Protein AF-A0A3N9P5P4-F1 (afdb_monomer_lite)

pLDDT: mean 78.64, std 13.71, range [34.69, 98.56]

Secondary structure (DSSP, 8-state):
-HHHHHHHHHHHHHHHHHHTT-HHHHHHHHHHT-HHHHHHHHHHHHHHHHHHHHH---TTSHHHHT-HHHHHHHHHHHH-SS-S--HHHHHHHHTHHHHHHHHHHHHHHHHHHHHHHSSTTTHHHHHHHHHHHT-HHHHHHHHHT----HHHHHHHHHHHHHHTTTGGGGS-HHHHHHHHHHHHHHHTT---HHHHHHHHHHHHHHHHT--TT----S----TTT--PPPHHHH--PPEEEE-----SHHHHHHHHHTGGGSPPEEHHHHHHH-SEEEEE--TTSSHHHHHHHHHHHHHHHHHH-THHHHTT-S--S-S-EEEEEEHHHHHHHHHT-S-----HHHHHHHHHHHHHTSTTTGGGHHHHHHHHTSSS-EEEEEE-GGGS-HHHHHHHHHHHHHHHHHSTTSEEEEEE-GGGTTT-S---TT-EEEEEPPPPHHHHHHHHHHHHHHHHHTTSS-HHHHHHHHHHHHHHHHHTT-HHHHTSHHHHHHHHHHHHHHSS--SSHHHHHHHHHHHHHHHHTTSS-SS--HHHHHT-TT--HHHHHHHHHHHHHHHHHT-S-SSSPPPEEHHHHHHHHGGGGTT-HHHHHHHHHHHHHS--SSEEEETTEEE-SSHHHHHHHHHHHHTTSTT--

Structure (mmCIF, N/CA/C/O backbone):
data_AF-A0A3N9P5P4-F1
#
_entry.id   AF-A0A3N9P5P4-F1
#
loop_
_atom_site.group_PDB
_atom_site.id
_atom_site.type_symbol
_atom_site.label_atom_id
_atom_site.label_alt_id
_atom_site.label_comp_id
_atom_site.label_asym_id
_atom_site.label_entity_id
_atom_site.label_seq_id
_atom_site.pdbx_PDB_ins_code
_atom_site.Cartn_x
_atom_site.Cartn_y
_atom_site.Cartn_z
_atom_site.occupancy
_atom_site.B_iso_or_equiv
_atom_site.auth_seq_id
_atom_site.auth_comp_id
_atom_site.auth_asym_id
_atom_site.auth_atom_id
_atom_site.pdbx_PDB_model_num
ATOM 1 N N . MET A 1 1 ? 3.979 8.738 52.808 1.00 57.06 1 MET A N 1
ATOM 2 C CA . MET A 1 1 ? 3.879 7.487 52.024 1.00 57.06 1 MET A CA 1
ATOM 3 C C . MET A 1 1 ? 2.426 7.058 51.857 1.00 57.06 1 MET A C 1
ATOM 5 O O . MET A 1 1 ? 1.955 7.127 50.736 1.00 57.06 1 MET A O 1
ATOM 9 N N . PHE A 1 2 ? 1.687 6.754 52.933 1.00 61.31 2 PHE A N 1
ATOM 10 C CA . PHE A 1 2 ? 0.257 6.398 52.865 1.00 61.31 2 PHE A CA 1
ATOM 11 C C . PHE A 1 2 ? -0.609 7.408 52.080 1.00 61.31 2 PHE A C 1
ATOM 13 O O . PHE A 1 2 ? -1.398 7.012 51.234 1.00 61.31 2 PHE A O 1
ATOM 20 N N . GLU A 1 3 ? -0.392 8.718 52.269 1.00 65.38 3 GLU A N 1
ATOM 21 C CA . GLU A 1 3 ? -1.079 9.760 51.480 1.00 65.38 3 GLU A CA 1
ATOM 22 C C . GLU A 1 3 ? -0.739 9.732 49.980 1.00 65.38 3 GLU A C 1
ATOM 24 O O . GLU A 1 3 ? -1.601 9.993 49.150 1.00 65.38 3 GLU A O 1
ATOM 29 N N . ILE A 1 4 ? 0.515 9.424 49.632 1.00 63.75 4 ILE A N 1
ATOM 30 C CA . ILE A 1 4 ? 0.990 9.395 48.239 1.00 63.75 4 ILE A CA 1
ATOM 31 C C . ILE A 1 4 ? 0.418 8.163 47.534 1.00 63.75 4 ILE A C 1
ATOM 33 O O . ILE A 1 4 ? -0.097 8.277 46.428 1.00 63.75 4 ILE A O 1
ATOM 37 N N . ILE A 1 5 ? 0.434 7.010 48.213 1.00 64.69 5 ILE A N 1
ATOM 38 C CA . ILE A 1 5 ? -0.183 5.770 47.730 1.00 64.69 5 ILE A CA 1
ATOM 39 C C . ILE A 1 5 ? -1.679 5.996 47.510 1.00 64.69 5 ILE A C 1
ATOM 41 O O . ILE A 1 5 ? -2.188 5.696 46.438 1.00 64.69 5 ILE A O 1
ATOM 45 N N . PHE A 1 6 ? -2.379 6.589 48.479 1.00 69.25 6 PHE A N 1
ATOM 46 C CA . PHE A 1 6 ? -3.810 6.851 48.361 1.00 69.25 6 PHE A CA 1
ATOM 47 C C . PHE A 1 6 ? -4.152 7.760 47.167 1.00 69.25 6 PHE A C 1
ATOM 49 O O . PHE A 1 6 ? -5.018 7.411 46.366 1.00 69.25 6 PHE A O 1
ATOM 56 N N . SER A 1 7 ? -3.455 8.892 47.015 1.00 68.62 7 SER A N 1
ATOM 57 C CA . SER A 1 7 ? -3.697 9.838 45.913 1.00 68.62 7 SER A CA 1
ATOM 58 C C . SER A 1 7 ? -3.407 9.213 44.539 1.00 68.62 7 SER A C 1
ATOM 60 O O . SER A 1 7 ? -4.228 9.316 43.622 1.00 68.62 7 SER A O 1
ATOM 62 N N . ALA A 1 8 ? -2.297 8.477 44.415 1.00 66.12 8 ALA A N 1
ATOM 63 C CA . ALA A 1 8 ? -1.919 7.798 43.177 1.00 66.12 8 ALA A CA 1
ATOM 64 C C . ALA A 1 8 ? -2.889 6.663 42.806 1.00 66.12 8 ALA A C 1
ATOM 66 O O . ALA A 1 8 ? -3.249 6.507 41.639 1.00 66.12 8 ALA A O 1
ATOM 67 N N . VAL A 1 9 ? -3.361 5.892 43.791 1.00 69.06 9 VAL A N 1
ATOM 68 C CA . VAL A 1 9 ? -4.319 4.793 43.586 1.00 69.06 9 VAL A CA 1
ATOM 69 C C . VAL A 1 9 ? -5.671 5.330 43.136 1.00 69.06 9 VAL A C 1
ATOM 71 O O . VAL A 1 9 ? -6.223 4.837 42.156 1.00 69.06 9 VAL A O 1
ATOM 74 N N . VAL A 1 10 ? -6.182 6.377 43.788 1.00 72.44 10 VAL A N 1
ATOM 75 C CA . VAL A 1 10 ? -7.433 7.039 43.388 1.00 72.44 10 VAL A CA 1
ATOM 76 C C . VAL A 1 10 ? -7.336 7.569 41.958 1.00 72.44 10 VAL A C 1
ATOM 78 O O . VAL A 1 10 ? -8.218 7.304 41.142 1.00 72.44 10 VAL A O 1
ATOM 81 N N . SER A 1 11 ? -6.256 8.286 41.640 1.00 70.56 11 SER A N 1
ATOM 82 C CA . SER A 1 11 ? -6.038 8.864 40.310 1.00 70.56 11 SER A CA 1
ATOM 83 C C . SER A 1 11 ? -5.928 7.782 39.234 1.00 70.56 11 SER A C 1
ATOM 85 O O . SER A 1 11 ? -6.539 7.900 38.169 1.00 70.56 11 SER A O 1
ATOM 87 N N . SER A 1 12 ? -5.234 6.686 39.544 1.00 68.81 12 SER A N 1
ATOM 88 C CA . SER A 1 12 ? -5.106 5.529 38.659 1.00 68.81 12 SER A CA 1
ATOM 89 C C . SER A 1 12 ? -6.452 4.837 38.438 1.00 68.81 12 SER A C 1
ATOM 91 O O . SER A 1 12 ? -6.829 4.631 37.293 1.00 68.81 12 SER A O 1
ATOM 93 N N . ILE A 1 13 ? -7.234 4.558 39.485 1.00 70.38 13 ILE A N 1
ATOM 94 C CA . ILE A 1 13 ? -8.564 3.928 39.366 1.00 70.38 13 ILE A CA 1
ATOM 95 C C . ILE A 1 13 ? -9.531 4.805 38.566 1.00 70.38 13 ILE A C 1
ATOM 97 O O . ILE A 1 13 ? -10.236 4.306 37.693 1.00 70.38 13 ILE A O 1
ATOM 101 N N . ILE A 1 14 ? -9.550 6.117 38.813 1.00 72.19 14 ILE A N 1
ATOM 102 C CA . ILE A 1 14 ? -10.370 7.058 38.037 1.00 72.19 14 ILE A CA 1
ATOM 103 C C . ILE A 1 14 ? -9.962 7.026 36.560 1.00 72.19 14 ILE A C 1
ATOM 105 O O . ILE A 1 14 ? -10.829 6.930 35.692 1.00 72.19 14 ILE A O 1
ATOM 109 N N . SER A 1 15 ? -8.657 7.068 36.275 1.00 68.12 15 SER A N 1
ATOM 110 C CA . SER A 1 15 ? -8.122 6.964 34.914 1.00 68.12 15 SER A CA 1
ATOM 111 C C . SER A 1 15 ? -8.521 5.642 34.251 1.00 68.12 15 SER A C 1
ATOM 113 O O . SER A 1 15 ? -8.998 5.647 33.120 1.00 68.12 15 SER A O 1
ATOM 115 N N . LEU A 1 16 ? -8.429 4.524 34.974 1.00 65.88 16 LEU A N 1
ATOM 116 C CA . LEU A 1 16 ? -8.822 3.194 34.503 1.00 65.88 16 LEU A CA 1
ATOM 117 C C . LEU A 1 16 ? -10.313 3.114 34.166 1.00 65.88 16 LEU A C 1
ATOM 119 O O . LEU A 1 16 ? -10.672 2.639 33.092 1.00 65.88 16 LEU A O 1
ATOM 123 N N . LEU A 1 17 ? -11.187 3.624 35.037 1.00 68.31 17 LEU A N 1
ATOM 124 C CA . LEU A 1 17 ? -12.631 3.620 34.792 1.00 68.31 17 LEU A CA 1
ATOM 125 C C . LEU A 1 17 ? -13.013 4.515 33.600 1.00 68.31 17 LEU A C 1
ATOM 127 O O . LEU A 1 17 ? -13.913 4.172 32.836 1.00 68.31 17 LEU A O 1
ATOM 131 N N . ILE A 1 18 ? -12.312 5.633 33.396 1.00 68.81 18 ILE A N 1
ATOM 132 C CA . ILE A 1 18 ? -12.497 6.491 32.214 1.00 68.81 18 ILE A CA 1
ATOM 133 C C . ILE A 1 18 ? -12.014 5.787 30.950 1.00 68.81 18 ILE A C 1
ATOM 135 O O . ILE A 1 18 ? -12.732 5.773 29.954 1.00 68.81 18 ILE A O 1
ATOM 139 N N . LYS A 1 19 ? -10.838 5.151 30.999 1.00 61.12 19 LYS A N 1
ATOM 140 C CA . LYS A 1 19 ? -10.302 4.344 29.895 1.00 61.12 19 LYS A CA 1
ATOM 141 C C . LYS A 1 19 ? -11.213 3.171 29.535 1.00 61.12 19 LYS A C 1
ATOM 143 O O . LYS A 1 19 ? -11.298 2.812 28.368 1.00 61.12 19 LYS A O 1
ATOM 148 N N . ALA A 1 20 ? -11.948 2.636 30.508 1.00 58.81 20 ALA A N 1
ATOM 149 C CA . ALA A 1 20 ? -12.980 1.623 30.303 1.00 58.81 20 ALA A CA 1
ATOM 150 C C . ALA A 1 20 ? -14.311 2.178 29.739 1.00 58.81 20 ALA A C 1
ATOM 152 O O . ALA A 1 20 ? -15.282 1.431 29.644 1.00 58.81 20 ALA A O 1
ATOM 153 N N . GLY A 1 21 ? -14.382 3.465 29.373 1.00 59.00 21 GLY A N 1
ATOM 154 C CA . GLY A 1 21 ? -15.560 4.085 28.754 1.00 59.00 21 GLY A CA 1
ATOM 155 C C . GLY A 1 21 ? -16.637 4.555 29.737 1.00 59.00 21 GLY A C 1
ATOM 156 O O . GLY A 1 21 ? -17.752 4.857 29.324 1.00 59.00 21 GLY A O 1
ATOM 157 N N . LEU A 1 22 ? -16.340 4.638 31.039 1.00 65.38 22 LEU A N 1
ATOM 158 C CA . LEU A 1 22 ? -17.311 5.028 32.076 1.00 65.38 22 LEU A CA 1
ATOM 159 C C . LEU A 1 22 ? -17.231 6.518 32.441 1.00 65.38 22 LEU A C 1
ATOM 161 O O . LEU A 1 22 ? -17.563 6.898 33.566 1.00 65.38 22 LEU A O 1
ATOM 165 N N . GLU A 1 23 ? -16.789 7.374 31.519 1.00 70.62 23 GLU A N 1
ATOM 166 C CA . GLU A 1 23 ? -16.508 8.788 31.794 1.00 70.62 23 GLU A CA 1
ATOM 167 C C . GLU A 1 23 ? -17.703 9.522 32.426 1.00 70.62 23 GLU A C 1
ATOM 169 O O . GLU A 1 23 ? -17.552 10.155 33.474 1.00 70.62 23 GLU A O 1
ATOM 174 N N . ASP A 1 24 ? -18.912 9.338 31.894 1.00 67.06 24 ASP A N 1
ATOM 175 C CA . ASP A 1 24 ? -20.129 9.969 32.423 1.00 67.06 24 ASP A CA 1
ATOM 176 C C . ASP A 1 24 ? -20.476 9.522 33.851 1.00 67.06 24 ASP A C 1
ATOM 178 O O . ASP A 1 24 ? -20.979 10.309 34.658 1.00 67.06 24 ASP A O 1
ATOM 182 N N . LYS A 1 25 ? -20.155 8.270 34.200 1.00 66.88 25 LYS A N 1
ATOM 183 C CA . LYS A 1 25 ? -20.408 7.696 35.532 1.00 66.88 25 LYS A CA 1
ATOM 184 C C . LYS A 1 25 ? -19.311 8.073 36.541 1.00 66.88 25 LYS A C 1
ATOM 186 O O . LYS A 1 25 ? -19.578 8.133 37.742 1.00 66.88 25 LYS A O 1
ATOM 191 N N . VAL A 1 26 ? -18.095 8.367 36.068 1.00 69.75 26 VAL A N 1
ATOM 192 C CA . VAL A 1 26 ? -16.912 8.707 36.886 1.00 69.75 26 VAL A CA 1
ATOM 193 C C . VAL A 1 26 ? -16.732 10.219 37.057 1.00 69.75 26 VAL A C 1
ATOM 195 O O . VAL A 1 26 ? -16.153 10.664 38.048 1.00 69.75 26 VAL A O 1
ATOM 198 N N . ASN A 1 27 ? -17.265 11.044 36.157 1.00 71.19 27 ASN A N 1
ATOM 199 C CA . ASN A 1 27 ? -17.201 12.506 36.251 1.00 71.19 27 ASN A CA 1
ATOM 200 C C . ASN A 1 27 ? -17.709 13.083 37.593 1.00 71.19 27 ASN A C 1
ATOM 202 O O . ASN A 1 27 ? -17.078 14.006 38.120 1.00 71.19 27 ASN A O 1
ATOM 206 N N . PRO A 1 28 ? -18.771 12.541 38.222 1.00 70.56 28 PRO A N 1
ATOM 207 C CA . PRO A 1 28 ? -19.148 12.919 39.584 1.00 70.56 28 PRO A CA 1
ATOM 208 C C . PRO A 1 28 ? -18.095 12.541 40.640 1.00 70.56 28 PRO A C 1
ATOM 210 O O . PRO A 1 28 ? -17.850 13.322 41.556 1.00 70.56 28 PRO A O 1
ATOM 213 N N . LEU A 1 29 ? -17.427 11.388 40.499 1.00 70.75 29 LEU A N 1
ATOM 214 C CA . LEU A 1 29 ? -16.345 10.958 41.398 1.00 70.75 29 LEU A CA 1
ATOM 215 C C . LEU A 1 29 ? -15.105 11.848 41.263 1.00 70.75 29 LEU A C 1
ATOM 217 O O . LEU A 1 29 ? -14.520 12.224 42.273 1.00 70.75 29 LEU A O 1
ATOM 221 N N . LYS A 1 30 ? -14.741 12.264 40.043 1.00 71.19 30 LYS A N 1
ATOM 222 C CA . LYS A 1 30 ? -13.640 13.216 39.802 1.00 71.19 30 LYS A CA 1
ATOM 223 C C . LYS A 1 30 ? -13.789 14.503 40.619 1.00 71.19 30 LYS A C 1
ATOM 225 O O . LYS A 1 30 ? -12.806 14.995 41.164 1.00 71.19 30 LYS A O 1
ATOM 230 N N . LYS A 1 31 ? -15.014 15.033 40.728 1.00 71.00 31 LYS A N 1
ATOM 231 C CA . LYS A 1 31 ? -15.293 16.239 41.527 1.00 71.00 31 LYS A CA 1
ATOM 232 C C . LYS A 1 31 ? -15.076 15.999 43.022 1.00 71.00 31 LYS A C 1
ATOM 234 O O . LYS A 1 31 ? -14.509 16.859 43.685 1.00 71.00 31 LYS A O 1
ATOM 239 N N . LEU A 1 32 ? -15.473 14.827 43.520 1.00 71.44 32 LEU A N 1
ATOM 240 C CA . LEU A 1 32 ? -15.312 14.423 44.924 1.00 71.44 32 LEU A CA 1
ATOM 241 C C . LEU A 1 32 ? -13.867 14.062 45.289 1.00 71.44 32 LEU A C 1
ATOM 243 O O . LEU A 1 32 ? -13.497 14.115 46.461 1.00 71.44 32 LEU A O 1
ATOM 247 N N . PHE A 1 33 ? -13.039 13.718 44.299 1.00 70.75 33 PHE A N 1
ATOM 248 C CA . PHE A 1 33 ? -11.613 13.433 44.456 1.00 70.75 33 PHE A CA 1
ATOM 249 C C . PHE A 1 33 ? -10.701 14.610 44.088 1.00 70.75 33 PHE A C 1
ATOM 251 O O . PHE A 1 33 ? -9.508 14.416 43.871 1.00 70.75 33 PHE A O 1
ATOM 258 N N . SER A 1 34 ? -11.215 15.846 44.092 1.00 70.69 34 SER A N 1
ATOM 259 C CA . SER A 1 34 ? -10.397 17.027 43.801 1.00 70.69 34 SER A CA 1
ATOM 260 C C . SER A 1 34 ? -9.177 17.139 44.740 1.00 70.69 34 SER A C 1
ATOM 262 O O . SER A 1 34 ? -9.276 16.752 45.920 1.00 70.69 34 SER A O 1
ATOM 264 N N . PRO A 1 35 ? -8.050 17.716 44.270 1.00 66.56 35 PRO A N 1
ATOM 265 C CA . PRO A 1 35 ? -6.875 17.978 45.109 1.00 66.56 35 PRO A CA 1
ATOM 266 C C . PRO A 1 35 ? -7.209 18.853 46.326 1.00 66.56 35 PRO A C 1
ATOM 268 O O . PRO A 1 35 ? -6.750 18.604 47.440 1.00 66.56 35 PRO A O 1
ATOM 271 N N . SER A 1 36 ? -8.116 19.824 46.152 1.00 67.88 36 SER A N 1
ATOM 272 C CA . SER A 1 36 ? -8.547 20.749 47.210 1.00 67.88 36 SER A CA 1
ATOM 273 C C . SER A 1 36 ? -9.204 20.066 48.417 1.00 67.88 36 SER A C 1
ATOM 275 O O . SER A 1 36 ? -9.146 20.598 49.524 1.00 67.88 36 SER A O 1
ATOM 277 N N . GLN A 1 37 ? -9.796 18.883 48.230 1.00 73.56 37 GLN A N 1
ATOM 278 C CA . GLN A 1 37 ? -10.478 18.118 49.279 1.00 73.56 37 GLN A CA 1
ATOM 279 C C . GLN A 1 37 ? -9.658 16.912 49.785 1.00 73.56 37 GLN A C 1
ATOM 281 O O . GLN A 1 37 ? -10.060 16.251 50.746 1.00 73.56 37 GLN A O 1
ATOM 286 N N . GLU A 1 38 ? -8.479 16.632 49.211 1.00 74.31 38 GLU A N 1
ATOM 287 C CA . GLU A 1 38 ? -7.659 15.455 49.554 1.00 74.31 38 GLU A CA 1
ATOM 288 C C . GLU A 1 38 ? -7.265 15.429 51.034 1.00 74.31 38 GLU A C 1
ATOM 290 O O . GLU A 1 38 ? -7.453 14.427 51.728 1.00 74.31 38 GLU A O 1
ATOM 295 N N . LYS A 1 39 ? -6.797 16.567 51.554 1.00 75.50 39 LYS A N 1
ATOM 296 C CA . LYS A 1 39 ? -6.377 16.695 52.955 1.00 75.50 39 LYS A CA 1
ATOM 297 C C . LYS A 1 39 ? -7.527 16.438 53.936 1.00 75.50 39 LYS A C 1
ATOM 299 O O . LYS A 1 39 ? -7.302 15.918 55.029 1.00 75.50 39 LYS A O 1
ATOM 304 N N . GLN A 1 40 ? -8.754 16.795 53.556 1.00 81.19 40 GLN A N 1
ATOM 305 C CA . GLN A 1 40 ? -9.952 16.546 54.357 1.00 81.19 40 GLN A CA 1
ATOM 306 C C . GLN A 1 40 ? -10.328 15.059 54.339 1.00 81.19 40 GLN A C 1
ATOM 308 O O . GLN A 1 40 ? -10.501 14.476 55.414 1.00 81.19 40 GLN A O 1
ATOM 313 N N . ARG A 1 41 ? -10.351 14.427 53.155 1.00 84.75 41 ARG A N 1
ATOM 314 C CA . ARG A 1 41 ? -10.615 12.984 52.989 1.00 84.75 41 ARG A CA 1
ATOM 315 C C . ARG A 1 41 ? -9.630 12.126 53.777 1.00 84.75 41 ARG A C 1
ATOM 317 O O . ARG A 1 41 ? -10.049 11.207 54.478 1.00 84.75 41 ARG A O 1
ATOM 324 N N . MET A 1 42 ? -8.340 12.459 53.731 1.00 78.25 42 MET A N 1
ATOM 325 C CA . MET A 1 42 ? -7.308 11.720 54.467 1.00 78.25 42 MET A CA 1
ATOM 326 C C . MET A 1 42 ? -7.470 11.836 55.979 1.00 78.25 42 MET A C 1
ATOM 328 O O . MET A 1 42 ? -7.395 10.831 56.686 1.00 78.25 42 MET A O 1
ATOM 332 N N . LYS A 1 43 ? -7.764 13.037 56.489 1.00 82.75 43 LYS A N 1
ATOM 333 C CA . LYS A 1 43 ? -8.052 13.222 57.917 1.00 82.75 43 LYS A CA 1
ATOM 334 C C . LYS A 1 43 ? -9.297 12.461 58.359 1.00 82.75 43 LYS A C 1
ATOM 336 O O . LYS A 1 43 ? -9.349 12.007 59.497 1.00 82.75 43 LYS A O 1
ATOM 341 N N . ALA A 1 44 ? -10.325 12.380 57.519 1.00 85.19 44 ALA A N 1
ATOM 342 C CA . ALA A 1 44 ? -11.514 11.581 57.803 1.00 85.19 44 ALA A CA 1
ATOM 343 C C . ALA A 1 44 ? -11.187 10.077 57.827 1.00 85.19 44 ALA A C 1
ATOM 345 O O . ALA A 1 44 ? -11.523 9.399 58.794 1.00 85.19 44 ALA A O 1
ATOM 346 N N . LEU A 1 45 ? -10.419 9.590 56.846 1.00 84.25 45 LEU A N 1
ATOM 347 C CA . LEU A 1 45 ? -9.983 8.193 56.768 1.00 84.25 45 LEU A CA 1
ATOM 348 C C . LEU A 1 45 ? -9.143 7.775 57.983 1.00 84.25 45 LEU A C 1
ATOM 350 O O . LEU A 1 45 ? -9.409 6.744 58.593 1.00 84.25 45 LEU A O 1
ATOM 354 N N . GLN A 1 46 ? -8.168 8.596 58.380 1.00 84.19 46 GLN A N 1
ATOM 355 C CA . GLN A 1 46 ? -7.344 8.344 59.568 1.00 84.19 46 GLN A CA 1
ATOM 356 C C . GLN A 1 46 ? -8.166 8.366 60.861 1.00 84.19 46 GLN A C 1
ATOM 358 O O . GLN A 1 46 ? -7.938 7.544 61.745 1.00 84.19 46 GLN A O 1
ATOM 363 N N . ARG A 1 47 ? -9.144 9.276 60.972 1.00 86.00 47 ARG A N 1
ATOM 364 C CA . ARG A 1 47 ? -10.065 9.313 62.119 1.00 86.00 47 ARG A CA 1
ATOM 365 C C . ARG A 1 47 ? -10.924 8.055 62.187 1.00 86.00 47 ARG A C 1
ATOM 367 O O . ARG A 1 47 ? -11.050 7.492 63.269 1.00 86.00 47 ARG A O 1
ATOM 374 N N . ALA A 1 48 ? -11.471 7.599 61.061 1.00 86.38 48 ALA A N 1
ATOM 375 C CA . ALA A 1 48 ? -12.216 6.344 60.995 1.00 86.38 48 ALA A CA 1
ATOM 376 C C . ALA A 1 48 ? -11.327 5.146 61.365 1.00 86.38 48 ALA A C 1
ATOM 378 O O . ALA A 1 48 ? -11.750 4.303 62.150 1.00 86.38 48 ALA A O 1
ATOM 379 N N . PHE A 1 49 ? -10.075 5.127 60.893 1.00 86.69 49 PHE A N 1
ATOM 380 C CA . PHE A 1 49 ? -9.079 4.112 61.252 1.00 86.69 49 PHE A CA 1
ATOM 381 C C . PHE A 1 49 ? -8.784 4.060 62.740 1.00 86.69 49 PHE A C 1
ATOM 383 O O . PHE A 1 49 ? -8.818 2.984 63.337 1.00 86.69 49 PHE A O 1
ATOM 390 N N . GLN A 1 50 ? -8.559 5.216 63.358 1.00 86.00 50 GLN A N 1
ATOM 391 C CA . GLN A 1 50 ? -8.308 5.278 64.788 1.00 86.00 50 GLN A CA 1
ATOM 392 C C . GLN A 1 50 ? -9.541 4.856 65.597 1.00 86.00 50 GLN A C 1
ATOM 394 O O . GLN A 1 50 ? -9.413 4.019 66.482 1.00 86.00 50 GLN A O 1
ATOM 399 N N . LYS A 1 51 ? -10.740 5.341 65.244 1.00 87.44 51 LYS A N 1
ATOM 400 C CA . LYS A 1 51 ? -11.992 4.925 65.898 1.00 87.44 51 LYS A CA 1
ATOM 401 C C . LYS A 1 51 ? -12.220 3.419 65.795 1.00 87.44 51 LYS A C 1
ATOM 403 O O . LYS A 1 51 ? -12.538 2.778 66.791 1.00 87.44 51 LYS A O 1
ATOM 408 N N . ALA A 1 52 ? -12.020 2.851 64.606 1.00 87.56 52 ALA A N 1
ATOM 409 C CA . ALA A 1 52 ? -12.161 1.419 64.404 1.00 87.56 52 ALA A CA 1
ATOM 410 C C . ALA A 1 52 ? -11.137 0.635 65.225 1.00 87.56 52 ALA A C 1
ATOM 412 O O . ALA A 1 52 ? -11.487 -0.389 65.794 1.00 87.56 52 ALA A O 1
ATOM 413 N N . LYS A 1 53 ? -9.896 1.120 65.332 1.00 85.31 53 LYS A N 1
ATOM 414 C CA . LYS A 1 53 ? -8.860 0.519 66.179 1.00 85.31 53 LYS A CA 1
ATOM 415 C C . LYS A 1 53 ? -9.215 0.585 67.668 1.00 85.31 53 LYS A C 1
ATOM 417 O O . LYS A 1 53 ? -9.004 -0.402 68.363 1.00 85.31 53 LYS A O 1
ATOM 422 N N . ASP A 1 54 ? -9.771 1.700 68.136 1.00 85.06 54 ASP A N 1
ATOM 423 C CA . ASP A 1 54 ? -10.176 1.884 69.535 1.00 85.06 54 ASP A CA 1
ATOM 424 C C . ASP A 1 54 ? -11.381 0.997 69.902 1.00 85.06 54 ASP A C 1
ATOM 426 O O . ASP A 1 54 ? -11.459 0.464 71.006 1.00 85.06 54 ASP A O 1
ATOM 430 N N . GLU A 1 55 ? -12.314 0.799 68.969 1.00 86.62 55 GLU A N 1
ATOM 431 C CA . GLU A 1 55 ? -13.480 -0.076 69.143 1.00 86.62 55 GLU A CA 1
ATOM 432 C C . GLU A 1 55 ? -13.112 -1.566 69.002 1.00 86.62 55 GLU A C 1
ATOM 434 O O . GLU A 1 55 ? -13.688 -2.445 69.653 1.00 86.62 55 GLU A O 1
ATOM 439 N N . PHE A 1 56 ? -12.105 -1.878 68.187 1.00 84.75 56 PHE A N 1
ATOM 440 C CA . PHE A 1 56 ? -11.728 -3.240 67.838 1.00 84.75 56 PHE A CA 1
ATOM 441 C C . PHE A 1 56 ? -10.772 -3.880 68.856 1.00 84.75 56 PHE A C 1
ATOM 443 O O . PHE A 1 56 ? -9.558 -3.697 68.825 1.00 84.75 56 PHE A O 1
ATOM 450 N N . HIS A 1 57 ? -11.327 -4.713 69.736 1.00 74.06 57 HIS A N 1
ATOM 451 C CA . HIS A 1 57 ? -10.571 -5.401 70.785 1.00 74.06 57 HIS A CA 1
ATOM 452 C C . HIS A 1 57 ? -10.139 -6.810 70.343 1.00 74.06 57 HIS A C 1
ATOM 454 O O . HIS A 1 57 ? -10.831 -7.797 70.603 1.00 74.06 57 HIS A O 1
ATOM 460 N N . ASP A 1 58 ? -8.982 -6.906 69.681 1.00 77.62 58 ASP A N 1
ATOM 461 C CA . ASP A 1 58 ? -8.292 -8.173 69.396 1.00 77.62 58 ASP A CA 1
ATOM 462 C C . ASP A 1 58 ? -6.778 -8.031 69.670 1.00 77.62 58 ASP A C 1
ATOM 464 O O . ASP A 1 58 ? -6.064 -7.398 68.883 1.00 77.62 58 ASP A O 1
ATOM 468 N N . PRO A 1 59 ? -6.254 -8.612 70.769 1.00 68.12 59 PRO A N 1
ATOM 469 C CA . PRO A 1 59 ? -4.847 -8.471 71.146 1.00 68.12 59 PRO A CA 1
ATOM 470 C C . PRO A 1 59 ? -3.875 -9.099 70.133 1.00 68.12 59 PRO A C 1
ATOM 472 O O . PRO A 1 59 ? -2.701 -8.735 70.119 1.00 68.12 59 PRO A O 1
ATOM 475 N N . GLY A 1 60 ? -4.342 -9.999 69.257 1.00 75.06 60 GLY A N 1
ATOM 476 C CA . GLY A 1 60 ? -3.523 -10.603 68.204 1.00 75.06 60 GLY A CA 1
ATOM 477 C C . GLY A 1 60 ? -3.324 -9.714 66.971 1.00 75.06 60 GLY A C 1
ATOM 478 O O . GLY A 1 60 ? -2.444 -9.994 66.165 1.00 75.06 60 GLY A O 1
ATOM 479 N N . MET A 1 61 ? -4.112 -8.645 66.816 1.00 79.25 61 MET A N 1
ATOM 480 C CA . MET A 1 61 ? -4.122 -7.801 65.611 1.00 79.25 61 MET A CA 1
ATOM 481 C C . MET A 1 61 ? -3.225 -6.565 65.705 1.00 79.25 61 MET A C 1
ATOM 483 O O . MET A 1 61 ? -2.993 -5.912 64.691 1.00 79.25 61 MET A O 1
ATOM 487 N N . GLY A 1 62 ? -2.684 -6.246 66.886 1.00 79.12 62 GLY A N 1
ATOM 488 C CA . GLY A 1 62 ? -1.939 -5.003 67.117 1.00 79.12 62 GLY A CA 1
ATOM 489 C C . GLY A 1 62 ? -0.784 -4.779 66.135 1.00 79.12 62 GLY A C 1
ATOM 490 O O . GLY A 1 62 ? -0.686 -3.710 65.546 1.00 79.12 62 GLY A O 1
ATOM 491 N N . ALA A 1 63 ? 0.038 -5.804 65.887 1.00 77.88 63 ALA A N 1
ATOM 492 C CA . ALA A 1 63 ? 1.152 -5.710 64.938 1.00 77.88 63 ALA A CA 1
ATOM 493 C C . ALA A 1 63 ? 0.695 -5.609 63.469 1.00 77.88 63 ALA A C 1
ATOM 495 O O . ALA A 1 63 ? 1.383 -4.997 62.657 1.00 77.88 63 ALA A O 1
ATOM 496 N N . LEU A 1 64 ? -0.462 -6.188 63.123 1.00 80.44 64 LEU A N 1
ATOM 497 C CA . LEU A 1 64 ? -1.018 -6.128 61.769 1.00 80.44 64 LEU A CA 1
ATOM 498 C C . LEU A 1 64 ? -1.635 -4.756 61.474 1.00 80.44 64 LEU A C 1
ATOM 500 O O . LEU A 1 64 ? -1.458 -4.237 60.380 1.00 80.44 64 LEU A O 1
ATOM 504 N N . LEU A 1 65 ? -2.314 -4.144 62.448 1.00 81.69 65 LEU A N 1
ATOM 505 C CA . LEU A 1 65 ? -2.917 -2.814 62.294 1.00 81.69 65 LEU A CA 1
ATOM 506 C C . LEU A 1 65 ? -1.869 -1.706 62.074 1.00 81.69 65 LEU A C 1
ATOM 508 O O . LEU A 1 65 ? -2.175 -0.691 61.452 1.00 81.69 65 LEU A O 1
ATOM 512 N N . GLU A 1 66 ? -0.638 -1.919 62.546 1.00 79.62 66 GLU A N 1
ATOM 513 C CA . GLU A 1 66 ? 0.513 -1.032 62.317 1.00 79.62 66 GLU A CA 1
ATOM 514 C C . GLU A 1 66 ? 1.292 -1.359 61.026 1.00 79.62 66 GLU A C 1
ATOM 516 O O . GLU A 1 66 ? 2.219 -0.636 60.662 1.00 79.62 66 GLU A O 1
ATOM 521 N N . ASN A 1 67 ? 0.950 -2.444 60.319 1.00 78.94 67 ASN A N 1
ATOM 522 C CA . ASN A 1 67 ? 1.678 -2.891 59.132 1.00 78.94 67 ASN A CA 1
ATOM 523 C C . ASN A 1 67 ? 1.299 -2.045 57.891 1.00 78.94 67 ASN A C 1
ATOM 525 O O . ASN A 1 67 ? 0.116 -1.983 57.543 1.00 78.94 67 ASN A O 1
ATOM 529 N N . PRO A 1 68 ? 2.269 -1.460 57.160 1.00 74.06 68 PRO A N 1
ATOM 530 C CA . PRO A 1 68 ? 2.013 -0.735 55.912 1.00 74.06 68 PRO A CA 1
ATOM 531 C C . PRO A 1 68 ? 1.225 -1.535 54.862 1.00 74.06 68 PRO A C 1
ATOM 533 O O . PRO A 1 68 ? 0.277 -1.009 54.284 1.00 74.06 68 PRO A O 1
ATOM 536 N N . SER A 1 69 ? 1.523 -2.825 54.682 1.00 72.62 69 SER A N 1
ATOM 537 C CA . SER A 1 69 ? 0.811 -3.698 53.734 1.00 72.62 69 SER A CA 1
ATOM 538 C C . SER A 1 69 ? -0.649 -3.937 54.136 1.00 72.62 69 SER A C 1
ATOM 540 O O . SER A 1 69 ? -1.512 -4.168 53.290 1.00 72.62 69 SER A O 1
ATOM 542 N N . PHE A 1 70 ? -0.969 -3.835 55.430 1.00 79.25 70 PHE A N 1
ATOM 543 C CA . PHE A 1 70 ? -2.355 -3.872 55.897 1.00 79.25 70 PHE A CA 1
ATOM 544 C C . PHE A 1 70 ? -3.097 -2.573 55.599 1.00 79.25 70 PHE A C 1
ATOM 546 O O . PHE A 1 70 ? -4.259 -2.594 55.195 1.00 79.25 70 PHE A O 1
ATOM 553 N N . GLN A 1 71 ? -2.419 -1.440 55.738 1.00 76.19 71 GLN A N 1
ATOM 554 C CA . GLN A 1 71 ? -2.976 -0.149 55.358 1.00 76.19 71 GLN A CA 1
ATOM 555 C C . GLN A 1 71 ? -3.233 -0.078 53.837 1.00 76.19 71 GLN A C 1
ATOM 557 O O . GLN A 1 71 ? -4.279 0.422 53.419 1.00 76.19 71 GLN A O 1
ATOM 562 N N . GLU A 1 72 ? -2.348 -0.653 53.016 1.00 73.50 72 GLU A N 1
ATOM 563 C CA . GLU A 1 72 ? -2.552 -0.843 51.569 1.00 73.50 72 GLU A CA 1
ATOM 564 C C . GLU A 1 72 ? -3.799 -1.685 51.273 1.00 73.50 72 GLU A C 1
ATOM 566 O O . GLU A 1 72 ? -4.653 -1.284 50.481 1.00 73.50 72 GLU A O 1
ATOM 571 N N . PHE A 1 73 ? -3.949 -2.815 51.964 1.00 76.12 73 PHE A N 1
ATOM 572 C CA . PHE A 1 73 ? -5.117 -3.683 51.833 1.00 76.12 73 PHE A CA 1
ATOM 573 C C . PHE A 1 73 ? -6.436 -2.971 52.190 1.00 76.12 73 PHE A C 1
ATOM 575 O O . PHE A 1 73 ? -7.461 -3.186 51.539 1.00 76.12 73 PHE A O 1
ATOM 582 N N . VAL A 1 74 ? -6.420 -2.081 53.186 1.00 78.06 74 VAL A N 1
ATOM 583 C CA . VAL A 1 74 ? -7.596 -1.283 53.571 1.00 78.06 74 VAL A CA 1
ATOM 584 C C . VAL A 1 74 ? -7.985 -0.303 52.461 1.00 78.06 74 VAL A C 1
ATOM 586 O O . VAL A 1 74 ? -9.166 -0.215 52.129 1.00 78.06 74 VAL A O 1
ATOM 589 N N . ILE A 1 75 ? -7.017 0.388 51.845 1.00 75.06 75 ILE A N 1
ATOM 590 C CA . ILE A 1 75 ? -7.278 1.247 50.675 1.00 75.06 75 ILE A CA 1
ATOM 591 C C . ILE A 1 75 ? -7.855 0.412 49.529 1.00 75.06 75 ILE A C 1
ATOM 593 O O . ILE A 1 75 ? -8.822 0.838 48.892 1.00 75.06 75 ILE A O 1
ATOM 597 N N . ALA A 1 76 ? -7.306 -0.784 49.307 1.00 71.50 76 ALA A N 1
ATOM 598 C CA . ALA A 1 76 ? -7.765 -1.672 48.253 1.00 71.50 76 ALA A CA 1
ATOM 599 C C . ALA A 1 76 ? -9.247 -2.020 48.393 1.00 71.50 76 ALA A C 1
ATOM 601 O O . ALA A 1 76 ? -10.014 -1.818 47.458 1.00 71.50 76 ALA A O 1
ATOM 602 N N . CYS A 1 77 ? -9.667 -2.448 49.585 1.00 74.25 77 CYS A N 1
ATOM 603 C CA . CYS A 1 77 ? -11.053 -2.838 49.856 1.00 74.25 77 CYS A CA 1
ATOM 604 C C . CYS A 1 77 ? -12.055 -1.683 49.689 1.00 74.25 77 CYS A C 1
ATOM 606 O O . CYS A 1 77 ? -13.221 -1.905 49.354 1.00 74.25 77 CYS A O 1
ATOM 608 N N . LEU A 1 78 ? -11.622 -0.446 49.953 1.00 72.38 78 LEU A N 1
ATOM 609 C CA . LEU A 1 78 ? -12.483 0.733 49.854 1.00 72.38 78 LEU A CA 1
ATOM 610 C C . LEU A 1 78 ? -12.725 1.162 48.403 1.00 72.38 78 LEU A C 1
ATOM 612 O O . LEU A 1 78 ? -13.813 1.647 48.095 1.00 72.38 78 LEU A O 1
ATOM 616 N N . LEU A 1 79 ? -11.724 0.990 47.536 1.00 70.75 79 LEU A N 1
ATOM 617 C CA . LEU A 1 79 ? -11.722 1.506 46.163 1.00 70.75 79 LEU A CA 1
ATOM 618 C C . LEU A 1 79 ? -11.863 0.412 45.093 1.00 70.75 79 LEU A C 1
ATOM 620 O O . LEU A 1 79 ? -11.768 0.708 43.905 1.00 70.75 79 LEU A O 1
ATOM 624 N N . ASP A 1 80 ? -12.076 -0.842 45.489 1.00 70.75 80 ASP A N 1
ATOM 625 C CA . ASP A 1 80 ? -12.315 -1.956 44.571 1.00 70.75 80 ASP A CA 1
ATOM 626 C C . ASP A 1 80 ? -13.676 -1.804 43.850 1.00 70.75 80 ASP A C 1
ATOM 628 O O . ASP A 1 80 ? -14.729 -1.782 44.508 1.00 70.75 80 ASP A O 1
ATOM 632 N N . PRO A 1 81 ? -13.680 -1.664 42.507 1.00 62.06 81 PRO A N 1
ATOM 633 C CA . PRO A 1 81 ? -14.897 -1.497 41.722 1.00 62.06 81 PRO A CA 1
ATOM 634 C C . PRO A 1 81 ? -15.643 -2.815 41.461 1.00 62.06 81 PRO A C 1
ATOM 636 O O . PRO A 1 81 ? -16.775 -2.764 40.980 1.00 62.06 81 PRO A O 1
ATOM 639 N N . GLU A 1 82 ? -15.052 -3.972 41.772 1.00 59.59 82 GLU A N 1
ATOM 640 C CA . GLU A 1 82 ? -15.622 -5.296 41.523 1.00 59.59 82 GLU A CA 1
ATOM 641 C C . GLU A 1 82 ? -16.202 -5.909 42.804 1.00 59.59 82 GLU A C 1
ATOM 643 O O . GLU A 1 82 ? -17.376 -6.290 42.842 1.00 59.59 82 GLU A O 1
ATOM 648 N N . GLN A 1 83 ? -15.415 -5.985 43.882 1.00 63.88 83 GLN A N 1
ATOM 649 C CA . GLN A 1 83 ? -15.847 -6.599 45.140 1.00 63.88 83 GLN A CA 1
ATOM 650 C C . GLN A 1 83 ? -15.300 -5.866 46.364 1.00 63.88 83 GLN A C 1
ATOM 652 O O . GLN A 1 83 ? -14.134 -5.529 46.458 1.00 63.88 83 GLN A O 1
ATOM 657 N N . ARG A 1 84 ? -16.142 -5.692 47.390 1.00 62.16 84 ARG A N 1
ATOM 658 C CA . ARG A 1 84 ? -15.767 -5.038 48.662 1.00 62.16 84 ARG A CA 1
ATOM 659 C C . ARG A 1 84 ? -14.623 -5.738 49.415 1.00 62.16 84 ARG A C 1
ATOM 661 O O . ARG A 1 84 ? -13.931 -5.107 50.203 1.00 62.16 84 ARG A O 1
ATOM 668 N N . LEU A 1 85 ? -14.505 -7.053 49.252 1.00 65.19 85 LEU A N 1
ATOM 669 C CA . LEU A 1 85 ? -13.563 -7.915 49.961 1.00 65.19 85 LEU A CA 1
ATOM 670 C C . LEU A 1 85 ? -13.063 -8.978 48.983 1.00 65.19 85 LEU A C 1
ATOM 672 O O . LEU A 1 85 ? -13.630 -10.072 48.933 1.00 65.19 85 LEU A O 1
ATOM 676 N N . ASN A 1 86 ? -12.016 -8.668 48.222 1.00 64.69 86 ASN A N 1
ATOM 677 C CA . ASN A 1 86 ? -11.305 -9.695 47.474 1.00 64.69 86 ASN A CA 1
ATOM 678 C C . ASN A 1 86 ? -10.319 -10.415 48.410 1.00 64.69 86 ASN A C 1
ATOM 680 O O . ASN A 1 86 ? -9.269 -9.889 48.781 1.00 64.69 86 ASN A O 1
ATOM 684 N N . PHE A 1 87 ? -10.702 -11.610 48.861 1.00 66.19 87 PHE A N 1
ATOM 685 C CA . PHE A 1 87 ? -9.900 -12.388 49.807 1.00 66.19 87 PHE A CA 1
ATOM 686 C C . PHE A 1 87 ? -8.699 -13.082 49.161 1.00 66.19 87 PHE A C 1
ATOM 688 O O . PHE A 1 87 ? -7.747 -13.386 49.879 1.00 66.19 87 PHE A O 1
ATOM 695 N N . ASP A 1 88 ? -8.718 -13.291 47.847 1.00 63.56 88 ASP A N 1
ATOM 696 C CA . ASP A 1 88 ? -7.577 -13.857 47.127 1.00 63.56 88 ASP A CA 1
ATOM 697 C C . ASP A 1 88 ? -6.449 -12.817 47.043 1.00 63.56 88 ASP A C 1
ATOM 699 O O . ASP A 1 88 ? -5.292 -13.107 47.359 1.00 63.56 88 ASP A O 1
ATOM 703 N N . ASP A 1 89 ? -6.806 -11.556 46.787 1.00 64.19 89 ASP A N 1
ATOM 704 C CA . ASP A 1 89 ? -5.867 -10.433 46.837 1.00 64.19 89 ASP A CA 1
ATOM 705 C C . ASP A 1 89 ? -5.364 -10.151 48.264 1.00 64.19 89 ASP A C 1
ATOM 707 O O . ASP A 1 89 ? -4.195 -9.819 48.472 1.00 64.19 89 ASP A O 1
ATOM 711 N N . ALA A 1 90 ? -6.221 -10.330 49.275 1.00 66.06 90 ALA A N 1
ATOM 712 C CA . ALA A 1 90 ? -5.837 -10.210 50.683 1.00 66.06 90 ALA A CA 1
ATOM 713 C C . ALA A 1 90 ? -4.754 -11.229 51.078 1.00 66.06 90 ALA A C 1
ATOM 715 O O . ALA A 1 90 ? -3.805 -10.884 51.788 1.00 66.06 90 ALA A O 1
ATOM 716 N N . ALA A 1 91 ? -4.882 -12.472 50.602 1.00 68.69 91 ALA A N 1
ATOM 717 C CA . ALA A 1 91 ? -3.892 -13.522 50.816 1.00 68.69 91 ALA A CA 1
ATOM 718 C C . ALA A 1 91 ? -2.561 -13.183 50.130 1.00 68.69 91 ALA A C 1
ATOM 720 O O . ALA A 1 91 ? -1.494 -13.419 50.700 1.00 68.69 91 ALA A O 1
ATOM 721 N N . HIS A 1 92 ? -2.619 -12.568 48.946 1.00 68.56 92 HIS A N 1
ATOM 722 C CA . HIS A 1 92 ? -1.435 -12.125 48.222 1.00 68.56 92 HIS A CA 1
ATOM 723 C C . HIS A 1 92 ? -0.730 -10.933 48.909 1.00 68.56 92 HIS A C 1
ATOM 725 O O . HIS A 1 92 ? 0.498 -10.925 49.000 1.00 68.56 92 HIS A O 1
ATOM 731 N N . LEU A 1 93 ? -1.467 -9.925 49.393 1.00 66.12 93 LEU A N 1
ATOM 732 C CA . LEU A 1 93 ? -0.894 -8.714 50.010 1.00 66.12 93 LEU A CA 1
ATOM 733 C C . LEU A 1 93 ? -0.384 -8.941 51.441 1.00 66.12 93 LEU A C 1
ATOM 735 O O . LEU A 1 93 ? 0.654 -8.406 51.824 1.00 66.12 93 LEU A O 1
ATOM 739 N N . LEU A 1 94 ? -1.106 -9.726 52.245 1.00 70.88 94 LEU A N 1
ATOM 740 C CA . LEU A 1 94 ? -0.812 -9.909 53.674 1.00 70.88 94 LEU A CA 1
ATOM 741 C C . LEU A 1 94 ? -0.089 -11.234 53.975 1.00 70.88 94 LEU A C 1
ATOM 743 O O . LEU A 1 94 ? 0.378 -11.457 55.097 1.00 70.88 94 LEU A O 1
ATOM 747 N N . GLY A 1 95 ? 0.011 -12.133 52.991 1.00 74.50 95 GLY A N 1
ATOM 748 C CA . GLY A 1 95 ? 0.716 -13.407 53.104 1.00 74.50 95 GLY A CA 1
ATOM 749 C C . GLY A 1 95 ? 0.230 -14.256 54.283 1.00 74.50 95 GLY A C 1
ATOM 750 O O . GLY A 1 95 ? -0.964 -14.368 54.558 1.00 74.50 95 GLY A O 1
ATOM 751 N N . LYS A 1 96 ? 1.170 -14.840 55.039 1.00 71.06 96 LYS A N 1
ATOM 752 C CA . LYS A 1 96 ? 0.861 -15.722 56.184 1.00 71.06 96 LYS A CA 1
ATOM 753 C C . LYS A 1 96 ? 0.042 -15.042 57.297 1.00 71.06 96 LYS A C 1
ATOM 755 O O . LYS A 1 96 ? -0.605 -15.747 58.066 1.00 71.06 96 LYS A O 1
ATOM 760 N N . GLN A 1 97 ? 0.048 -13.706 57.383 1.00 70.75 97 GLN A N 1
ATOM 761 C CA . GLN A 1 97 ? -0.723 -12.955 58.386 1.00 70.75 97 GLN A CA 1
ATOM 762 C C . GLN A 1 97 ? -2.229 -12.950 58.073 1.00 70.75 97 GLN A C 1
ATOM 764 O O . GLN A 1 97 ? -3.045 -12.862 58.991 1.00 70.75 97 GLN A O 1
ATOM 769 N N . PHE A 1 98 ? -2.609 -13.097 56.799 1.00 74.00 98 PHE A N 1
ATOM 770 C CA . PHE A 1 98 ? -4.008 -13.165 56.383 1.00 74.00 98 PHE A CA 1
ATOM 771 C C . PHE A 1 98 ? -4.725 -14.373 56.989 1.00 74.00 98 PHE A C 1
ATOM 773 O O . PHE A 1 98 ? -5.756 -14.221 57.645 1.00 74.00 98 PHE A O 1
ATOM 780 N N . GLU A 1 99 ? -4.159 -15.569 56.814 1.00 74.44 99 GLU A N 1
ATOM 781 C CA . GLU A 1 99 ? -4.825 -16.825 57.174 1.00 74.44 99 GLU A CA 1
ATOM 782 C C . GLU A 1 99 ? -5.049 -16.943 58.687 1.00 74.44 99 GLU A C 1
ATOM 784 O O . GLU A 1 99 ? -6.085 -17.430 59.143 1.00 74.44 99 GLU A O 1
ATOM 789 N N . GLN A 1 100 ? -4.114 -16.402 59.472 1.00 80.06 100 GLN A N 1
ATOM 790 C CA . GLN A 1 100 ? -4.194 -16.352 60.930 1.00 80.06 100 GLN A CA 1
ATOM 791 C C . GLN A 1 100 ? -5.292 -15.398 61.432 1.00 80.06 100 GLN A C 1
ATOM 793 O O . GLN A 1 100 ? -5.924 -15.672 62.454 1.00 80.06 100 GLN A O 1
ATOM 798 N N . HIS A 1 101 ? -5.548 -14.297 60.718 1.00 81.56 101 HIS A N 1
ATOM 799 C CA . HIS A 1 101 ? -6.392 -13.198 61.198 1.00 81.56 101 HIS A CA 1
ATOM 800 C C . HIS A 1 101 ? -7.629 -12.909 60.336 1.00 81.56 101 HIS A C 1
ATOM 802 O O . HIS A 1 101 ? -8.352 -11.947 60.592 1.00 81.56 101 HIS A O 1
ATOM 808 N N . ARG A 1 102 ? -7.948 -13.751 59.348 1.00 80.81 102 ARG A N 1
ATOM 809 C CA . ARG A 1 102 ? -9.009 -13.532 58.346 1.00 80.81 102 ARG A CA 1
ATOM 810 C C . ARG A 1 102 ? -10.353 -13.067 58.919 1.00 80.81 102 ARG A C 1
ATOM 812 O O . ARG A 1 102 ? -10.980 -12.147 58.391 1.00 80.81 102 ARG A O 1
ATOM 819 N N . ARG A 1 103 ? -10.817 -13.692 60.009 1.00 80.19 103 ARG A N 1
ATOM 820 C CA . ARG A 1 103 ? -12.088 -13.324 60.670 1.00 80.19 103 ARG A CA 1
ATOM 821 C C . ARG A 1 103 ? -12.006 -11.959 61.357 1.00 80.19 103 ARG A C 1
ATOM 823 O O . ARG A 1 103 ? -12.959 -11.184 61.279 1.00 80.19 103 ARG A O 1
ATOM 830 N N . SER A 1 104 ? -10.876 -11.677 61.994 1.00 84.50 104 SER A N 1
ATOM 831 C CA . SER A 1 104 ? -10.581 -10.418 62.678 1.00 84.50 104 SER A CA 1
ATOM 832 C C . SER A 1 104 ? -10.459 -9.263 61.682 1.00 84.50 104 SER A C 1
ATOM 834 O O . SER A 1 104 ? -11.093 -8.230 61.873 1.00 84.50 104 SER A O 1
ATOM 836 N N . ILE A 1 105 ? -9.783 -9.481 60.551 1.00 84.19 105 ILE A N 1
ATOM 837 C CA . ILE A 1 105 ? -9.669 -8.525 59.439 1.00 84.19 105 ILE A CA 1
ATOM 838 C C . ILE A 1 105 ? -11.050 -8.140 58.893 1.00 84.19 105 ILE A C 1
ATOM 840 O O . ILE A 1 105 ? -11.369 -6.957 58.785 1.00 84.19 105 ILE A O 1
ATOM 844 N N . LYS A 1 106 ? -11.909 -9.129 58.601 1.00 82.56 106 LYS A N 1
ATOM 845 C CA . LYS A 1 106 ? -13.272 -8.868 58.106 1.00 82.56 106 LYS A CA 1
ATOM 846 C C . LYS A 1 106 ? -14.088 -8.028 59.092 1.00 82.56 106 LYS A C 1
ATOM 848 O O . LYS A 1 106 ? -14.831 -7.140 58.683 1.00 82.56 106 LYS A O 1
ATOM 853 N N . ARG A 1 107 ? -13.967 -8.312 60.392 1.00 84.31 107 ARG A N 1
ATOM 854 C CA . ARG A 1 107 ? -14.672 -7.566 61.441 1.00 84.31 107 ARG A CA 1
ATOM 855 C C . ARG A 1 107 ? -14.145 -6.131 61.552 1.00 84.31 107 ARG A C 1
ATOM 857 O O . ARG A 1 107 ? -14.960 -5.218 61.606 1.00 84.31 107 ARG A O 1
ATOM 864 N N . PHE A 1 108 ? -12.829 -5.933 61.501 1.00 87.25 108 PHE A N 1
ATOM 865 C CA . PHE A 1 108 ? -12.213 -4.604 61.496 1.00 87.25 108 PHE A CA 1
ATOM 866 C C . PHE A 1 108 ? -12.675 -3.756 60.300 1.00 87.25 108 PHE A C 1
ATOM 868 O O . PHE A 1 108 ? -13.113 -2.624 60.482 1.00 87.25 108 PHE A O 1
ATOM 875 N N . LEU A 1 109 ? -12.674 -4.319 59.086 1.00 84.12 109 LEU A N 1
ATOM 876 C CA . LEU A 1 109 ? -13.127 -3.612 57.879 1.00 84.12 109 LEU A CA 1
ATOM 877 C C . LEU A 1 109 ? -14.611 -3.218 57.927 1.00 84.12 109 LEU A C 1
ATOM 879 O O . LEU A 1 109 ? -14.992 -2.168 57.412 1.00 84.12 109 LEU A O 1
ATOM 883 N N . ASN A 1 110 ? -15.457 -4.022 58.574 1.00 84.19 110 ASN A N 1
ATOM 884 C CA . ASN A 1 110 ? -16.860 -3.660 58.771 1.00 84.19 110 ASN A CA 1
ATOM 885 C C . ASN A 1 110 ? -17.025 -2.457 59.713 1.00 84.19 110 ASN A C 1
ATOM 887 O O . ASN A 1 110 ? -17.849 -1.590 59.431 1.00 84.19 110 ASN A O 1
ATOM 891 N N . ILE A 1 111 ? -16.245 -2.399 60.797 1.00 86.25 111 ILE A N 1
ATOM 892 C CA . ILE A 1 111 ? -16.250 -1.272 61.746 1.00 86.25 111 ILE A CA 1
ATOM 893 C C . ILE A 1 111 ? -15.717 -0.011 61.058 1.00 86.25 111 ILE A C 1
ATOM 895 O O . ILE A 1 111 ? -16.320 1.054 61.147 1.00 86.25 111 ILE A O 1
ATOM 899 N N . MET A 1 112 ? -14.631 -0.142 60.295 1.00 86.19 112 MET A N 1
ATOM 900 C CA . MET A 1 112 ? -14.093 0.935 59.464 1.00 86.19 112 MET A CA 1
ATOM 901 C C . MET A 1 112 ? -15.141 1.551 58.544 1.00 86.19 112 MET A C 1
ATOM 903 O O . MET A 1 112 ? -15.287 2.769 58.486 1.00 86.19 112 MET A O 1
ATOM 907 N N . GLU A 1 113 ? -15.877 0.712 57.820 1.00 82.69 113 GLU A N 1
ATOM 908 C CA . GLU A 1 113 ? -16.886 1.191 56.882 1.00 82.69 113 GLU A CA 1
ATOM 909 C C . GLU A 1 113 ? -18.066 1.858 57.574 1.00 82.69 113 GLU A C 1
ATOM 911 O O . GLU A 1 113 ? -18.599 2.826 57.042 1.00 82.69 113 GLU A O 1
ATOM 916 N N . TYR A 1 114 ? -18.453 1.371 58.753 1.00 85.81 114 TYR A N 1
ATOM 917 C CA . TYR A 1 114 ? -19.464 2.033 59.567 1.00 85.81 114 TYR A CA 1
ATOM 918 C C . TYR A 1 114 ? -19.055 3.486 59.858 1.00 85.81 114 TYR A C 1
ATOM 920 O O . TYR A 1 114 ? -19.787 4.410 59.511 1.00 85.81 114 TYR A O 1
ATOM 928 N N . HIS A 1 115 ? -17.837 3.697 60.369 1.00 88.38 115 HIS A N 1
ATOM 929 C CA . HIS A 1 115 ? -17.327 5.041 60.673 1.00 88.38 115 HIS A CA 1
ATOM 930 C C . HIS A 1 115 ? -17.124 5.914 59.429 1.00 88.38 115 HIS A C 1
ATOM 932 O O . HIS A 1 115 ? -17.300 7.126 59.504 1.00 88.38 115 HIS A O 1
ATOM 938 N N . LEU A 1 116 ? -16.758 5.326 58.286 1.00 85.38 116 LEU A N 1
ATOM 939 C CA . LEU A 1 116 ? -16.629 6.064 57.023 1.00 85.38 116 LEU A CA 1
ATOM 940 C C . LEU A 1 116 ? -17.985 6.454 56.423 1.00 85.38 116 LEU A C 1
ATOM 942 O O . LEU A 1 116 ? -18.077 7.493 55.776 1.00 85.38 116 LEU A O 1
ATOM 946 N N . MET A 1 117 ? -19.029 5.652 56.642 1.00 83.19 117 MET A N 1
ATOM 947 C CA . MET A 1 117 ? -20.388 5.972 56.200 1.00 83.19 117 MET A CA 1
ATOM 948 C C . MET A 1 117 ? -21.071 7.044 57.049 1.00 83.19 117 MET A C 1
ATOM 950 O O . MET A 1 117 ? -21.984 7.701 56.561 1.00 83.19 117 MET A O 1
ATOM 954 N N . GLU A 1 118 ? -20.624 7.256 58.285 1.00 84.56 118 GLU A N 1
ATOM 955 C CA . GLU A 1 118 ? -21.064 8.387 59.111 1.00 84.56 118 GLU A CA 1
ATOM 956 C C . GLU A 1 118 ? -20.338 9.702 58.773 1.00 84.56 118 GLU A C 1
ATOM 958 O O . GLU A 1 118 ? -20.765 10.770 59.210 1.00 84.56 118 GLU A O 1
ATOM 963 N N . ASP A 1 119 ? -19.239 9.657 58.012 1.00 88.88 119 ASP A N 1
ATOM 964 C CA . ASP A 1 119 ? -18.486 10.853 57.633 1.00 88.88 119 ASP A CA 1
ATOM 965 C C . ASP A 1 119 ? -19.081 11.509 56.376 1.00 88.88 119 ASP A C 1
ATOM 967 O O . ASP A 1 119 ? -19.255 10.878 55.329 1.00 88.88 119 ASP A O 1
ATOM 971 N N . GLU A 1 120 ? -19.343 12.815 56.455 1.00 81.06 120 GLU A N 1
ATOM 972 C CA . GLU A 1 120 ? -19.906 13.610 55.351 1.00 81.06 120 GLU A CA 1
ATOM 973 C C . GLU A 1 120 ? -19.018 13.614 54.093 1.00 81.06 120 GLU A C 1
ATOM 975 O O . GLU A 1 120 ? -19.510 13.821 52.989 1.00 81.06 120 GLU A O 1
ATOM 980 N N . THR A 1 121 ? -17.712 13.358 54.231 1.00 82.31 121 THR A N 1
ATOM 981 C CA . THR A 1 121 ? -16.767 13.338 53.104 1.00 82.31 121 THR A CA 1
ATOM 982 C C . THR A 1 121 ? -16.745 11.985 52.387 1.00 82.31 121 THR A C 1
ATOM 984 O O . THR A 1 121 ? -16.493 11.930 51.184 1.00 82.31 121 THR A O 1
ATOM 987 N N . TRP A 1 122 ? -16.946 10.884 53.118 1.00 83.00 122 TRP A N 1
ATOM 988 C CA . TRP A 1 122 ? -16.757 9.518 52.608 1.00 83.00 122 TRP A CA 1
ATOM 989 C C . TRP A 1 122 ? -18.056 8.782 52.289 1.00 83.00 122 TRP A C 1
ATOM 991 O O . TRP A 1 122 ? -18.045 7.921 51.407 1.00 83.00 122 TRP A O 1
ATOM 1001 N N . SER A 1 123 ? -19.161 9.143 52.939 1.00 83.06 123 SER A N 1
ATOM 1002 C CA . SER A 1 123 ? -20.491 8.576 52.688 1.00 83.06 123 SER A CA 1
ATOM 1003 C C . SER A 1 123 ? -20.878 8.625 51.205 1.00 83.06 123 SER A C 1
ATOM 1005 O O . SER A 1 123 ? -21.117 7.580 50.596 1.00 83.06 123 SER A O 1
ATOM 1007 N N . GLU A 1 124 ? -20.822 9.806 50.579 1.00 81.62 124 GLU A N 1
ATOM 1008 C CA . GLU A 1 124 ? -21.169 9.976 49.160 1.00 81.62 124 GLU A CA 1
ATOM 1009 C C . GLU A 1 124 ? -20.239 9.173 48.228 1.00 81.62 124 GLU A C 1
ATOM 1011 O O . GLU A 1 124 ? -20.681 8.563 47.249 1.00 81.62 124 GLU A O 1
ATOM 1016 N N . ILE A 1 125 ? -18.941 9.128 48.538 1.00 78.94 125 ILE A N 1
ATOM 1017 C CA . ILE A 1 125 ? -17.949 8.382 47.752 1.00 78.94 125 ILE A CA 1
ATOM 1018 C C . ILE A 1 125 ? -18.271 6.884 47.793 1.00 78.94 125 ILE A C 1
ATOM 1020 O O . ILE A 1 125 ? -18.351 6.227 46.750 1.00 78.94 125 ILE A O 1
ATOM 1024 N N . LEU A 1 126 ? -18.495 6.341 48.990 1.00 77.69 126 LEU A N 1
ATOM 1025 C CA . LEU A 1 126 ? -18.764 4.921 49.185 1.00 77.69 126 LEU A CA 1
ATOM 1026 C C . LEU A 1 126 ? -20.100 4.495 48.568 1.00 77.69 126 LEU A C 1
ATOM 1028 O O . LEU A 1 126 ? -20.173 3.406 47.992 1.00 77.69 126 LEU A O 1
ATOM 1032 N N . GLU A 1 127 ? -21.135 5.334 48.623 1.00 77.56 127 GLU A N 1
ATOM 1033 C CA . GLU A 1 127 ? -22.414 5.079 47.946 1.00 77.56 127 GLU A CA 1
ATOM 1034 C C . GLU A 1 127 ? -22.269 5.020 46.422 1.00 77.56 127 GLU A C 1
ATOM 1036 O O . GLU A 1 127 ? -22.824 4.125 45.772 1.00 77.56 127 GLU A O 1
ATOM 1041 N N . ARG A 1 128 ? -21.462 5.905 45.833 1.00 74.88 128 ARG A N 1
ATOM 1042 C CA . ARG A 1 128 ? -21.192 5.890 44.389 1.00 74.88 128 ARG A CA 1
ATOM 1043 C C . ARG A 1 128 ? -20.396 4.656 43.970 1.00 74.88 128 ARG A C 1
ATOM 1045 O O . ARG A 1 128 ? -20.783 3.998 43.006 1.00 74.88 128 ARG A O 1
ATOM 1052 N N . PHE A 1 129 ? -19.369 4.262 44.725 1.00 71.88 129 PHE A N 1
ATOM 1053 C CA . PHE A 1 129 ? -18.662 2.996 44.480 1.00 71.88 129 PHE A CA 1
ATOM 1054 C C . PHE A 1 129 ? -19.556 1.768 44.703 1.00 71.88 129 PHE A C 1
ATOM 1056 O O . PHE A 1 129 ? -19.424 0.774 43.992 1.00 71.88 129 PHE A O 1
ATOM 1063 N N . ARG A 1 130 ? -20.489 1.793 45.667 1.00 72.44 130 ARG A N 1
ATOM 1064 C CA . ARG A 1 130 ? -21.514 0.736 45.810 1.00 72.44 130 ARG A CA 1
ATOM 1065 C C . ARG A 1 130 ? -22.416 0.663 44.578 1.00 72.44 130 ARG A C 1
ATOM 1067 O O . ARG A 1 130 ? -22.687 -0.432 44.097 1.00 72.44 130 ARG A O 1
ATOM 1074 N N . THR A 1 131 ? -22.825 1.812 44.049 1.00 71.81 131 THR A N 1
ATOM 1075 C CA . THR A 1 131 ? -23.650 1.888 42.839 1.00 71.81 131 THR A CA 1
ATOM 1076 C C . THR A 1 131 ? -22.900 1.331 41.630 1.00 71.81 131 THR A C 1
ATOM 1078 O O . THR A 1 131 ? -23.443 0.477 40.933 1.00 71.81 131 THR A O 1
ATOM 1081 N N . LEU A 1 132 ? -21.637 1.723 41.427 1.00 67.69 132 LEU A N 1
ATOM 1082 C CA . LEU A 1 132 ? -20.787 1.190 40.354 1.00 67.69 132 LEU A CA 1
ATOM 1083 C C . LEU A 1 132 ? -20.615 -0.336 40.462 1.00 67.69 132 LEU A C 1
ATOM 1085 O O . LEU A 1 132 ? -20.849 -1.041 39.486 1.00 67.69 132 LEU A O 1
ATOM 1089 N N . ARG A 1 133 ? -20.334 -0.860 41.664 1.00 67.62 133 ARG A N 1
ATOM 1090 C CA . ARG A 1 133 ? -20.211 -2.310 41.926 1.00 67.62 133 ARG A CA 1
ATOM 1091 C C . ARG A 1 133 ? -21.461 -3.118 41.574 1.00 67.62 133 ARG A C 1
ATOM 1093 O O . ARG A 1 133 ? -21.368 -4.296 41.249 1.00 67.62 133 ARG A O 1
ATOM 1100 N N . SER A 1 134 ? -22.640 -2.508 41.666 1.00 64.38 134 SER A N 1
ATOM 1101 C CA . SER A 1 134 ? -23.911 -3.189 41.393 1.00 64.38 134 SER A CA 1
ATOM 1102 C C . SER A 1 134 ? -24.267 -3.289 39.902 1.00 64.38 134 SER A C 1
ATOM 1104 O O . SER A 1 134 ? -25.231 -3.969 39.552 1.00 64.38 134 SER A O 1
ATOM 1106 N N . GLN A 1 135 ? -23.510 -2.636 39.011 1.00 67.62 135 GLN A N 1
ATOM 1107 C CA . GLN A 1 135 ? -23.811 -2.607 37.579 1.00 67.62 135 GLN A CA 1
ATOM 1108 C C . GLN A 1 135 ? -23.124 -3.755 36.829 1.00 67.62 135 GLN A C 1
ATOM 1110 O O . GLN A 1 135 ? -21.903 -3.806 36.702 1.00 67.62 135 GLN A O 1
ATOM 1115 N N . GLN A 1 136 ? -23.931 -4.649 36.256 1.00 58.56 136 GLN A N 1
ATOM 1116 C CA . GLN A 1 136 ? -23.465 -5.831 35.519 1.00 58.56 136 GLN A CA 1
ATOM 1117 C C . GLN A 1 136 ? -22.625 -5.477 34.272 1.00 58.56 136 GLN A C 1
ATOM 1119 O O . GLN A 1 136 ? -21.689 -6.191 33.922 1.00 58.56 136 GLN A O 1
ATOM 1124 N N . GLU A 1 137 ? -22.917 -4.332 33.652 1.00 57.19 137 GLU A N 1
ATOM 1125 C CA . GLU A 1 137 ? -22.176 -3.756 32.523 1.00 57.19 137 GLU A CA 1
ATOM 1126 C C . GLU A 1 137 ? -20.710 -3.451 32.883 1.00 57.19 137 GLU A C 1
ATOM 1128 O O . GLU A 1 137 ? -19.803 -3.779 32.122 1.00 57.19 137 GLU A O 1
ATOM 1133 N N . ILE A 1 138 ? -20.461 -2.919 34.086 1.00 58.81 138 ILE A N 1
ATOM 1134 C CA . ILE A 1 138 ? -19.113 -2.567 34.562 1.00 58.81 138 ILE A CA 1
ATOM 1135 C C . ILE A 1 138 ? -18.269 -3.824 34.759 1.00 58.81 138 ILE A C 1
ATOM 1137 O O . ILE A 1 138 ? -17.117 -3.865 34.333 1.00 58.81 138 ILE A O 1
ATOM 1141 N N . LYS A 1 139 ? -18.867 -4.875 35.326 1.00 59.50 139 LYS A N 1
ATOM 1142 C CA . LYS A 1 139 ? -18.198 -6.165 35.495 1.00 59.50 139 LYS A CA 1
ATOM 1143 C C . LYS A 1 139 ? -17.756 -6.752 34.148 1.00 59.50 139 LYS A C 1
ATOM 1145 O O . LYS A 1 139 ? -16.604 -7.138 33.999 1.00 59.50 139 LYS A O 1
ATOM 1150 N N . SER A 1 140 ? -18.631 -6.709 33.141 1.00 57.84 140 SER A N 1
ATOM 1151 C CA . SER A 1 140 ? -18.317 -7.214 31.797 1.00 57.84 140 SER A CA 1
ATOM 1152 C C . SER A 1 140 ? -17.247 -6.400 31.050 1.00 57.84 140 SER A C 1
ATOM 1154 O O . SER A 1 140 ? -16.506 -6.952 30.239 1.00 57.84 140 SER A O 1
ATOM 1156 N N . LEU A 1 141 ? -17.150 -5.091 31.314 1.00 57.06 141 LEU A N 1
ATOM 1157 C CA . LEU A 1 141 ? -16.144 -4.210 30.709 1.00 57.06 141 LEU A CA 1
ATOM 1158 C C . LEU A 1 141 ? -14.762 -4.400 31.347 1.00 57.06 141 LEU A C 1
ATOM 1160 O O . LEU A 1 141 ? -13.760 -4.432 30.635 1.00 57.06 141 LEU A O 1
ATOM 1164 N N . LEU A 1 142 ? -14.708 -4.580 32.669 1.00 58.62 142 LEU A N 1
ATOM 1165 C CA . LEU A 1 142 ? -13.470 -4.894 33.389 1.00 58.62 142 LEU A CA 1
ATOM 1166 C C . LEU A 1 142 ? -12.946 -6.302 33.051 1.00 58.62 142 LEU A C 1
ATOM 1168 O O . LEU A 1 142 ? -11.739 -6.494 32.958 1.00 58.62 142 LEU A O 1
ATOM 1172 N N . GLU A 1 143 ? -13.836 -7.266 32.795 1.00 58.44 143 GLU A N 1
ATOM 1173 C CA . GLU A 1 143 ? -13.469 -8.603 32.302 1.00 58.44 143 GLU A CA 1
ATOM 1174 C C . GLU A 1 143 ? -12.870 -8.568 30.880 1.00 58.44 143 GLU A C 1
ATOM 1176 O O . GLU A 1 143 ? -11.984 -9.363 30.571 1.00 58.44 143 GLU A O 1
ATOM 1181 N N . LYS A 1 144 ? -13.314 -7.640 30.017 1.00 53.69 144 LYS A N 1
ATOM 1182 C CA . LYS A 1 144 ? -12.830 -7.507 28.629 1.00 53.69 144 LYS A CA 1
ATOM 1183 C C . LYS A 1 144 ? -11.484 -6.794 28.489 1.00 53.69 144 LYS A C 1
ATOM 1185 O O . LYS A 1 144 ? -10.729 -7.149 27.594 1.00 53.69 144 LYS A O 1
ATOM 1190 N N . ASN A 1 145 ? -11.184 -5.818 29.345 1.00 55.03 145 ASN A N 1
ATOM 1191 C CA . ASN A 1 145 ? -9.991 -4.962 29.225 1.00 55.03 145 ASN A CA 1
ATOM 1192 C C . ASN A 1 145 ? -8.766 -5.485 30.004 1.00 55.03 145 ASN A C 1
ATOM 1194 O O . ASN A 1 145 ? -7.846 -4.723 30.295 1.00 55.03 145 ASN A O 1
ATOM 1198 N N . GLY A 1 146 ? -8.767 -6.772 30.368 1.00 55.25 146 GLY A N 1
ATOM 1199 C CA . GLY A 1 146 ? -7.811 -7.350 31.308 1.00 55.25 146 GLY A CA 1
ATOM 1200 C C . GLY A 1 146 ? -8.170 -6.962 32.742 1.00 55.25 146 GLY A C 1
ATOM 1201 O O . GLY A 1 146 ? -8.238 -5.785 33.088 1.00 55.25 146 GLY A O 1
ATOM 1202 N N . GLN A 1 147 ? -8.420 -7.961 33.590 1.00 55.84 147 GLN A N 1
ATOM 1203 C CA . GLN A 1 147 ? -8.768 -7.760 34.997 1.00 55.84 147 GLN A CA 1
ATOM 1204 C C . GLN A 1 147 ? -7.609 -7.096 35.753 1.00 55.84 147 GLN A C 1
ATOM 1206 O O . GLN A 1 147 ? -6.764 -7.769 36.341 1.00 55.84 147 GLN A O 1
ATOM 1211 N N . VAL A 1 148 ? -7.560 -5.767 35.771 1.00 58.44 148 VAL A N 1
ATOM 1212 C CA . VAL A 1 148 ? -6.680 -5.049 36.689 1.00 58.44 148 VAL A CA 1
ATOM 1213 C C . VAL A 1 148 ? -7.456 -4.792 37.972 1.00 58.44 148 VAL A C 1
ATOM 1215 O O . VAL A 1 148 ? -8.212 -3.827 38.082 1.00 58.44 148 VAL A O 1
ATOM 1218 N N . SER A 1 149 ? -7.267 -5.675 38.953 1.00 60.25 149 SER A N 1
ATOM 1219 C CA . SER A 1 149 ? -7.826 -5.486 40.291 1.00 60.25 149 SER A CA 1
ATOM 1220 C C . SER A 1 149 ? -7.190 -4.270 40.978 1.00 60.25 149 SER A C 1
ATOM 1222 O O . SER A 1 149 ? -6.018 -3.950 40.754 1.00 60.25 149 SER A O 1
ATOM 1224 N N . THR A 1 150 ? -7.931 -3.587 41.854 1.00 61.91 150 THR A N 1
ATOM 1225 C CA . THR A 1 150 ? -7.397 -2.468 42.653 1.00 61.91 150 THR A CA 1
ATOM 1226 C C . THR A 1 150 ? -6.109 -2.839 43.418 1.00 61.91 150 THR A C 1
ATOM 1228 O O . THR A 1 150 ? -5.177 -2.032 43.439 1.00 61.91 150 THR A O 1
ATOM 1231 N N . PRO A 1 151 ? -5.969 -4.055 43.980 1.00 59.41 151 PRO A N 1
ATOM 1232 C CA . PRO A 1 151 ? -4.706 -4.571 44.519 1.00 59.41 151 PRO A CA 1
ATOM 1233 C C . PRO A 1 151 ? -3.539 -4.594 43.527 1.00 59.41 151 PRO A C 1
ATOM 1235 O O . PRO A 1 151 ? -2.417 -4.245 43.896 1.00 59.41 151 PRO A O 1
ATOM 1238 N N . THR A 1 152 ? -3.795 -4.936 42.264 1.00 62.69 152 THR A N 1
ATOM 1239 C CA . THR A 1 152 ? -2.787 -4.901 41.193 1.00 62.69 152 THR A CA 1
ATOM 1240 C C . THR A 1 152 ? -2.323 -3.469 40.922 1.00 62.69 152 THR A C 1
ATOM 1242 O O . THR A 1 152 ? -1.121 -3.219 40.816 1.00 62.69 152 THR A O 1
ATOM 1245 N N . VAL A 1 153 ? -3.255 -2.508 40.908 1.00 62.84 153 VAL A N 1
ATOM 1246 C CA . VAL A 1 153 ? -2.943 -1.071 40.796 1.00 62.84 153 VAL A CA 1
ATOM 1247 C C . VAL A 1 153 ? -2.102 -0.598 41.981 1.00 62.84 153 VAL A C 1
ATOM 1249 O O . VAL A 1 153 ? -1.073 0.042 41.784 1.00 62.84 153 VAL A O 1
ATOM 1252 N N . ILE A 1 154 ? -2.502 -0.937 43.210 1.00 61.94 154 ILE A N 1
ATOM 1253 C CA . ILE A 1 154 ? -1.786 -0.555 44.438 1.00 61.94 154 ILE A CA 1
ATOM 1254 C C . ILE A 1 154 ? -0.367 -1.115 44.431 1.00 61.94 154 ILE A C 1
ATOM 1256 O O . ILE A 1 154 ? 0.582 -0.382 44.699 1.00 61.94 154 ILE A O 1
ATOM 1260 N N . ARG A 1 155 ? -0.196 -2.385 44.059 1.00 62.19 155 ARG A N 1
ATOM 1261 C CA . ARG A 1 155 ? 1.123 -3.007 43.955 1.00 62.19 155 ARG A CA 1
ATOM 1262 C C . ARG A 1 155 ? 1.984 -2.337 42.887 1.00 62.19 155 ARG A C 1
ATOM 1264 O O . ARG A 1 155 ? 3.145 -2.042 43.154 1.00 62.19 155 ARG A O 1
ATOM 1271 N N . ALA A 1 156 ? 1.423 -2.050 41.714 1.00 63.00 156 ALA A N 1
ATOM 1272 C CA . ALA A 1 156 ? 2.134 -1.337 40.659 1.00 63.00 156 ALA A CA 1
ATOM 1273 C C . ALA A 1 156 ? 2.579 0.062 41.124 1.00 63.00 156 ALA A C 1
ATOM 1275 O O . ALA A 1 156 ? 3.724 0.436 40.880 1.00 63.00 156 ALA A O 1
ATOM 1276 N N . VAL A 1 157 ? 1.721 0.789 41.853 1.00 62.75 157 VAL A N 1
ATOM 1277 C CA . VAL A 1 157 ? 2.037 2.086 42.483 1.00 62.75 157 VAL A CA 1
ATOM 1278 C C . VAL A 1 157 ? 3.173 1.948 43.502 1.00 62.75 157 VAL A C 1
ATOM 1280 O O . VAL A 1 157 ? 4.107 2.746 43.479 1.00 62.75 157 VAL A O 1
ATOM 1283 N N . VAL A 1 158 ? 3.121 0.949 44.387 1.00 62.41 158 VAL A N 1
ATOM 1284 C CA . VAL A 1 158 ? 4.138 0.720 45.431 1.00 62.41 158 VAL A CA 1
ATOM 1285 C C . VAL A 1 158 ? 5.484 0.319 44.825 1.00 62.41 158 VAL A C 1
ATOM 1287 O O . VAL A 1 158 ? 6.516 0.865 45.210 1.00 62.41 158 VAL A O 1
ATOM 1290 N N . GLU A 1 159 ? 5.487 -0.577 43.839 1.00 64.25 159 GLU A N 1
ATOM 1291 C CA . GLU A 1 159 ? 6.691 -0.939 43.087 1.00 64.25 159 GLU A CA 1
ATOM 1292 C C . GLU A 1 159 ? 7.270 0.278 42.356 1.00 64.25 159 GLU A C 1
ATOM 1294 O O . GLU A 1 159 ? 8.479 0.499 42.399 1.00 64.25 159 GLU A O 1
ATOM 1299 N N . GLN A 1 160 ? 6.418 1.113 41.750 1.00 65.56 160 GLN A N 1
ATOM 1300 C CA . GLN A 1 160 ? 6.862 2.332 41.077 1.00 65.56 160 GLN A CA 1
ATOM 1301 C C . GLN A 1 160 ? 7.473 3.330 42.072 1.00 65.56 160 GLN A C 1
ATOM 1303 O O . GLN A 1 160 ? 8.558 3.861 41.835 1.00 65.56 160 GLN A O 1
ATOM 1308 N N . LEU A 1 161 ? 6.841 3.527 43.231 1.00 63.75 161 LEU A N 1
ATOM 1309 C CA . LEU A 1 161 ? 7.381 4.343 44.322 1.00 63.75 161 LEU A CA 1
ATOM 1310 C C . LEU A 1 161 ? 8.731 3.820 44.831 1.00 63.75 161 LEU A C 1
ATOM 1312 O O . LEU A 1 161 ? 9.603 4.624 45.156 1.00 63.75 161 LEU A O 1
ATOM 1316 N N . ALA A 1 162 ? 8.922 2.498 44.872 1.00 62.44 162 ALA A N 1
ATOM 1317 C CA . ALA A 1 162 ? 10.188 1.882 45.262 1.00 62.44 162 ALA A CA 1
ATOM 1318 C C . ALA A 1 162 ? 11.300 2.110 44.221 1.00 62.44 162 ALA A C 1
ATOM 1320 O O . ALA A 1 162 ? 12.454 2.300 44.598 1.00 62.44 162 ALA A O 1
ATOM 1321 N N . THR A 1 163 ? 10.964 2.142 42.926 1.00 62.91 163 THR A N 1
ATOM 1322 C CA . THR A 1 163 ? 11.932 2.428 41.847 1.00 62.91 163 THR A CA 1
ATOM 1323 C C . THR A 1 163 ? 12.331 3.902 41.743 1.00 62.91 163 THR A C 1
ATOM 1325 O O . THR A 1 163 ? 13.397 4.220 41.225 1.00 62.91 163 THR A O 1
ATOM 1328 N N . LEU A 1 164 ? 11.508 4.816 42.259 1.00 62.38 164 LEU A N 1
ATOM 1329 C CA . LEU A 1 164 ? 11.658 6.264 42.090 1.00 62.38 164 LEU A CA 1
ATOM 1330 C C . LEU A 1 164 ? 12.586 6.942 43.130 1.00 62.38 164 LEU A C 1
ATOM 1332 O O . LEU A 1 164 ? 12.472 8.144 43.378 1.00 62.38 164 LEU A O 1
ATOM 1336 N N . SER A 1 165 ? 13.515 6.213 43.760 1.00 53.44 165 SER A N 1
ATOM 1337 C CA . SER A 1 165 ? 14.093 6.630 45.051 1.00 53.44 165 SER A CA 1
ATOM 1338 C C . SER A 1 165 ? 15.073 7.818 45.071 1.00 53.44 165 SER A C 1
ATOM 1340 O O . SER A 1 165 ? 15.494 8.182 46.165 1.00 53.44 165 SER A O 1
ATOM 1342 N N . ASP A 1 166 ? 15.386 8.491 43.957 1.00 50.22 166 ASP A N 1
ATOM 1343 C CA . ASP A 1 166 ? 16.259 9.688 43.976 1.00 50.22 166 ASP A CA 1
ATOM 1344 C C . ASP A 1 166 ? 15.727 10.913 43.207 1.00 50.22 166 ASP A C 1
ATOM 1346 O O . ASP A 1 166 ? 15.974 12.042 43.631 1.00 50.22 166 ASP A O 1
ATOM 1350 N N . ALA A 1 167 ? 14.930 10.736 42.148 1.00 47.06 167 ALA A N 1
ATOM 1351 C CA . ALA A 1 167 ? 14.406 11.846 41.334 1.00 47.06 167 ALA A CA 1
ATOM 1352 C C . ALA A 1 167 ? 13.232 12.607 41.990 1.00 47.06 167 ALA A C 1
ATOM 1354 O O . ALA A 1 167 ? 12.935 13.745 41.640 1.00 47.06 167 ALA A O 1
ATOM 1355 N N . VAL A 1 168 ? 12.568 11.990 42.971 1.00 51.47 168 VAL A N 1
ATOM 1356 C CA . VAL A 1 168 ? 11.281 12.455 43.515 1.00 51.47 168 VAL A CA 1
ATOM 1357 C C . VAL A 1 168 ? 11.408 13.481 44.644 1.00 51.47 168 VAL A C 1
ATOM 1359 O O . VAL A 1 168 ? 10.442 14.166 44.971 1.00 51.47 168 VAL A O 1
ATOM 1362 N N . LYS A 1 169 ? 12.597 13.668 45.230 1.00 50.72 169 LYS A N 1
ATOM 1363 C CA . LYS A 1 169 ? 12.779 14.629 46.337 1.00 50.72 169 LYS A CA 1
ATOM 1364 C C . LYS A 1 169 ? 12.582 16.099 45.924 1.00 50.72 169 LYS A C 1
ATOM 1366 O O . LYS A 1 169 ? 12.515 16.945 46.812 1.00 50.72 169 LYS A O 1
ATOM 1371 N N . SER A 1 170 ? 12.491 16.402 44.625 1.00 52.75 170 SER A N 1
ATOM 1372 C CA . SER A 1 170 ? 12.347 17.762 44.084 1.00 52.75 170 SER A CA 1
ATOM 1373 C C . SER A 1 170 ? 10.980 18.089 43.470 1.00 52.75 170 SER A C 1
ATOM 1375 O O . SER A 1 170 ? 10.787 19.233 43.071 1.00 52.75 170 SER A O 1
ATOM 1377 N N . LEU A 1 171 ? 10.056 17.128 43.362 1.00 56.41 171 LEU A N 1
ATOM 1378 C CA . LEU A 1 171 ? 8.732 17.352 42.764 1.00 56.41 171 LEU A CA 1
ATOM 1379 C C . LEU A 1 171 ? 7.695 17.739 43.825 1.00 56.41 171 LEU A C 1
ATOM 1381 O O . LEU A 1 171 ? 7.710 17.222 44.946 1.00 56.41 171 LEU A O 1
ATOM 1385 N N . GLU A 1 172 ? 6.772 18.634 43.465 1.00 60.44 172 GLU A N 1
ATOM 1386 C CA . GLU A 1 172 ? 5.593 18.903 44.287 1.00 60.44 172 GLU A CA 1
ATOM 1387 C C . GLU A 1 172 ? 4.675 17.667 44.328 1.00 60.44 172 GLU A C 1
ATOM 1389 O O . GLU A 1 172 ? 4.662 16.826 43.426 1.00 60.44 172 GLU A O 1
ATOM 1394 N N . LYS A 1 173 ? 3.908 17.525 45.418 1.00 56.41 173 LYS A N 1
ATOM 1395 C CA . LYS A 1 173 ? 3.112 16.318 45.713 1.00 56.41 173 LYS A CA 1
ATOM 1396 C C . LYS A 1 173 ? 2.092 15.982 44.607 1.00 56.41 173 LYS A C 1
ATOM 1398 O O . LYS A 1 173 ? 1.821 14.803 44.381 1.00 56.41 173 LYS A O 1
ATOM 1403 N N . ASP A 1 174 ? 1.561 16.999 43.930 1.00 54.72 174 ASP A N 1
ATOM 1404 C CA . ASP A 1 174 ? 0.548 16.849 42.880 1.00 54.72 174 ASP A CA 1
ATOM 1405 C C . ASP A 1 174 ? 1.155 16.353 41.553 1.00 54.72 174 ASP A C 1
ATOM 1407 O O . ASP A 1 174 ? 0.594 15.451 40.926 1.00 54.72 174 ASP A O 1
ATOM 1411 N N . ASP A 1 175 ? 2.340 16.849 41.179 1.00 57.62 175 ASP A N 1
ATOM 1412 C CA . ASP A 1 175 ? 3.074 16.408 39.981 1.00 57.62 175 ASP A CA 1
ATOM 1413 C C . ASP A 1 175 ? 3.521 14.949 40.112 1.00 57.62 175 ASP A C 1
ATOM 1415 O O . ASP A 1 175 ? 3.364 14.139 39.195 1.00 57.62 175 ASP A O 1
ATOM 1419 N N . LEU A 1 176 ? 3.976 14.577 41.311 1.00 60.66 176 LEU A N 1
ATOM 1420 C CA . LEU A 1 176 ? 4.363 13.209 41.630 1.00 60.66 176 LEU A CA 1
ATOM 1421 C C . LEU A 1 176 ? 3.194 12.220 41.469 1.00 60.66 176 LEU A C 1
ATOM 1423 O O . LEU A 1 176 ? 3.376 11.113 40.964 1.00 60.66 176 LEU A O 1
ATOM 1427 N N . SER A 1 177 ? 1.985 12.607 41.886 1.00 56.56 177 SER A N 1
ATOM 1428 C CA . SER A 1 177 ? 0.788 11.760 41.781 1.00 56.56 177 SER A CA 1
ATOM 1429 C C . SER A 1 177 ? 0.391 11.507 40.321 1.00 56.56 177 SER A C 1
ATOM 1431 O O . SER A 1 177 ? 0.057 10.375 39.948 1.00 56.56 177 SER A O 1
ATOM 1433 N N . GLN A 1 178 ? 0.483 12.533 39.467 1.00 61.34 178 GLN A N 1
ATOM 1434 C CA . GLN A 1 178 ? 0.203 12.405 38.033 1.00 61.34 178 GLN A CA 1
ATOM 1435 C C . GLN A 1 178 ? 1.229 11.522 37.319 1.00 61.34 178 GLN A C 1
ATOM 1437 O O . GLN A 1 178 ? 0.851 10.662 36.518 1.00 61.34 178 GLN A O 1
ATOM 1442 N N . GLU A 1 179 ? 2.512 11.690 37.631 1.00 61.06 179 GLU A N 1
ATOM 1443 C CA . GLU A 1 179 ? 3.592 10.927 37.008 1.00 61.06 179 GLU A CA 1
ATOM 1444 C C . GLU A 1 179 ? 3.553 9.443 37.406 1.00 61.06 179 GLU A C 1
ATOM 1446 O O . GLU A 1 179 ? 3.648 8.567 36.542 1.00 61.06 179 GLU A O 1
ATOM 1451 N N . ILE A 1 180 ? 3.277 9.146 38.682 1.00 61.00 180 ILE A N 1
ATOM 1452 C CA . ILE A 1 180 ? 3.037 7.772 39.152 1.00 61.00 180 ILE A CA 1
ATOM 1453 C C . ILE A 1 180 ? 1.819 7.170 38.448 1.00 61.00 180 ILE A C 1
ATOM 1455 O O . ILE A 1 180 ? 1.888 6.036 37.980 1.00 61.00 180 ILE A O 1
ATOM 1459 N N . SER A 1 181 ? 0.719 7.919 38.331 1.00 60.62 181 SER A N 1
ATOM 1460 C CA . SER A 1 181 ? -0.495 7.432 37.662 1.00 60.62 181 SER A CA 1
ATOM 1461 C C . SER A 1 181 ? -0.230 7.084 36.196 1.00 60.62 181 SER A C 1
ATOM 1463 O O . SER A 1 181 ? -0.662 6.035 35.721 1.00 60.62 181 SER A O 1
ATOM 1465 N N . ARG A 1 182 ? 0.521 7.926 35.475 1.00 63.06 182 ARG A N 1
ATOM 1466 C CA . ARG A 1 182 ? 0.909 7.669 34.082 1.00 63.06 182 ARG A CA 1
ATOM 1467 C C . ARG A 1 182 ? 1.756 6.400 33.960 1.00 63.06 182 ARG A C 1
ATOM 1469 O O . ARG A 1 182 ? 1.409 5.528 33.167 1.00 63.06 182 ARG A O 1
ATOM 1476 N N . ALA A 1 183 ? 2.809 6.281 34.768 1.00 60.75 183 ALA A N 1
ATOM 1477 C CA . ALA A 1 183 ? 3.718 5.135 34.744 1.00 60.75 183 ALA A CA 1
ATOM 1478 C C . ALA A 1 183 ? 3.016 3.818 35.119 1.00 60.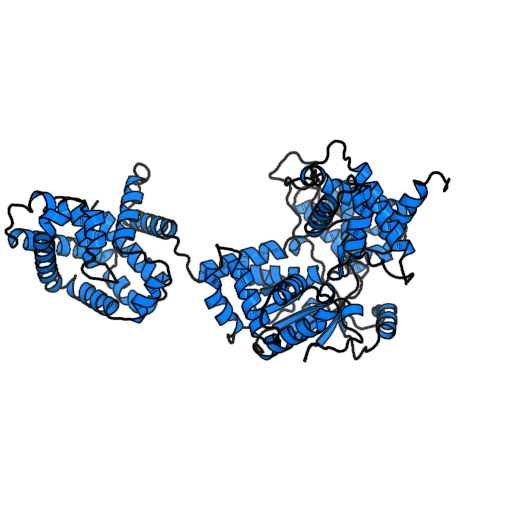75 183 ALA A C 1
ATOM 1480 O O . ALA A 1 183 ? 3.283 2.773 34.531 1.00 60.75 183 ALA A O 1
ATOM 1481 N N . VAL A 1 184 ? 2.076 3.864 36.066 1.00 61.88 184 VAL A N 1
ATOM 1482 C CA . VAL A 1 184 ? 1.283 2.698 36.480 1.00 61.88 184 VAL A CA 1
ATOM 1483 C C . VAL A 1 184 ? 0.346 2.249 35.366 1.00 61.88 184 VAL A C 1
ATOM 1485 O O . VAL A 1 184 ? 0.276 1.060 35.077 1.00 61.88 184 VAL A O 1
ATOM 1488 N N . VAL A 1 185 ? -0.333 3.178 34.694 1.00 61.00 185 VAL A N 1
ATOM 1489 C CA . VAL A 1 185 ? -1.234 2.836 33.585 1.00 61.00 185 VAL A CA 1
ATOM 1490 C C . VAL A 1 185 ? -0.473 2.277 32.377 1.00 61.00 185 VAL A C 1
ATOM 1492 O O . VAL A 1 185 ? -0.967 1.366 31.716 1.00 61.00 185 VAL A O 1
ATOM 1495 N N . GLU A 1 186 ? 0.733 2.778 32.115 1.00 61.69 186 GLU A N 1
ATOM 1496 C CA . GLU A 1 186 ? 1.637 2.241 31.092 1.00 61.69 186 GLU A CA 1
ATOM 1497 C C . GLU A 1 186 ? 2.119 0.826 31.449 1.00 61.69 186 GLU A C 1
ATOM 1499 O O . GLU A 1 186 ? 2.021 -0.086 30.629 1.00 61.69 186 GLU A O 1
ATOM 1504 N N . LYS A 1 187 ? 2.531 0.607 32.705 1.00 60.84 187 LYS A N 1
ATOM 1505 C CA . LYS A 1 187 ? 2.949 -0.706 33.223 1.00 60.84 187 LYS A CA 1
ATOM 1506 C C . LYS A 1 187 ? 1.825 -1.751 33.196 1.00 60.84 187 LYS A C 1
ATOM 1508 O O . LYS A 1 187 ? 2.105 -2.942 33.098 1.00 60.84 187 LYS A O 1
ATOM 1513 N N . LEU A 1 188 ? 0.569 -1.314 33.277 1.00 56.84 188 LEU A N 1
ATOM 1514 C CA . LEU A 1 188 ? -0.619 -2.171 33.231 1.00 56.84 188 LEU A CA 1
ATOM 1515 C C . LEU A 1 188 ? -1.136 -2.443 31.805 1.00 56.84 188 LEU A C 1
ATOM 1517 O O . LEU A 1 188 ? -2.088 -3.200 31.656 1.00 56.84 188 LEU A O 1
ATOM 1521 N N . GLY A 1 189 ? -0.532 -1.856 30.763 1.00 53.28 189 GLY A N 1
ATOM 1522 C CA . GLY A 1 189 ? -0.820 -2.191 29.360 1.00 53.28 189 GLY A CA 1
ATOM 1523 C C . GLY A 1 189 ? -2.138 -1.654 28.785 1.00 53.28 189 GLY A C 1
ATOM 1524 O O . GLY A 1 189 ? -2.487 -1.996 27.661 1.00 53.28 189 GLY A O 1
ATOM 1525 N N . ILE A 1 190 ? -2.865 -0.790 29.502 1.00 54.69 190 ILE A N 1
ATOM 1526 C CA . ILE A 1 190 ? -4.211 -0.342 29.098 1.00 54.69 190 ILE A CA 1
ATOM 1527 C C . ILE A 1 190 ? -4.127 0.835 28.112 1.00 54.69 190 ILE A C 1
ATOM 1529 O O . ILE A 1 190 ? -3.891 1.994 28.498 1.00 54.69 190 ILE A O 1
ATOM 1533 N N . ARG A 1 191 ? -4.353 0.539 26.826 1.00 51.66 191 ARG A N 1
ATOM 1534 C CA . ARG A 1 191 ? -4.361 1.501 25.709 1.00 51.66 191 ARG A CA 1
ATOM 1535 C C . ARG A 1 191 ? -5.765 2.079 25.521 1.00 51.66 191 ARG A C 1
ATOM 1537 O O . ARG A 1 191 ? -6.746 1.350 25.567 1.00 51.66 191 ARG A O 1
ATOM 1544 N N . ASP A 1 192 ? -5.884 3.398 25.352 1.00 54.94 192 ASP A N 1
ATOM 1545 C CA . ASP A 1 192 ? -7.194 4.013 25.098 1.00 54.94 192 ASP A CA 1
ATOM 1546 C C . ASP A 1 192 ? -7.609 3.903 23.617 1.00 54.94 192 ASP A C 1
ATOM 1548 O O . ASP A 1 192 ? -6.795 3.648 22.726 1.00 54.94 192 ASP A O 1
ATOM 1552 N N . GLN A 1 193 ? -8.904 4.100 23.354 1.00 56.62 193 GLN A N 1
ATOM 1553 C CA . GLN A 1 193 ? -9.495 4.004 22.015 1.00 56.62 193 GLN A CA 1
ATOM 1554 C C . GLN A 1 193 ? -8.847 4.963 21.003 1.00 56.62 193 GLN A C 1
ATOM 1556 O O . GLN A 1 193 ? -8.584 4.605 19.854 1.00 56.62 193 GLN A O 1
ATOM 1561 N N . LYS A 1 194 ? -8.531 6.184 21.448 1.00 59.84 194 LYS A N 1
ATOM 1562 C CA . LYS A 1 194 ? -7.874 7.199 20.620 1.00 59.84 194 LYS A CA 1
ATOM 1563 C C . LYS A 1 194 ? -6.457 6.758 20.232 1.00 59.84 194 LYS A C 1
ATOM 1565 O O . LYS A 1 194 ? -6.069 6.906 19.078 1.00 59.84 194 LYS A O 1
ATOM 1570 N N . THR A 1 195 ? -5.738 6.137 21.160 1.00 72.69 195 THR A N 1
ATOM 1571 C CA . THR A 1 195 ? -4.383 5.609 20.990 1.00 72.69 195 THR A CA 1
ATOM 1572 C C . THR A 1 195 ? -4.366 4.459 19.990 1.00 72.69 195 THR A C 1
ATOM 1574 O O . THR A 1 195 ? -3.490 4.431 19.133 1.00 72.69 195 THR A O 1
ATOM 1577 N N . LEU A 1 196 ? -5.342 3.544 20.029 1.00 78.69 196 LEU A N 1
ATOM 1578 C CA . LEU A 1 196 ? -5.432 2.437 19.064 1.00 78.69 196 LEU A CA 1
ATOM 1579 C C . LEU A 1 1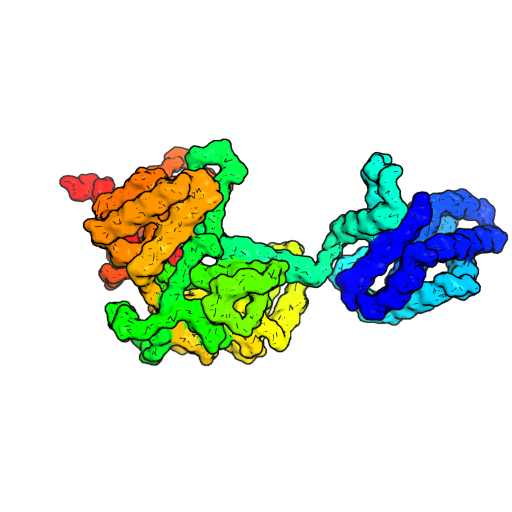96 ? -5.669 2.938 17.634 1.00 78.69 196 LEU A C 1
ATOM 1581 O O . LEU A 1 196 ? -4.974 2.517 16.708 1.00 78.69 196 LEU A O 1
ATOM 1585 N N . ARG A 1 197 ? -6.583 3.902 17.457 1.00 86.94 197 ARG A N 1
ATOM 1586 C CA . ARG A 1 197 ? -6.793 4.550 16.156 1.00 86.94 197 ARG A CA 1
ATOM 1587 C C . ARG A 1 197 ? -5.537 5.279 15.681 1.00 86.94 197 ARG A C 1
ATOM 1589 O O . ARG A 1 197 ? -5.176 5.169 14.516 1.00 86.94 197 ARG A O 1
ATOM 1596 N N . GLU A 1 198 ? -4.864 6.023 16.556 1.00 88.44 198 GLU A N 1
ATOM 1597 C CA . GLU A 1 198 ? -3.616 6.712 16.210 1.00 88.44 198 GLU A CA 1
ATOM 1598 C C . GLU A 1 198 ? -2.496 5.734 15.829 1.00 88.44 198 GLU A C 1
ATOM 1600 O O . GLU A 1 198 ? -1.747 6.013 14.897 1.00 88.44 198 GLU A O 1
ATOM 1605 N N . LEU A 1 199 ? -2.379 4.588 16.507 1.00 83.62 199 LEU A N 1
ATOM 1606 C CA . LEU A 1 199 ? -1.419 3.538 16.157 1.00 83.62 199 LEU A CA 1
ATOM 1607 C C . LEU A 1 199 ? -1.720 2.949 14.776 1.00 83.62 199 LEU A C 1
ATOM 1609 O O . LEU A 1 199 ? -0.821 2.904 13.937 1.00 83.62 199 LEU A O 1
ATOM 1613 N N . TYR A 1 200 ? -2.986 2.617 14.505 1.00 90.94 200 TYR A N 1
ATOM 1614 C CA . TYR A 1 200 ? -3.425 2.172 13.182 1.00 90.94 200 TYR A CA 1
ATOM 1615 C C . TYR A 1 200 ? -3.075 3.196 12.091 1.00 90.94 200 TYR A C 1
ATOM 1617 O O . TYR A 1 200 ? -2.457 2.862 11.083 1.00 90.94 200 TYR A O 1
ATOM 1625 N N . LEU A 1 201 ? -3.408 4.474 12.305 1.00 93.19 201 LEU A N 1
ATOM 1626 C CA . LEU A 1 201 ? -3.113 5.532 11.338 1.00 93.19 201 LEU A CA 1
ATOM 1627 C C . LEU A 1 201 ? -1.605 5.749 11.152 1.00 93.19 201 LEU A C 1
ATOM 1629 O O . LEU A 1 201 ? -1.168 6.004 10.032 1.00 93.19 201 LEU A O 1
ATOM 1633 N N . LYS A 1 202 ? -0.793 5.629 12.210 1.00 88.69 202 LYS A N 1
ATOM 1634 C CA . LYS A 1 202 ? 0.675 5.698 12.105 1.00 88.69 202 LYS A CA 1
ATOM 1635 C C . LYS A 1 202 ? 1.222 4.561 11.251 1.00 88.69 202 LYS A C 1
ATOM 1637 O O . LYS A 1 202 ? 2.086 4.819 10.415 1.00 88.69 202 LYS A O 1
ATOM 1642 N N . GLN A 1 203 ? 0.705 3.347 11.426 1.00 85.31 203 GLN A N 1
ATOM 1643 C CA . GLN A 1 203 ? 1.093 2.202 10.611 1.00 85.31 203 GLN A CA 1
ATOM 1644 C C . GLN A 1 203 ? 0.715 2.415 9.143 1.00 85.31 203 GLN A C 1
ATOM 1646 O O . GLN A 1 203 ? 1.590 2.336 8.284 1.00 85.31 203 GLN A O 1
ATOM 1651 N N . VAL A 1 204 ? -0.537 2.788 8.852 1.00 90.81 204 VAL A N 1
ATOM 1652 C CA . VAL A 1 204 ? -0.976 3.056 7.471 1.00 90.81 204 VAL A CA 1
ATOM 1653 C C . VAL A 1 204 ? -0.156 4.180 6.838 1.00 90.81 204 VAL A C 1
ATOM 1655 O O . VAL A 1 204 ? 0.316 4.034 5.712 1.00 90.81 204 VAL A O 1
ATOM 1658 N N . ALA A 1 205 ? 0.061 5.287 7.557 1.00 90.00 205 ALA A N 1
ATOM 1659 C CA . ALA A 1 205 ? 0.884 6.390 7.075 1.00 90.00 205 ALA A CA 1
ATOM 1660 C C . ALA A 1 205 ? 2.312 5.926 6.767 1.00 90.00 205 ALA A C 1
ATOM 1662 O O . ALA A 1 205 ? 2.858 6.289 5.732 1.00 90.00 205 ALA A O 1
ATOM 1663 N N . TRP A 1 206 ? 2.918 5.109 7.627 1.00 83.81 206 TRP A N 1
ATOM 1664 C CA . TRP A 1 206 ? 4.271 4.611 7.409 1.00 83.81 206 TRP A CA 1
ATOM 1665 C C . TRP A 1 206 ? 4.353 3.633 6.231 1.00 83.81 206 TRP A C 1
ATOM 1667 O O . TRP A 1 206 ? 5.181 3.827 5.342 1.00 83.81 206 TRP A O 1
ATOM 1677 N N . GLU A 1 207 ? 3.485 2.622 6.179 1.00 81.12 207 GLU A N 1
ATOM 1678 C CA . GLU A 1 207 ? 3.484 1.601 5.124 1.00 81.12 207 GLU A CA 1
ATOM 1679 C C . GLU A 1 207 ? 3.185 2.195 3.745 1.00 81.12 207 GLU A C 1
ATOM 1681 O O . GLU A 1 207 ? 3.858 1.870 2.762 1.00 81.12 207 GLU A O 1
ATOM 1686 N N . ALA A 1 208 ? 2.209 3.101 3.671 1.00 87.62 208 ALA A N 1
ATOM 1687 C CA . ALA A 1 208 ? 1.799 3.721 2.421 1.00 87.62 208 ALA A CA 1
ATOM 1688 C C . ALA A 1 208 ? 2.799 4.783 1.930 1.00 87.62 208 ALA A C 1
ATOM 1690 O O . ALA A 1 208 ? 2.879 5.033 0.728 1.00 87.62 208 ALA A O 1
ATOM 1691 N N . ASN A 1 209 ? 3.604 5.377 2.819 1.00 85.88 209 ASN A N 1
ATOM 1692 C CA . ASN A 1 209 ? 4.605 6.373 2.428 1.00 85.88 209 ASN A CA 1
ATOM 1693 C C . ASN A 1 209 ? 5.934 5.771 1.945 1.00 85.88 209 ASN A C 1
ATOM 1695 O O . ASN A 1 209 ? 6.829 6.498 1.500 1.00 85.88 209 ASN A O 1
ATOM 1699 N N . LYS A 1 210 ? 6.085 4.443 2.017 1.00 74.06 210 LYS A N 1
ATOM 1700 C CA . LYS A 1 210 ? 7.260 3.756 1.481 1.00 74.06 210 LYS A CA 1
ATOM 1701 C C . LYS A 1 210 ? 7.277 3.846 -0.038 1.00 74.06 210 LYS A C 1
ATOM 1703 O O . LYS A 1 210 ? 6.366 3.384 -0.725 1.00 74.06 210 LYS A O 1
ATOM 1708 N N . LEU A 1 211 ? 8.377 4.363 -0.567 1.00 69.62 211 LEU A N 1
ATOM 1709 C CA . LEU A 1 211 ? 8.725 4.216 -1.968 1.00 69.62 211 LEU A CA 1
ATOM 1710 C C . LEU A 1 211 ? 9.645 2.992 -2.116 1.00 69.62 211 LEU A C 1
ATOM 1712 O O . LEU A 1 211 ? 10.796 3.052 -1.684 1.00 69.62 211 LEU A O 1
ATOM 1716 N N . PRO A 1 212 ? 9.188 1.902 -2.762 1.00 53.19 212 PRO A N 1
ATOM 1717 C CA . PRO A 1 212 ? 9.932 0.640 -2.830 1.00 53.19 212 PRO A CA 1
ATOM 1718 C C . PRO A 1 212 ? 11.296 0.748 -3.525 1.00 53.19 212 PRO A C 1
ATOM 1720 O O . PRO A 1 212 ? 12.096 -0.179 -3.489 1.00 53.19 212 PRO A O 1
ATOM 1723 N N . TRP A 1 213 ? 11.554 1.870 -4.202 1.00 56.50 213 TRP A N 1
ATOM 1724 C CA . TRP A 1 213 ? 12.677 2.013 -5.108 1.00 56.50 213 TRP A CA 1
ATOM 1725 C C . TRP A 1 213 ? 13.682 3.081 -4.698 1.00 56.50 213 TRP A C 1
ATOM 1727 O O . TRP A 1 213 ? 14.648 3.245 -5.426 1.00 56.50 213 TRP A O 1
ATOM 1737 N N . THR A 1 214 ? 13.474 3.856 -3.636 1.00 51.75 214 THR A N 1
ATOM 1738 C CA . THR A 1 214 ? 14.178 5.138 -3.448 1.00 51.75 214 THR A CA 1
ATOM 1739 C C . THR A 1 214 ? 15.105 5.131 -2.240 1.00 51.75 214 THR A C 1
ATOM 1741 O O . THR A 1 214 ? 14.888 5.850 -1.266 1.00 51.75 214 THR A O 1
ATOM 1744 N N . ILE A 1 215 ? 16.174 4.343 -2.323 1.00 48.97 215 ILE A N 1
ATOM 1745 C CA . ILE A 1 215 ? 17.298 4.460 -1.393 1.00 48.97 215 ILE A CA 1
ATOM 1746 C C . ILE A 1 215 ? 18.387 5.274 -2.098 1.00 48.97 215 ILE A C 1
ATOM 1748 O O . ILE A 1 215 ? 18.892 4.884 -3.152 1.00 48.97 215 ILE A O 1
ATOM 1752 N N . ILE A 1 216 ? 18.682 6.459 -1.560 1.00 45.38 216 ILE A N 1
ATOM 1753 C CA . ILE A 1 216 ? 19.791 7.299 -2.020 1.00 45.38 216 ILE A CA 1
ATOM 1754 C C . ILE A 1 216 ? 21.066 6.724 -1.392 1.00 45.38 216 ILE A C 1
ATOM 1756 O O . ILE A 1 216 ? 21.233 6.836 -0.187 1.00 45.38 216 ILE A O 1
ATOM 1760 N N . SER A 1 217 ? 21.899 6.093 -2.226 1.00 39.75 217 SER A N 1
ATOM 1761 C CA . SER A 1 217 ? 23.300 5.656 -2.039 1.00 39.75 217 SER A CA 1
ATOM 1762 C C . SER A 1 217 ? 23.871 5.483 -0.616 1.00 39.75 217 SER A C 1
ATOM 1764 O O . SER A 1 217 ? 23.926 6.420 0.179 1.00 39.75 217 SER A O 1
ATOM 1766 N N . SER A 1 218 ? 24.531 4.346 -0.410 1.00 37.78 218 SER A N 1
ATOM 1767 C CA . SER A 1 218 ? 25.386 3.987 0.731 1.00 37.78 218 SER A CA 1
ATOM 1768 C C . SER A 1 218 ? 26.744 4.707 0.813 1.00 37.78 218 SER A C 1
ATOM 1770 O O . SER A 1 218 ? 27.515 4.444 1.732 1.00 37.78 218 SER A O 1
ATOM 1772 N N . ASP A 1 219 ? 27.052 5.640 -0.095 1.00 39.38 219 ASP A N 1
ATOM 1773 C CA . ASP A 1 219 ? 28.336 6.371 -0.134 1.00 39.38 219 ASP A CA 1
ATOM 1774 C C . ASP A 1 219 ? 28.522 7.392 1.009 1.00 39.38 219 ASP A C 1
ATOM 1776 O O . ASP A 1 219 ? 29.501 8.143 1.042 1.00 39.38 219 ASP A O 1
ATOM 1780 N N . TYR A 1 220 ? 27.603 7.438 1.973 1.00 43.38 220 TYR A N 1
ATOM 1781 C CA . TYR A 1 220 ? 27.646 8.377 3.084 1.00 43.38 220 TYR A CA 1
ATOM 1782 C C . TYR A 1 220 ? 27.720 7.607 4.401 1.00 43.38 220 TYR A C 1
ATOM 1784 O O . TYR A 1 220 ? 26.731 7.069 4.883 1.00 43.38 220 TYR A O 1
ATOM 1792 N N . SER A 1 221 ? 28.919 7.583 4.984 1.00 34.69 221 SER A N 1
ATOM 1793 C CA . SER A 1 221 ? 29.309 6.914 6.235 1.00 34.69 221 SER A CA 1
ATOM 1794 C C . SER A 1 221 ? 28.643 7.470 7.508 1.00 34.69 221 SER A C 1
ATOM 1796 O O . SER A 1 221 ? 29.237 7.429 8.582 1.00 34.69 221 SER A O 1
ATOM 1798 N N . ASP A 1 222 ? 27.470 8.083 7.388 1.00 36.59 222 ASP A N 1
ATOM 1799 C CA . ASP A 1 222 ? 26.819 8.858 8.438 1.00 36.59 222 ASP A CA 1
ATOM 1800 C C . ASP A 1 222 ? 25.356 8.395 8.528 1.00 36.59 222 ASP A C 1
ATOM 1802 O O . ASP A 1 222 ? 24.490 8.854 7.778 1.00 36.59 222 ASP A O 1
ATOM 1806 N N . GLU A 1 223 ? 25.086 7.442 9.426 1.00 36.19 223 GLU A N 1
ATOM 1807 C CA . GLU A 1 223 ? 23.775 6.791 9.622 1.00 36.19 223 GLU A CA 1
ATOM 1808 C C . GLU A 1 223 ? 22.643 7.791 9.922 1.00 36.19 223 GLU A C 1
ATOM 1810 O O . GLU A 1 223 ? 21.476 7.520 9.652 1.00 36.19 223 GLU A O 1
ATOM 1815 N N . GLN A 1 224 ? 22.968 8.998 10.395 1.00 36.97 224 GLN A N 1
ATOM 1816 C CA . GLN A 1 224 ? 21.991 10.070 10.622 1.00 36.97 224 GLN A CA 1
ATOM 1817 C C . GLN A 1 224 ? 21.585 10.835 9.343 1.00 36.97 224 GLN A C 1
ATOM 1819 O O . GLN A 1 224 ? 20.631 11.621 9.376 1.00 36.97 224 GLN A O 1
ATOM 1824 N N . LYS A 1 225 ? 22.282 10.633 8.212 1.00 38.38 225 LYS A N 1
ATOM 1825 C CA . LYS A 1 225 ? 22.074 11.368 6.946 1.00 38.38 225 LYS A CA 1
ATOM 1826 C C . LYS A 1 225 ? 21.500 10.537 5.798 1.00 38.38 225 LYS A C 1
ATOM 1828 O O . LYS A 1 225 ? 21.142 11.130 4.781 1.00 38.38 225 LYS A O 1
ATOM 1833 N N . ALA A 1 226 ? 21.338 9.221 5.925 1.00 43.22 226 ALA A N 1
ATOM 1834 C CA . ALA A 1 226 ? 20.627 8.406 4.934 1.00 43.22 226 ALA A CA 1
ATOM 1835 C C . ALA A 1 226 ? 19.101 8.602 5.068 1.00 43.22 226 ALA A C 1
ATOM 1837 O O . ALA A 1 226 ? 18.371 7.745 5.558 1.00 43.22 226 ALA A O 1
ATOM 1838 N N . ARG A 1 227 ? 18.589 9.779 4.689 1.00 55.16 227 ARG A N 1
ATOM 1839 C CA . ARG A 1 227 ? 17.147 10.054 4.717 1.00 55.16 227 ARG A CA 1
ATOM 1840 C C . ARG A 1 227 ? 16.497 9.450 3.474 1.00 55.16 227 ARG A C 1
ATOM 1842 O O . ARG A 1 227 ? 16.564 10.044 2.399 1.00 55.16 227 ARG A O 1
ATOM 1849 N N . ILE A 1 228 ? 15.844 8.300 3.645 1.00 64.81 228 ILE A N 1
ATOM 1850 C CA . ILE A 1 228 ? 14.978 7.664 2.638 1.00 64.81 228 ILE A CA 1
ATOM 1851 C C . ILE A 1 228 ? 14.026 8.727 2.056 1.00 64.81 228 ILE A C 1
ATOM 1853 O O . ILE A 1 228 ? 13.441 9.520 2.803 1.00 64.81 228 ILE A O 1
ATOM 1857 N N . ILE A 1 229 ? 13.918 8.794 0.724 1.00 75.25 229 ILE A N 1
ATOM 1858 C CA . ILE A 1 229 ? 12.894 9.619 0.066 1.00 75.25 229 ILE A CA 1
ATOM 1859 C C . ILE A 1 229 ? 11.545 8.948 0.303 1.00 75.25 229 ILE A C 1
ATOM 1861 O O . ILE A 1 229 ? 11.381 7.767 -0.003 1.00 75.25 229 ILE A O 1
ATOM 1865 N N . GLN A 1 230 ? 10.590 9.705 0.827 1.00 83.69 230 GLN A N 1
ATOM 1866 C CA . GLN A 1 230 ? 9.231 9.240 1.063 1.00 83.69 230 GLN A CA 1
ATOM 1867 C C . GLN A 1 230 ? 8.306 9.590 -0.105 1.00 83.69 230 GLN A C 1
ATOM 1869 O O . GLN A 1 230 ? 8.566 10.522 -0.872 1.00 83.69 230 GLN A O 1
ATOM 1874 N N . LEU A 1 231 ? 7.234 8.810 -0.267 1.00 86.19 231 LEU A N 1
ATOM 1875 C CA . LEU A 1 231 ? 6.299 8.952 -1.381 1.00 86.19 231 LEU A CA 1
ATOM 1876 C C . LEU A 1 231 ? 5.693 10.352 -1.448 1.00 86.19 231 LEU A C 1
ATOM 1878 O O . LEU A 1 231 ? 5.671 10.964 -2.516 1.00 86.19 231 LEU A O 1
ATOM 1882 N N . ASP A 1 232 ? 5.244 10.877 -0.316 1.00 88.62 232 ASP A N 1
ATOM 1883 C CA . ASP A 1 232 ? 4.575 12.170 -0.242 1.00 88.62 232 ASP A CA 1
ATOM 1884 C C . ASP A 1 232 ? 5.493 13.371 -0.532 1.00 88.62 232 ASP A C 1
ATOM 1886 O O . ASP A 1 232 ? 4.992 14.466 -0.803 1.00 88.62 232 ASP A O 1
ATOM 1890 N N . GLU A 1 233 ? 6.816 13.175 -0.507 1.00 87.62 233 GLU A N 1
ATOM 1891 C CA . GLU A 1 233 ? 7.815 14.207 -0.808 1.00 87.62 233 GLU A CA 1
ATOM 1892 C C . GLU A 1 233 ? 8.058 14.375 -2.320 1.00 87.62 233 GLU A C 1
ATOM 1894 O O . GLU A 1 233 ? 8.444 15.457 -2.765 1.00 87.62 233 GLU A O 1
ATOM 1899 N N . VAL A 1 234 ? 7.854 13.319 -3.118 1.00 88.38 234 VAL A N 1
ATOM 1900 C CA . VAL A 1 234 ? 8.167 13.304 -4.566 1.00 88.38 234 VAL A CA 1
ATOM 1901 C C . VAL A 1 234 ? 6.990 12.924 -5.456 1.00 88.38 234 VAL A C 1
ATOM 1903 O O . VAL A 1 234 ? 7.161 12.789 -6.668 1.00 88.38 234 VAL A O 1
ATOM 1906 N N . TYR A 1 235 ? 5.799 12.740 -4.887 1.00 91.31 235 TYR A N 1
ATOM 1907 C CA . TYR A 1 235 ? 4.610 12.437 -5.669 1.00 91.31 235 TYR A CA 1
ATOM 1908 C C . TYR A 1 235 ? 4.316 13.552 -6.691 1.00 91.31 235 TYR A C 1
ATOM 1910 O O . TYR A 1 235 ? 4.359 14.754 -6.394 1.00 91.31 235 TYR A O 1
ATOM 1918 N N . THR A 1 236 ? 4.015 13.129 -7.915 1.00 93.25 236 THR A N 1
ATOM 1919 C CA . THR A 1 236 ? 3.527 13.972 -9.007 1.00 93.25 236 THR A CA 1
ATOM 1920 C C . THR A 1 236 ? 2.179 13.419 -9.426 1.00 93.25 236 THR A C 1
ATOM 1922 O O . THR A 1 236 ? 2.054 12.210 -9.637 1.00 93.25 236 THR A O 1
ATOM 1925 N N . ASP A 1 237 ? 1.190 14.302 -9.539 1.00 92.38 237 ASP A N 1
ATOM 1926 C CA . ASP A 1 237 ? -0.191 13.916 -9.802 1.00 92.38 237 ASP A CA 1
ATOM 1927 C C . ASP A 1 237 ? -0.303 13.097 -11.083 1.00 92.38 237 ASP A C 1
ATOM 1929 O O . ASP A 1 237 ? 0.313 13.411 -12.104 1.00 92.38 237 ASP A O 1
ATOM 1933 N N . LEU A 1 238 ? -1.121 12.049 -11.055 1.00 94.81 238 LEU A N 1
ATOM 1934 C CA . LEU A 1 238 ? -1.432 11.268 -12.248 1.00 94.81 238 LEU A CA 1
ATOM 1935 C C . LEU A 1 238 ? -2.657 11.853 -12.952 1.00 94.81 238 LEU A C 1
ATOM 1937 O O . LEU A 1 238 ? -3.556 12.374 -12.295 1.00 94.81 238 LEU A O 1
ATOM 1941 N N . ASP A 1 239 ? -2.701 11.748 -14.278 1.00 96.00 239 ASP A N 1
ATOM 1942 C CA . ASP A 1 239 ? -3.925 12.026 -15.033 1.00 96.00 239 ASP A CA 1
ATOM 1943 C C . ASP A 1 239 ? -4.654 10.732 -15.354 1.00 96.00 239 ASP A C 1
ATOM 1945 O O . ASP A 1 239 ? -4.057 9.661 -15.483 1.00 96.00 239 ASP A O 1
ATOM 1949 N N . THR A 1 240 ? -5.960 10.857 -15.507 1.00 95.81 240 THR A N 1
ATOM 1950 C CA . THR A 1 240 ? -6.870 9.792 -15.890 1.00 95.81 240 THR A CA 1
ATOM 1951 C C . THR A 1 240 ? -7.687 10.205 -17.102 1.00 95.81 240 THR A C 1
ATOM 1953 O O . THR A 1 240 ? -7.866 11.388 -17.378 1.00 95.81 240 THR A O 1
ATOM 1956 N N . CYS A 1 241 ? -8.202 9.217 -17.817 1.00 94.75 241 CYS A N 1
ATOM 1957 C CA . CYS A 1 241 ? -9.228 9.387 -18.830 1.00 94.75 241 CYS A CA 1
ATOM 1958 C C . CYS A 1 241 ? -10.398 8.463 -18.482 1.00 94.75 241 CYS A C 1
ATOM 1960 O O . CYS A 1 241 ? -10.178 7.301 -18.122 1.00 94.75 241 CYS A O 1
ATOM 1962 N N . GLU A 1 242 ? -11.628 8.964 -18.570 1.00 92.06 242 GLU A N 1
ATOM 1963 C CA . GLU A 1 242 ? -12.819 8.142 -18.351 1.00 92.06 242 GLU A CA 1
ATOM 1964 C C . GLU A 1 242 ? -12.925 7.047 -19.419 1.00 92.06 242 GLU A C 1
ATOM 1966 O O . GLU A 1 242 ? -12.706 7.280 -20.616 1.00 92.06 242 GLU A O 1
ATOM 1971 N N . VAL A 1 243 ? -13.275 5.838 -18.984 1.00 87.50 243 VAL A N 1
ATOM 1972 C CA . VAL A 1 243 ? -13.452 4.682 -19.863 1.00 87.50 243 VAL A CA 1
ATOM 1973 C C . VAL A 1 243 ? -14.942 4.388 -19.972 1.00 87.50 243 VAL A C 1
ATOM 1975 O O . VAL A 1 243 ? -15.561 3.887 -19.038 1.00 87.50 243 VAL A O 1
ATOM 1978 N N . GLN A 1 244 ? -15.520 4.691 -21.132 1.00 80.12 244 GLN A N 1
ATOM 1979 C CA . GLN A 1 244 ? -16.920 4.391 -21.427 1.00 80.12 244 GLN A CA 1
ATOM 1980 C C . GLN A 1 244 ? -17.022 3.087 -22.221 1.00 80.12 244 GLN A C 1
ATOM 1982 O O . GLN A 1 244 ? -16.458 3.005 -23.310 1.00 80.12 244 GLN A O 1
ATOM 1987 N N . GLN A 1 245 ? -17.750 2.103 -21.675 1.00 67.56 245 GLN A N 1
ATOM 1988 C CA . GLN A 1 245 ? -18.220 0.883 -22.360 1.00 67.56 245 GLN A CA 1
ATOM 1989 C C . GLN A 1 245 ? -17.178 0.238 -23.291 1.00 67.56 245 GLN A C 1
ATOM 1991 O O . GLN A 1 245 ? -17.361 0.157 -24.507 1.00 67.56 245 GLN A O 1
ATOM 1996 N N . ILE A 1 246 ? -16.053 -0.192 -22.713 1.00 79.19 246 ILE A N 1
ATOM 1997 C CA . ILE A 1 246 ? -15.054 -0.983 -23.432 1.00 79.19 246 ILE A CA 1
ATOM 1998 C C . ILE A 1 246 ? -15.186 -2.441 -23.015 1.00 79.19 246 ILE A C 1
ATOM 2000 O O . ILE A 1 246 ? -14.740 -2.830 -21.939 1.00 79.19 246 ILE A O 1
ATOM 2004 N N . ASP A 1 247 ? -15.749 -3.243 -23.914 1.00 81.12 247 ASP A N 1
ATOM 2005 C CA . ASP A 1 247 ? -16.032 -4.661 -23.660 1.00 81.12 247 ASP A CA 1
ATOM 2006 C C . ASP A 1 247 ? -14.933 -5.584 -24.215 1.00 81.12 247 ASP A C 1
ATOM 2008 O O . ASP A 1 247 ? -14.975 -6.802 -24.042 1.00 81.12 247 ASP A O 1
ATOM 2012 N N . ARG A 1 248 ? -13.955 -5.016 -24.937 1.00 85.00 248 ARG A N 1
ATOM 2013 C CA . ARG A 1 248 ? -12.857 -5.747 -25.583 1.00 85.00 248 ARG A CA 1
ATOM 2014 C C . ARG A 1 248 ? -11.529 -5.029 -25.421 1.00 85.00 248 ARG A C 1
ATOM 2016 O O . ARG A 1 248 ? -11.445 -3.811 -25.570 1.00 85.00 248 ARG A O 1
ATOM 2023 N N . GLU A 1 249 ? -10.481 -5.812 -25.218 1.00 80.12 249 GLU A N 1
ATOM 2024 C CA . GLU A 1 249 ? -9.121 -5.316 -25.015 1.00 80.12 249 GLU A CA 1
ATOM 2025 C C . GLU A 1 249 ? -8.572 -4.552 -26.232 1.00 80.12 249 GLU A C 1
ATOM 2027 O O . GLU A 1 249 ? -7.983 -3.488 -26.069 1.00 80.12 249 GLU A O 1
ATOM 2032 N N . ASP A 1 250 ? -8.867 -4.987 -27.462 1.00 83.56 250 ASP A N 1
ATOM 2033 C CA . ASP A 1 250 ? -8.435 -4.278 -28.680 1.00 83.56 250 ASP A CA 1
ATOM 2034 C C . ASP A 1 250 ? -8.945 -2.828 -28.739 1.00 83.56 250 ASP A C 1
ATOM 2036 O O . ASP A 1 250 ? -8.234 -1.910 -29.161 1.00 83.56 250 ASP A O 1
ATOM 2040 N N . ALA A 1 251 ? -10.184 -2.606 -28.289 1.00 86.75 251 ALA A N 1
ATOM 2041 C CA . ALA A 1 251 ? -10.782 -1.278 -28.234 1.00 86.75 251 ALA A CA 1
ATOM 2042 C C . ALA A 1 251 ? -10.130 -0.416 -27.142 1.00 86.75 251 ALA A C 1
ATOM 2044 O O . ALA A 1 251 ? -9.910 0.779 -27.359 1.00 86.75 251 ALA A O 1
ATOM 2045 N N . TYR A 1 252 ? -9.751 -1.022 -26.011 1.00 88.75 252 TYR A N 1
ATOM 2046 C CA . TYR A 1 252 ? -8.952 -0.358 -24.980 1.00 88.75 252 TYR A CA 1
ATOM 2047 C C . TYR A 1 252 ? -7.583 0.062 -25.527 1.00 88.75 252 TYR A C 1
ATOM 2049 O O . TYR A 1 252 ? -7.190 1.221 -25.394 1.00 88.75 252 TYR A O 1
ATOM 2057 N N . THR A 1 253 ? -6.883 -0.838 -26.217 1.00 86.31 253 THR A N 1
ATOM 2058 C CA . THR A 1 253 ? -5.571 -0.561 -26.816 1.00 86.31 253 THR A CA 1
ATOM 2059 C C . THR A 1 253 ? -5.641 0.577 -27.833 1.00 86.31 253 THR A C 1
ATOM 2061 O O . THR A 1 253 ? -4.790 1.471 -27.826 1.00 86.31 253 THR A O 1
ATOM 2064 N N . LEU A 1 254 ? -6.677 0.606 -28.678 1.00 87.12 254 LEU A N 1
ATOM 2065 C CA . LEU A 1 254 ? -6.891 1.705 -29.620 1.00 87.12 254 LEU A CA 1
ATOM 2066 C C . LEU A 1 254 ? -7.190 3.032 -28.905 1.00 87.12 254 LEU A C 1
ATOM 2068 O O . LEU A 1 254 ? -6.647 4.069 -29.288 1.00 87.12 254 LEU A O 1
ATOM 2072 N N . MET A 1 255 ? -8.003 3.009 -27.844 1.00 89.75 255 MET A N 1
ATOM 2073 C CA . MET A 1 255 ? -8.243 4.188 -27.006 1.00 89.75 255 MET A CA 1
ATOM 2074 C C . MET A 1 255 ? -6.938 4.710 -26.397 1.00 89.75 255 MET A C 1
ATOM 2076 O O . MET A 1 255 ? -6.688 5.913 -26.449 1.00 89.75 255 MET A O 1
ATOM 2080 N N . MET A 1 256 ? -6.099 3.825 -25.857 1.00 89.69 256 MET A N 1
ATOM 2081 C CA . MET A 1 256 ? -4.827 4.205 -25.242 1.00 89.69 256 MET A CA 1
ATOM 2082 C C . MET A 1 256 ? -3.858 4.835 -26.247 1.00 89.69 256 MET A C 1
ATOM 2084 O O . MET A 1 256 ? -3.153 5.779 -25.892 1.00 89.69 256 MET A O 1
ATOM 2088 N N . LYS A 1 257 ? -3.856 4.384 -27.509 1.00 87.00 257 LYS A N 1
ATOM 2089 C CA . LYS A 1 257 ? -3.055 5.003 -28.583 1.00 87.00 257 LYS A CA 1
ATOM 2090 C C . LYS A 1 257 ? -3.450 6.463 -28.837 1.00 87.00 257 LYS A C 1
ATOM 2092 O O . LYS A 1 257 ? -2.574 7.289 -29.079 1.00 87.00 257 LYS A O 1
ATOM 2097 N N . ASN A 1 258 ? -4.733 6.792 -28.684 1.00 89.00 258 ASN A N 1
ATOM 2098 C CA . ASN A 1 258 ? -5.275 8.137 -28.907 1.00 89.00 258 ASN A CA 1
ATOM 2099 C C . ASN A 1 258 ? -5.576 8.893 -27.598 1.00 89.00 258 ASN A C 1
ATOM 2101 O O . ASN A 1 258 ? -6.289 9.894 -27.611 1.00 89.00 258 ASN A O 1
ATOM 2105 N N . ILE A 1 259 ? -5.043 8.449 -26.450 1.00 88.75 259 ILE A N 1
ATOM 2106 C CA . ILE A 1 259 ? -5.382 9.026 -25.135 1.00 88.75 259 ILE A CA 1
ATOM 2107 C C . ILE A 1 259 ? -5.046 10.519 -25.027 1.00 88.75 259 ILE A C 1
ATOM 2109 O O . ILE A 1 259 ? -5.711 11.251 -24.306 1.00 88.75 259 ILE A O 1
ATOM 2113 N N . ARG A 1 260 ? -4.046 10.987 -25.784 1.00 83.75 260 ARG A N 1
ATOM 2114 C CA . ARG A 1 260 ? -3.621 12.397 -25.815 1.00 83.75 260 ARG A CA 1
ATOM 2115 C C . ARG A 1 260 ? -4.620 13.328 -26.500 1.00 83.75 260 ARG A C 1
ATOM 2117 O O . ARG A 1 260 ? -4.536 14.535 -26.314 1.00 83.75 260 ARG A O 1
ATOM 2124 N N . GLU A 1 261 ? -5.522 12.781 -27.308 1.00 88.31 261 GLU A N 1
ATOM 2125 C CA . GLU A 1 261 ? -6.587 13.536 -27.980 1.00 88.31 261 GLU A CA 1
ATOM 2126 C C . GLU A 1 261 ? -7.852 13.624 -27.116 1.00 88.31 261 GLU A C 1
ATOM 2128 O O . GLU A 1 261 ? -8.817 14.289 -27.490 1.00 88.31 261 GLU A O 1
ATOM 2133 N N . ARG A 1 262 ? -7.864 12.939 -25.967 1.00 89.69 262 ARG A N 1
ATOM 2134 C CA . ARG A 1 262 ? -8.992 12.909 -25.041 1.00 89.69 262 ARG A CA 1
ATOM 2135 C C . ARG A 1 262 ? -8.821 13.917 -23.917 1.00 89.69 262 ARG A C 1
ATOM 2137 O O . ARG A 1 262 ? -7.720 14.363 -23.606 1.00 89.69 262 ARG A O 1
ATOM 2144 N N . GLU A 1 263 ? -9.942 14.238 -23.283 1.00 91.75 263 GLU A N 1
ATOM 2145 C CA . GLU A 1 263 ? -9.942 15.011 -22.050 1.00 91.75 263 GLU A CA 1
ATOM 2146 C C . GLU A 1 263 ? -9.296 14.193 -20.926 1.00 91.75 263 GLU A C 1
ATOM 2148 O O . GLU A 1 263 ? -9.686 13.053 -20.652 1.00 91.75 263 GLU A O 1
ATOM 2153 N N . LEU A 1 264 ? -8.276 14.787 -20.309 1.00 94.56 264 LEU A N 1
ATOM 2154 C CA . LEU A 1 264 ? -7.568 14.228 -19.170 1.00 94.56 264 LEU A CA 1
ATOM 2155 C C . LEU A 1 264 ? -8.034 14.925 -17.893 1.00 94.56 264 LEU A C 1
ATOM 2157 O O . LEU A 1 264 ? -8.077 16.152 -17.822 1.00 94.56 264 LEU A O 1
ATOM 2161 N N . VAL A 1 265 ? -8.348 14.126 -16.879 1.00 94.81 265 VAL A N 1
ATOM 2162 C CA . VAL A 1 265 ? -8.808 14.573 -15.563 1.00 94.81 265 VAL A CA 1
ATOM 2163 C C . VAL A 1 265 ? -7.797 14.108 -14.514 1.00 94.81 265 VAL A C 1
ATOM 2165 O O . VAL A 1 265 ? -7.450 12.923 -14.511 1.00 94.81 265 VAL A O 1
ATOM 2168 N N . PRO A 1 266 ? -7.326 14.969 -13.597 1.00 95.75 266 PRO A N 1
ATOM 2169 C CA . PRO A 1 266 ? -6.440 14.545 -12.516 1.00 95.75 266 PRO A CA 1
ATOM 2170 C C . PRO A 1 266 ? -7.033 13.389 -11.697 1.00 95.75 266 PRO A C 1
ATOM 2172 O O . PRO A 1 266 ? -8.207 13.412 -11.325 1.00 95.75 266 PRO A O 1
ATOM 2175 N N . ALA A 1 267 ? -6.217 12.390 -11.359 1.00 96.00 267 ALA A N 1
ATOM 2176 C CA . ALA A 1 267 ? -6.655 11.210 -10.611 1.00 96.00 267 ALA A CA 1
ATOM 2177 C C . ALA A 1 267 ? -7.249 11.576 -9.236 1.00 96.00 267 ALA A C 1
ATOM 2179 O O . ALA A 1 267 ? -8.249 10.992 -8.819 1.00 96.00 267 ALA A O 1
ATOM 2180 N N . LEU A 1 268 ? -6.679 12.590 -8.568 1.00 95.69 268 LEU A N 1
ATOM 2181 C CA . LEU A 1 268 ? -7.195 13.139 -7.306 1.00 95.69 268 LEU A CA 1
ATOM 2182 C C . LEU A 1 268 ? -8.603 13.735 -7.457 1.00 95.69 268 LEU A C 1
ATOM 2184 O O . LEU A 1 268 ? -9.443 13.587 -6.575 1.00 95.69 268 LEU A O 1
ATOM 2188 N N . GLN A 1 269 ? -8.902 14.342 -8.605 1.00 95.94 269 GLN A N 1
ATOM 2189 C CA . GLN A 1 269 ? -10.242 14.842 -8.888 1.00 95.94 269 GLN A CA 1
ATOM 2190 C C . GLN A 1 269 ? -11.229 13.699 -9.163 1.00 95.94 269 GLN A C 1
ATOM 2192 O O . GLN A 1 269 ? -12.392 13.780 -8.772 1.00 95.94 269 GLN A O 1
ATOM 2197 N N . MET A 1 270 ? -10.777 12.620 -9.806 1.00 95.62 270 MET A N 1
ATOM 2198 C CA . MET A 1 270 ? -11.616 11.453 -10.083 1.00 95.62 270 MET A CA 1
ATOM 2199 C C . MET A 1 270 ? -12.053 10.744 -8.791 1.00 95.62 270 MET A C 1
ATOM 2201 O O . MET A 1 270 ? -13.227 10.406 -8.628 1.00 95.62 270 MET A O 1
ATOM 2205 N N . ILE A 1 271 ? -11.130 10.567 -7.839 1.00 95.44 271 ILE A N 1
ATOM 2206 C CA . ILE A 1 271 ? -11.444 9.947 -6.542 1.00 95.44 271 ILE A CA 1
ATOM 2207 C C . ILE A 1 271 ? -12.332 10.839 -5.663 1.00 95.44 271 ILE A C 1
ATOM 2209 O O . ILE A 1 271 ? -13.178 10.315 -4.942 1.00 95.44 271 ILE A O 1
ATOM 2213 N N . ASP A 1 272 ? -12.215 12.167 -5.756 1.00 95.25 272 ASP A N 1
ATOM 2214 C CA . ASP A 1 272 ? -13.115 13.099 -5.065 1.00 95.25 272 ASP A CA 1
ATOM 2215 C C . ASP A 1 272 ? -14.555 13.030 -5.608 1.00 95.25 272 ASP A C 1
ATOM 2217 O O . ASP A 1 272 ? -15.502 12.946 -4.821 1.00 95.25 272 ASP A O 1
ATOM 2221 N N . ARG A 1 273 ? -14.731 12.964 -6.937 1.00 95.12 273 ARG A N 1
ATOM 2222 C CA . ARG A 1 273 ? -16.054 12.964 -7.594 1.00 95.12 273 ARG A CA 1
ATOM 2223 C C . ARG A 1 273 ? -16.864 11.683 -7.394 1.00 95.12 273 ARG A C 1
ATOM 2225 O O . ARG A 1 273 ? -18.084 11.758 -7.266 1.00 95.12 273 ARG A O 1
ATOM 2232 N N . HIS A 1 274 ? -16.221 10.515 -7.398 1.00 95.75 274 HIS A N 1
ATOM 2233 C CA . HIS A 1 274 ? -16.930 9.229 -7.466 1.00 95.75 274 HIS A CA 1
ATOM 2234 C C . HIS A 1 274 ? -16.777 8.420 -6.185 1.00 95.75 274 HIS A C 1
ATOM 2236 O O . HIS A 1 274 ? -15.652 8.102 -5.799 1.00 95.75 274 HIS A O 1
ATOM 2242 N N . SER A 1 275 ? -17.895 8.071 -5.534 1.00 95.12 275 SER A N 1
ATOM 2243 C CA . SER A 1 275 ? -17.921 7.245 -4.313 1.00 95.12 275 SER A CA 1
ATOM 2244 C C . SER A 1 275 ? -17.320 5.859 -4.533 1.00 95.12 275 SER A C 1
ATOM 2246 O O . SER A 1 275 ? -16.658 5.350 -3.636 1.00 95.12 275 SER A O 1
ATOM 2248 N N . ARG A 1 276 ? -17.488 5.286 -5.730 1.00 97.69 276 ARG A N 1
ATOM 2249 C CA . ARG A 1 276 ? -16.927 4.001 -6.163 1.00 97.69 276 ARG A CA 1
ATOM 2250 C C . ARG A 1 276 ? -16.148 4.189 -7.464 1.00 97.69 276 ARG A C 1
ATOM 2252 O O . ARG A 1 276 ? -16.730 4.572 -8.479 1.00 97.69 276 ARG A O 1
ATOM 2259 N N . LEU A 1 277 ? -14.839 3.944 -7.433 1.00 98.06 277 LEU A N 1
ATOM 2260 C CA . LEU A 1 277 ? -13.933 4.189 -8.558 1.00 98.06 277 LEU A CA 1
ATOM 2261 C C . LEU A 1 277 ? -13.085 2.953 -8.883 1.00 98.06 277 LEU A C 1
ATOM 2263 O O . LEU A 1 277 ? -12.368 2.436 -8.034 1.00 98.06 277 LEU A O 1
ATOM 2267 N N . LEU A 1 278 ? -13.121 2.502 -10.131 1.00 97.88 278 LEU A N 1
ATOM 2268 C CA . LEU A 1 278 ? -12.175 1.548 -10.695 1.00 97.88 278 LEU A CA 1
ATOM 2269 C C . LEU A 1 278 ? -11.093 2.319 -11.459 1.00 97.88 278 LEU A C 1
ATOM 2271 O O . LEU A 1 278 ? -11.383 2.996 -12.446 1.00 97.88 278 LEU A O 1
ATOM 2275 N N . VAL A 1 279 ? -9.841 2.192 -11.021 1.00 97.69 279 VAL A N 1
ATOM 2276 C CA . VAL A 1 279 ? -8.672 2.787 -11.679 1.00 97.69 279 VAL A CA 1
ATOM 2277 C C . VAL A 1 279 ? -7.886 1.710 -12.416 1.00 97.69 279 VAL A C 1
ATOM 2279 O O . VAL A 1 279 ? -7.212 0.867 -11.819 1.00 97.69 279 VAL A O 1
ATOM 2282 N N . MET A 1 280 ? -7.939 1.775 -13.739 1.00 94.88 280 MET A N 1
ATOM 2283 C CA . MET A 1 280 ? -7.167 0.928 -14.636 1.00 94.88 280 MET A CA 1
ATOM 2284 C C . MET A 1 280 ? -5.843 1.579 -15.033 1.00 94.88 280 MET A C 1
ATOM 2286 O O . MET A 1 280 ? -5.643 2.789 -14.921 1.00 94.88 280 MET A O 1
ATOM 2290 N N . GLY A 1 281 ? -4.915 0.769 -15.527 1.00 89.06 281 GLY A N 1
ATOM 2291 C CA . GLY A 1 281 ? -3.679 1.271 -16.109 1.00 89.06 281 GLY A CA 1
ATOM 2292 C C . GLY A 1 281 ? -2.667 0.173 -16.383 1.00 89.06 281 GLY A C 1
ATOM 2293 O O . GLY A 1 281 ? -2.684 -0.888 -15.755 1.00 89.06 281 GLY A O 1
ATOM 2294 N N . ASN A 1 282 ? -1.750 0.464 -17.295 1.00 82.00 282 ASN A N 1
ATOM 2295 C CA . ASN A 1 282 ? -0.690 -0.446 -17.715 1.00 82.00 282 ASN A CA 1
ATOM 2296 C C . ASN A 1 282 ? 0.336 -0.733 -16.593 1.00 82.00 282 ASN A C 1
ATOM 2298 O O . ASN A 1 282 ? 0.366 -0.038 -15.566 1.00 82.00 282 ASN A O 1
ATOM 2302 N N . PRO A 1 283 ? 1.188 -1.764 -16.749 1.00 74.56 283 PRO A N 1
ATOM 2303 C CA . PRO A 1 283 ? 2.319 -1.994 -15.853 1.00 74.56 283 PRO A CA 1
ATOM 2304 C C . PRO A 1 283 ? 3.147 -0.714 -15.630 1.00 74.56 283 PRO A C 1
ATOM 2306 O O . PRO A 1 283 ? 3.457 0.013 -16.575 1.00 74.56 283 PRO A O 1
ATOM 2309 N N . GLY A 1 284 ? 3.491 -0.416 -14.373 1.00 74.19 284 GLY A N 1
ATOM 2310 C CA . GLY A 1 284 ? 4.327 0.742 -14.025 1.00 74.19 284 GLY A CA 1
ATOM 2311 C C . GLY A 1 284 ? 3.662 2.120 -14.173 1.00 74.19 284 GLY A C 1
ATOM 2312 O O . GLY A 1 284 ? 4.347 3.129 -14.012 1.00 74.19 284 GLY A O 1
ATOM 2313 N N . SER A 1 285 ? 2.350 2.188 -14.437 1.00 84.44 285 SER A N 1
ATOM 2314 C CA . SER A 1 285 ? 1.608 3.454 -14.579 1.00 84.44 285 SER A CA 1
ATOM 2315 C C . SER A 1 285 ? 1.386 4.215 -13.264 1.00 84.44 285 SER A C 1
ATOM 2317 O O . SER A 1 285 ? 0.944 5.356 -13.298 1.00 84.44 285 SER A O 1
ATOM 2319 N N . GLY A 1 286 ? 1.663 3.594 -12.110 1.00 86.81 286 GLY A N 1
ATOM 2320 C CA . GLY A 1 286 ? 1.548 4.234 -10.795 1.00 86.81 286 GLY A CA 1
ATOM 2321 C C . GLY A 1 286 ? 0.239 3.991 -10.033 1.00 86.81 286 GLY A C 1
ATOM 2322 O O . GLY A 1 286 ? -0.014 4.715 -9.080 1.00 86.81 286 GLY A O 1
ATOM 2323 N N . LYS A 1 287 ? -0.574 2.981 -10.389 1.00 92.00 287 LYS A N 1
ATOM 2324 C CA . LYS A 1 287 ? -1.836 2.633 -9.684 1.00 92.00 287 LYS A CA 1
ATOM 2325 C C . LYS A 1 287 ? -1.661 2.477 -8.167 1.00 92.00 287 LYS A C 1
ATOM 2327 O O . LYS A 1 287 ? -2.209 3.270 -7.409 1.00 92.00 287 LYS A O 1
ATOM 2332 N N . SER A 1 288 ? -0.837 1.516 -7.741 1.00 87.19 288 SER A N 1
ATOM 2333 C CA . SER A 1 288 ? -0.544 1.267 -6.323 1.00 87.19 288 SER A CA 1
ATOM 2334 C C . SER A 1 288 ? 0.076 2.489 -5.649 1.00 87.19 288 SER A C 1
ATOM 2336 O O . SER A 1 288 ? -0.243 2.812 -4.513 1.00 87.19 288 SER A O 1
ATOM 2338 N N . THR A 1 289 ? 0.936 3.219 -6.366 1.00 89.44 289 THR A N 1
ATOM 2339 C CA . THR A 1 289 ? 1.548 4.461 -5.879 1.00 89.44 289 THR A CA 1
ATOM 2340 C C . THR A 1 289 ? 0.503 5.545 -5.613 1.00 89.44 289 THR A C 1
ATOM 2342 O O . THR A 1 289 ? 0.567 6.202 -4.582 1.00 89.44 289 THR A O 1
ATOM 2345 N N . PHE A 1 290 ? -0.481 5.713 -6.496 1.00 95.06 290 PHE A N 1
ATOM 2346 C CA . PHE A 1 290 ? -1.573 6.668 -6.322 1.00 95.06 290 PHE A CA 1
ATOM 2347 C C . PHE A 1 290 ? -2.426 6.337 -5.097 1.00 95.06 290 PHE A C 1
ATOM 2349 O O . PHE A 1 290 ? -2.619 7.197 -4.241 1.00 95.06 290 PHE A O 1
ATOM 2356 N N . VAL A 1 291 ? -2.884 5.091 -4.963 1.00 96.12 291 VAL A N 1
ATOM 2357 C CA . VAL A 1 291 ? -3.744 4.724 -3.829 1.00 96.12 291 VAL A CA 1
ATOM 2358 C C . VAL A 1 291 ? -2.995 4.739 -2.494 1.00 96.12 291 VAL A C 1
ATOM 2360 O O . VAL A 1 291 ? -3.560 5.154 -1.484 1.00 96.12 291 VAL A O 1
ATOM 2363 N N . LYS A 1 292 ? -1.701 4.389 -2.488 1.00 93.69 292 LYS A N 1
ATOM 2364 C CA . LYS A 1 292 ? -0.829 4.536 -1.313 1.00 93.69 292 LYS A CA 1
ATOM 2365 C C . LYS A 1 292 ? -0.598 6.001 -0.950 1.00 93.69 292 LYS A C 1
ATOM 2367 O O . LYS A 1 292 ? -0.663 6.349 0.224 1.00 93.69 292 LYS A O 1
ATOM 2372 N N . TYR A 1 293 ? -0.400 6.880 -1.931 1.00 95.38 293 TYR A N 1
ATOM 2373 C CA . TYR A 1 293 ? -0.285 8.316 -1.678 1.00 95.38 293 TYR A CA 1
ATOM 2374 C C . TYR A 1 293 ? -1.547 8.874 -1.004 1.00 95.38 293 TYR A C 1
ATOM 2376 O O . TYR A 1 293 ? -1.446 9.549 0.022 1.00 95.38 293 TYR A O 1
ATOM 2384 N N . VAL A 1 294 ? -2.735 8.520 -1.509 1.00 96.31 294 VAL A N 1
ATOM 2385 C CA . VAL A 1 294 ? -4.009 8.932 -0.897 1.00 96.31 294 VAL A CA 1
ATOM 2386 C C . VAL A 1 294 ? -4.155 8.369 0.520 1.00 96.31 294 VAL A C 1
ATOM 2388 O O . VAL A 1 294 ? -4.471 9.121 1.442 1.00 96.31 294 VAL A O 1
ATOM 2391 N N . ALA A 1 295 ? -3.880 7.075 0.721 1.00 96.88 295 ALA A N 1
ATOM 2392 C CA . ALA A 1 295 ? -3.932 6.444 2.041 1.00 96.88 295 ALA A CA 1
ATOM 2393 C C . ALA A 1 295 ? -2.990 7.127 3.045 1.00 96.88 295 ALA A C 1
ATOM 2395 O O . ALA A 1 295 ? -3.394 7.416 4.171 1.00 96.88 295 ALA A O 1
ATOM 2396 N N . CYS A 1 296 ? -1.760 7.431 2.619 1.00 95.31 296 CYS A N 1
ATOM 2397 C CA . CYS A 1 296 ? -0.762 8.136 3.415 1.00 95.31 296 CYS A CA 1
ATOM 2398 C C . CYS A 1 296 ? -1.277 9.509 3.863 1.00 95.31 296 CYS A C 1
ATOM 2400 O O . CYS A 1 296 ? -1.278 9.805 5.059 1.00 95.31 296 CYS A O 1
ATOM 2402 N N . LEU A 1 297 ? -1.771 10.328 2.931 1.00 94.94 297 LEU A N 1
ATOM 2403 C CA . LEU A 1 297 ? -2.244 11.675 3.250 1.00 94.94 297 LEU A CA 1
ATOM 2404 C C . LEU A 1 297 ? -3.500 11.676 4.124 1.00 94.94 297 LEU A C 1
ATOM 2406 O O . LEU A 1 297 ? -3.584 12.490 5.042 1.00 94.94 297 LEU A O 1
ATOM 2410 N N . LEU A 1 298 ? -4.444 10.758 3.897 1.00 95.81 298 LEU A N 1
ATOM 2411 C CA . LEU A 1 298 ? -5.615 10.604 4.766 1.00 95.81 298 LEU A CA 1
ATOM 2412 C C . LEU A 1 298 ? -5.219 10.152 6.174 1.00 95.81 298 LEU A C 1
ATOM 2414 O O . LEU A 1 298 ? -5.735 10.684 7.159 1.00 95.81 298 LEU A O 1
ATOM 2418 N N . ALA A 1 299 ? -4.266 9.225 6.285 1.00 95.00 299 ALA A N 1
ATOM 2419 C CA . ALA A 1 299 ? -3.775 8.770 7.577 1.00 95.00 299 ALA A CA 1
ATOM 2420 C C . ALA A 1 299 ? -3.053 9.890 8.339 1.00 95.00 299 ALA A C 1
ATOM 2422 O O . ALA A 1 299 ? -3.339 10.131 9.513 1.00 95.00 299 ALA A O 1
ATOM 2423 N N . GLN A 1 300 ? -2.183 10.639 7.657 1.00 92.25 300 GLN A N 1
ATOM 2424 C CA . GLN A 1 300 ? -1.519 11.816 8.217 1.00 92.25 300 GLN A CA 1
ATOM 2425 C C . GLN A 1 300 ? -2.517 12.919 8.591 1.00 92.25 300 GLN A C 1
ATOM 2427 O O . GLN A 1 300 ? -2.358 13.547 9.636 1.00 92.25 300 GLN A O 1
ATOM 2432 N N . ALA A 1 301 ? -3.569 13.133 7.796 1.00 92.31 301 ALA A N 1
ATOM 2433 C CA . ALA A 1 301 ? -4.634 14.078 8.123 1.00 92.31 301 ALA A CA 1
ATOM 2434 C C . ALA A 1 301 ? -5.423 13.652 9.370 1.00 92.31 301 ALA A C 1
ATOM 2436 O O . ALA A 1 301 ? -5.752 14.487 10.211 1.00 92.31 301 ALA A O 1
ATOM 2437 N N . GLY A 1 302 ? -5.679 12.351 9.530 1.00 90.50 302 GLY A N 1
ATOM 2438 C CA . GLY A 1 302 ? -6.308 11.801 10.730 1.00 90.50 302 GLY A CA 1
ATOM 2439 C C . GLY A 1 302 ? -5.458 11.951 12.000 1.00 90.50 302 GLY A C 1
ATOM 2440 O O . GLY A 1 302 ? -6.024 12.013 13.090 1.00 90.50 302 GLY A O 1
ATOM 2441 N N . LEU A 1 303 ? -4.129 12.040 11.865 1.00 87.44 303 LEU A N 1
ATOM 2442 C CA . LEU A 1 303 ? -3.180 12.243 12.969 1.00 87.44 303 LEU A CA 1
ATOM 2443 C C . LEU A 1 303 ? -2.931 13.726 13.289 1.00 87.44 303 LEU A C 1
ATOM 2445 O O . LEU A 1 303 ? -2.937 14.119 14.453 1.00 87.44 303 LEU A O 1
ATOM 2449 N N . ASN A 1 304 ? -2.695 14.539 12.256 1.00 84.44 304 ASN A N 1
ATOM 2450 C CA . ASN A 1 304 ? -2.129 15.888 12.373 1.00 84.44 304 ASN A CA 1
ATOM 2451 C C . ASN A 1 304 ? -3.083 17.002 11.895 1.00 84.44 304 ASN A C 1
ATOM 2453 O O . ASN A 1 304 ? -2.731 18.180 11.964 1.00 84.44 304 ASN A O 1
ATOM 2457 N N . GLY A 1 305 ? -4.279 16.659 11.406 1.00 77.94 305 GLY A N 1
ATOM 2458 C CA . GLY A 1 305 ? -5.296 17.609 10.950 1.00 77.94 305 GLY A CA 1
ATOM 2459 C C . GLY A 1 305 ? -5.161 18.055 9.487 1.00 77.94 305 GLY A C 1
ATOM 2460 O O . GLY A 1 305 ? -4.537 17.401 8.652 1.00 77.94 305 GLY A O 1
ATOM 2461 N N . GLU A 1 306 ? -5.777 19.195 9.163 1.00 73.12 306 GLU A N 1
ATOM 2462 C CA . GLU A 1 306 ? -6.036 19.637 7.782 1.00 73.12 306 GLU A CA 1
ATOM 2463 C C . GLU A 1 306 ? -4.840 19.905 6.840 1.00 73.12 306 GLU A C 1
ATOM 2465 O O . GLU A 1 306 ? -5.057 19.796 5.631 1.00 73.12 306 GLU A O 1
ATOM 2470 N N . PRO A 1 307 ? -3.595 20.213 7.274 1.00 80.94 307 PRO A N 1
ATOM 2471 C CA . PRO A 1 307 ? -2.508 20.524 6.335 1.00 80.94 307 PRO A CA 1
ATOM 2472 C C . PRO A 1 307 ? -2.252 19.436 5.280 1.00 80.94 307 PRO A C 1
ATOM 2474 O O . PRO A 1 307 ? -1.896 19.742 4.144 1.00 80.94 307 PRO A O 1
ATOM 2477 N N . HIS A 1 308 ? -2.477 18.165 5.626 1.00 83.38 308 HIS A N 1
ATOM 2478 C CA . HIS A 1 308 ? -2.310 17.045 4.696 1.00 83.38 308 HIS A CA 1
ATOM 2479 C C . HIS A 1 308 ? -3.479 16.902 3.709 1.00 83.38 308 HIS A C 1
ATOM 2481 O O . HIS A 1 308 ? -3.268 16.439 2.591 1.00 83.38 308 HIS A O 1
ATOM 2487 N N . LEU A 1 309 ? -4.683 17.367 4.064 1.00 86.25 309 LEU A N 1
ATOM 2488 C CA . LEU A 1 309 ? -5.834 17.383 3.151 1.00 86.25 309 LEU A CA 1
ATOM 2489 C C . LEU A 1 309 ? -5.651 18.397 2.019 1.00 86.25 309 LEU A C 1
ATOM 2491 O O . LEU A 1 309 ? -6.138 18.174 0.917 1.00 86.25 309 LEU A O 1
ATOM 2495 N N . GLN A 1 310 ? -4.897 19.477 2.248 1.00 87.19 310 GLN A N 1
ATOM 2496 C CA . GLN A 1 310 ? -4.592 20.459 1.200 1.00 87.19 310 GLN A CA 1
ATOM 2497 C C . GLN A 1 310 ? -3.770 19.847 0.057 1.00 87.19 310 GLN A C 1
ATOM 2499 O O . GLN A 1 310 ? -3.948 20.234 -1.096 1.00 87.19 310 GLN A O 1
ATOM 2504 N N . LYS A 1 311 ? -2.918 18.855 0.356 1.00 87.19 311 LYS A N 1
ATOM 2505 C CA . LYS A 1 311 ? -2.176 18.090 -0.659 1.00 87.19 311 LYS A CA 1
ATOM 2506 C C . LYS A 1 311 ? -3.081 17.159 -1.486 1.00 87.19 311 LYS A C 1
ATOM 2508 O O . LYS A 1 311 ? -2.676 16.754 -2.565 1.00 87.19 311 LYS A O 1
ATOM 2513 N N . LEU A 1 312 ? -4.286 16.834 -1.005 1.00 88.50 312 LEU A N 1
ATOM 2514 C CA . LEU A 1 312 ? -5.279 16.028 -1.730 1.00 88.50 312 LEU A CA 1
ATOM 2515 C C . LEU A 1 312 ? -6.219 16.868 -2.607 1.00 88.50 312 LEU A C 1
ATOM 2517 O O . LEU A 1 312 ? -7.132 16.312 -3.209 1.00 88.50 312 LEU A O 1
ATOM 2521 N N . ALA A 1 313 ? -6.041 18.191 -2.679 1.00 87.19 313 ALA A N 1
ATOM 2522 C CA . ALA A 1 313 ? -6.951 19.057 -3.420 1.00 87.19 313 ALA A CA 1
ATOM 2523 C C . ALA A 1 313 ? -7.126 18.608 -4.894 1.00 87.19 313 ALA A C 1
ATOM 2525 O O . ALA A 1 313 ? -6.135 18.309 -5.559 1.00 87.19 313 ALA A O 1
ATOM 2526 N N . PRO A 1 314 ? -8.359 18.611 -5.442 1.00 89.06 314 PRO A N 1
ATOM 2527 C CA . PRO A 1 314 ? -9.616 19.002 -4.802 1.00 89.06 314 PRO A CA 1
ATOM 2528 C C . PRO A 1 314 ? -10.201 17.836 -3.988 1.00 89.06 314 PRO A C 1
ATOM 2530 O O . PRO A 1 314 ? -10.712 16.894 -4.572 1.00 89.06 314 PRO A O 1
ATOM 2533 N N . TRP A 1 315 ? -10.149 17.896 -2.655 1.00 91.88 315 TRP A N 1
ATOM 2534 C CA . TRP A 1 315 ? -10.700 16.860 -1.777 1.00 91.88 315 TRP A CA 1
ATOM 2535 C C . TRP A 1 315 ? -11.703 17.469 -0.810 1.00 91.88 315 TRP A C 1
ATOM 2537 O O . TRP A 1 315 ? -11.371 18.389 -0.061 1.00 91.88 315 TRP A O 1
ATOM 2547 N N . SER A 1 316 ? -12.930 16.957 -0.834 1.00 91.25 316 SER A N 1
ATOM 2548 C CA . SER A 1 316 ? -14.077 17.544 -0.129 1.00 91.25 316 SER A CA 1
ATOM 2549 C C . SER A 1 316 ? -14.619 16.684 1.020 1.00 91.25 316 SER A C 1
ATOM 2551 O O . SER A 1 316 ? -15.532 17.107 1.725 1.00 91.25 316 SER A O 1
ATOM 2553 N N . HIS A 1 317 ? -14.031 15.507 1.264 1.00 90.75 317 HIS A N 1
ATOM 2554 C CA . HIS A 1 317 ? -14.587 14.489 2.173 1.00 90.75 317 HIS A CA 1
ATOM 2555 C C . HIS A 1 317 ? -13.956 14.459 3.577 1.00 90.75 317 HIS A C 1
ATOM 2557 O O . HIS A 1 317 ? -14.297 13.609 4.393 1.00 90.75 317 HIS A O 1
ATOM 2563 N N . GLY A 1 318 ? -13.029 15.369 3.891 1.00 90.00 318 GLY A N 1
ATOM 2564 C CA . GLY A 1 318 ? -12.333 15.386 5.185 1.00 90.00 318 GLY A CA 1
ATOM 2565 C C . GLY A 1 318 ? -11.366 14.208 5.386 1.00 90.00 318 GLY A C 1
ATOM 2566 O O . GLY A 1 318 ? -10.979 13.526 4.438 1.00 90.00 318 GLY A O 1
ATOM 2567 N N . ALA A 1 319 ? -10.933 13.972 6.627 1.00 90.94 319 ALA A N 1
ATOM 2568 C CA . ALA A 1 319 ? -9.978 12.909 6.964 1.00 90.94 319 ALA A CA 1
ATOM 2569 C C . ALA A 1 319 ? -10.677 11.546 7.140 1.00 90.94 319 ALA A C 1
ATOM 2571 O O . ALA A 1 319 ? -10.863 11.073 8.266 1.00 90.94 319 ALA A O 1
ATOM 2572 N N . LEU A 1 320 ? -11.085 10.937 6.020 1.00 94.00 320 LEU A N 1
ATOM 2573 C CA . LEU A 1 320 ? -11.647 9.579 5.997 1.00 94.00 320 LEU A CA 1
ATOM 2574 C C . LEU A 1 320 ? -10.639 8.566 6.556 1.00 94.00 320 LEU A C 1
ATOM 2576 O O . LEU A 1 320 ? -9.436 8.720 6.355 1.00 94.00 320 LEU A O 1
ATOM 2580 N N . LEU A 1 321 ? -11.124 7.511 7.220 1.00 94.81 321 LEU A N 1
ATOM 2581 C CA . LEU A 1 321 ? -10.281 6.387 7.643 1.00 94.81 321 LEU A CA 1
ATOM 2582 C C . LEU A 1 321 ? -9.806 5.616 6.395 1.00 94.81 321 LEU A C 1
ATOM 2584 O O . LEU A 1 321 ? -10.653 5.047 5.706 1.00 94.81 321 LEU A O 1
ATOM 2588 N N . PRO A 1 322 ? -8.500 5.572 6.077 1.00 97.06 322 PRO A N 1
ATOM 2589 C CA . PRO A 1 322 ? -8.016 4.777 4.955 1.00 97.06 322 PRO A CA 1
ATOM 2590 C C . PRO A 1 322 ? -7.903 3.307 5.369 1.00 97.06 322 PRO A C 1
ATOM 2592 O O . PRO A 1 322 ? -7.207 2.994 6.331 1.00 97.06 322 PRO A O 1
ATOM 2595 N N . VAL A 1 323 ? -8.550 2.410 4.625 1.00 97.06 323 VAL A N 1
ATOM 2596 C CA . VAL A 1 323 ? -8.479 0.956 4.816 1.00 97.06 323 VAL A CA 1
ATOM 2597 C C . VAL A 1 323 ? -7.870 0.327 3.573 1.00 97.06 323 VAL A C 1
ATOM 2599 O O . VAL A 1 323 ? -8.498 0.292 2.519 1.00 97.06 323 VAL A O 1
ATOM 2602 N N . PHE A 1 324 ? -6.637 -0.163 3.687 1.00 94.69 324 PHE A N 1
ATOM 2603 C CA . PHE A 1 324 ? -5.903 -0.743 2.565 1.00 94.69 324 PHE A CA 1
ATOM 2604 C C . PHE A 1 324 ? -6.021 -2.271 2.541 1.00 94.69 324 PHE A C 1
ATOM 2606 O O . PHE A 1 324 ? -5.687 -2.952 3.511 1.00 94.69 324 PHE A O 1
ATOM 2613 N N . VAL A 1 325 ? -6.464 -2.813 1.411 1.00 94.88 325 VAL A N 1
ATOM 2614 C CA . VAL A 1 325 ? -6.628 -4.244 1.159 1.00 94.88 325 VAL A CA 1
ATOM 2615 C C . VAL A 1 325 ? -5.880 -4.609 -0.116 1.00 94.88 325 VAL A C 1
ATOM 2617 O O . VAL A 1 325 ? -6.304 -4.293 -1.224 1.00 94.88 325 VAL A O 1
ATOM 2620 N N . GLU A 1 326 ? -4.777 -5.334 0.039 1.00 88.44 326 GLU A N 1
ATOM 2621 C CA . GLU A 1 326 ? -4.146 -6.034 -1.080 1.00 88.44 326 GLU A CA 1
ATOM 2622 C C . GLU A 1 326 ? -5.013 -7.244 -1.457 1.00 88.44 326 GLU A C 1
ATOM 2624 O O . GLU A 1 326 ? -5.182 -8.179 -0.658 1.00 88.44 326 GLU A O 1
ATOM 2629 N N . LEU A 1 327 ? -5.581 -7.229 -2.665 1.00 88.12 327 LEU A N 1
ATOM 2630 C CA . LEU A 1 327 ? -6.561 -8.228 -3.098 1.00 88.12 327 LEU A CA 1
ATOM 2631 C C . LEU A 1 327 ? -5.962 -9.629 -3.250 1.00 88.12 327 LEU A C 1
ATOM 2633 O O . LEU A 1 327 ? -6.659 -10.623 -3.035 1.00 88.12 327 LEU A O 1
ATOM 2637 N N . ARG A 1 328 ? -4.665 -9.730 -3.546 1.00 80.69 328 ARG A N 1
ATOM 2638 C CA . ARG A 1 328 ? -3.949 -11.008 -3.564 1.00 80.69 328 ARG A CA 1
ATOM 2639 C C . ARG A 1 328 ? -3.894 -11.651 -2.179 1.00 80.69 328 ARG A C 1
ATOM 2641 O O . ARG A 1 328 ? -4.227 -12.830 -2.046 1.00 80.69 328 ARG A O 1
ATOM 2648 N N . GLY A 1 329 ? -3.529 -10.880 -1.153 1.00 78.00 329 GLY A N 1
ATOM 2649 C CA . GLY A 1 329 ? -3.539 -11.342 0.237 1.00 78.00 329 GLY A CA 1
ATOM 2650 C C . GLY A 1 329 ? -4.931 -11.805 0.673 1.00 78.00 329 GLY A C 1
ATOM 2651 O O . GLY A 1 329 ? -5.073 -12.866 1.284 1.00 78.00 329 GLY A O 1
ATOM 2652 N N . PHE A 1 330 ? -5.969 -11.069 0.264 1.00 87.88 330 PHE A N 1
ATOM 2653 C CA . PHE A 1 330 ? -7.355 -11.447 0.529 1.00 87.88 330 PHE A CA 1
ATOM 2654 C C . PHE A 1 330 ? -7.743 -12.750 -0.179 1.00 87.88 330 PHE A C 1
ATOM 2656 O O . PHE A 1 330 ? -8.285 -13.654 0.455 1.00 87.88 330 PHE A O 1
ATOM 2663 N N . SER A 1 331 ? -7.419 -12.887 -1.466 1.00 84.88 331 SER A N 1
ATOM 2664 C CA . SER A 1 331 ? -7.672 -14.110 -2.233 1.00 84.88 331 SER A CA 1
ATOM 2665 C C . SER A 1 331 ? -6.993 -15.328 -1.599 1.00 84.88 331 SER A C 1
ATOM 2667 O O . SER A 1 331 ? -7.632 -16.365 -1.416 1.00 84.88 331 SER A O 1
ATOM 2669 N N . ALA A 1 332 ? -5.726 -15.196 -1.194 1.00 78.00 332 ALA A N 1
ATOM 2670 C CA . ALA A 1 332 ? -4.983 -16.267 -0.539 1.00 78.00 332 ALA A CA 1
ATOM 2671 C C . ALA A 1 332 ? -5.625 -16.694 0.789 1.00 78.00 332 ALA A C 1
ATOM 2673 O O . ALA A 1 332 ? -5.788 -17.891 1.034 1.00 78.00 332 ALA A O 1
ATOM 2674 N N . TRP A 1 333 ? -6.042 -15.729 1.610 1.00 86.19 333 TRP A N 1
ATOM 2675 C CA . TRP A 1 333 ? -6.767 -15.992 2.851 1.00 86.19 333 TRP A CA 1
ATOM 2676 C C . TRP A 1 333 ? -8.121 -16.665 2.593 1.00 86.19 333 TRP A C 1
ATOM 2678 O O . TRP A 1 333 ? -8.457 -17.645 3.258 1.00 86.19 333 TRP A O 1
ATOM 2688 N N . LEU A 1 334 ? -8.871 -16.197 1.591 1.00 85.44 334 LEU A N 1
ATOM 2689 C CA . LEU A 1 334 ? -10.198 -16.712 1.248 1.00 85.44 334 LEU A CA 1
ATOM 2690 C C . LEU A 1 334 ? -10.152 -18.191 0.839 1.00 85.44 334 LEU A C 1
ATOM 2692 O O . LEU A 1 334 ? -11.032 -18.959 1.225 1.00 85.44 334 LEU A O 1
ATOM 2696 N N . ARG A 1 335 ? -9.105 -18.622 0.119 1.00 81.12 335 ARG A N 1
ATOM 2697 C CA . ARG A 1 335 ? -8.906 -20.037 -0.258 1.00 81.12 335 ARG A CA 1
ATOM 2698 C C . ARG A 1 335 ? -8.778 -20.974 0.943 1.00 81.12 335 ARG A C 1
ATOM 2700 O O . ARG A 1 335 ? -9.167 -22.136 0.840 1.00 81.12 335 ARG A O 1
ATOM 2707 N N . ASN A 1 336 ? -8.258 -20.472 2.061 1.00 80.00 336 ASN A N 1
ATOM 2708 C CA . ASN A 1 336 ? -8.051 -21.250 3.280 1.00 80.00 336 ASN A CA 1
ATOM 2709 C C . ASN A 1 336 ? -9.310 -21.331 4.160 1.00 80.00 336 ASN A C 1
ATOM 2711 O O . ASN A 1 336 ? -9.289 -22.007 5.189 1.00 80.00 336 ASN A O 1
ATOM 2715 N N . GLN A 1 337 ? -10.412 -20.678 3.769 1.00 79.62 337 GLN A N 1
ATOM 2716 C CA . GLN A 1 337 ? -11.653 -20.695 4.536 1.00 79.62 337 GLN A CA 1
ATOM 2717 C C . GLN A 1 337 ? -12.568 -21.869 4.174 1.00 79.62 337 GLN A C 1
ATOM 2719 O O . GLN A 1 337 ? -12.736 -22.249 3.016 1.00 79.62 337 GLN A O 1
ATOM 2724 N N . THR A 1 338 ? -13.207 -22.437 5.199 1.00 61.75 338 THR A N 1
ATOM 2725 C CA . THR A 1 338 ? -14.110 -23.597 5.086 1.00 61.75 338 THR A CA 1
ATOM 2726 C C . THR A 1 338 ? -15.461 -23.257 4.451 1.00 61.75 338 THR A C 1
ATOM 2728 O O . THR A 1 338 ? -16.101 -24.136 3.874 1.00 61.75 338 THR A O 1
ATOM 2731 N N . SER A 1 339 ? -15.892 -21.993 4.511 1.00 61.72 339 SER A N 1
ATOM 2732 C CA . SER A 1 339 ? -17.102 -21.499 3.845 1.00 61.72 339 SER A CA 1
ATOM 2733 C C . SER A 1 339 ? -16.730 -20.665 2.621 1.00 61.72 339 SER A C 1
ATOM 2735 O O . SER A 1 339 ? -16.060 -19.645 2.746 1.00 61.72 339 SER A O 1
ATOM 2737 N N . ARG A 1 340 ? -17.194 -21.091 1.438 1.00 54.88 340 ARG A N 1
ATOM 2738 C CA . ARG A 1 340 ? -16.947 -20.425 0.143 1.00 54.88 340 ARG A CA 1
ATOM 2739 C C . ARG A 1 340 ? -18.095 -19.529 -0.331 1.00 54.88 340 ARG A C 1
ATOM 2741 O O . ARG A 1 340 ? -18.093 -19.112 -1.483 1.00 54.88 340 ARG A O 1
ATOM 2748 N N . LYS A 1 341 ? -19.118 -19.284 0.493 1.00 58.00 341 LYS A N 1
ATOM 2749 C CA . LYS A 1 341 ? -20.193 -18.366 0.092 1.00 58.00 341 LYS A CA 1
ATOM 2750 C C . LYS A 1 341 ? -19.666 -16.933 0.153 1.00 58.00 341 LYS A C 1
ATOM 2752 O O . LYS A 1 341 ? -19.423 -16.441 1.254 1.00 58.00 341 LYS A O 1
ATOM 2757 N N . SER A 1 342 ? -19.510 -16.306 -1.015 1.00 60.91 342 SER A N 1
ATOM 2758 C CA . SER A 1 342 ? -19.254 -14.871 -1.155 1.00 60.91 342 SER A CA 1
ATOM 2759 C C . SER A 1 342 ? -20.313 -14.115 -0.359 1.00 60.91 342 SER A C 1
ATOM 2761 O O . SER A 1 342 ? -21.510 -14.296 -0.576 1.00 60.91 342 SER A O 1
ATOM 2763 N N . THR A 1 343 ? -19.861 -13.413 0.672 1.00 76.38 343 THR A N 1
ATOM 2764 C CA . THR A 1 343 ? -20.676 -12.528 1.502 1.00 76.38 343 THR A CA 1
ATOM 2765 C C . THR A 1 343 ? -19.778 -11.395 1.982 1.00 76.38 343 THR A C 1
ATOM 2767 O O . THR A 1 343 ? -18.562 -11.574 2.105 1.00 76.38 343 THR A O 1
ATOM 2770 N N . HIS A 1 344 ? -20.366 -10.260 2.368 1.00 79.38 344 HIS A N 1
ATOM 2771 C CA . HIS A 1 344 ? -19.644 -9.155 3.016 1.00 79.38 344 HIS A CA 1
ATOM 2772 C C . HIS A 1 344 ? -18.769 -9.624 4.201 1.00 79.38 344 HIS A C 1
ATOM 2774 O O . HIS A 1 344 ? -17.699 -9.070 4.451 1.00 79.38 344 HIS A O 1
ATOM 2780 N N . GLN A 1 345 ? -19.173 -10.701 4.890 1.00 85.94 345 GLN A N 1
ATOM 2781 C CA . GLN A 1 345 ? -18.441 -11.280 6.018 1.00 85.94 345 GLN A CA 1
ATOM 2782 C C . GLN A 1 345 ? -17.047 -11.787 5.639 1.00 85.94 345 GLN A C 1
ATOM 2784 O O . GLN A 1 345 ? -16.175 -11.808 6.502 1.00 85.94 345 GLN A O 1
ATOM 2789 N N . CYS A 1 346 ? -16.799 -12.172 4.384 1.00 90.00 346 CYS A N 1
ATOM 2790 C CA . CYS A 1 346 ? -15.476 -12.611 3.938 1.00 90.00 346 CYS A CA 1
ATOM 2791 C C . CYS A 1 346 ? -14.436 -11.497 4.115 1.00 90.00 346 CYS A C 1
ATOM 2793 O O . CYS A 1 346 ? -13.413 -11.713 4.763 1.00 90.00 346 CYS A O 1
ATOM 2795 N N . LEU A 1 347 ? -14.721 -10.296 3.603 1.00 92.56 347 LEU A N 1
ATOM 2796 C CA . LEU A 1 347 ? -13.828 -9.143 3.735 1.00 92.56 347 LEU A CA 1
ATOM 2797 C C . LEU A 1 347 ? -13.778 -8.618 5.174 1.00 92.56 347 LEU A C 1
ATOM 2799 O O . LEU A 1 347 ? -12.692 -8.330 5.671 1.00 92.56 347 LEU A O 1
ATOM 2803 N N . THR A 1 348 ? -14.909 -8.574 5.884 1.00 92.56 348 THR A N 1
ATOM 2804 C CA . THR A 1 348 ? -14.937 -8.197 7.308 1.00 92.56 348 THR A CA 1
ATOM 2805 C C . THR A 1 348 ? -14.049 -9.125 8.149 1.00 92.56 348 THR A C 1
ATOM 2807 O O . THR A 1 348 ? -13.216 -8.661 8.923 1.00 92.56 348 THR A O 1
ATOM 2810 N N . ASN A 1 349 ? -14.156 -10.442 7.965 1.00 91.75 349 ASN A N 1
ATOM 2811 C CA . ASN A 1 349 ? -13.339 -11.416 8.690 1.00 91.75 349 ASN A CA 1
ATOM 2812 C C . ASN A 1 349 ? -11.858 -11.339 8.301 1.00 91.75 349 ASN A C 1
ATOM 2814 O O . ASN A 1 349 ? -10.997 -11.518 9.162 1.00 91.75 349 ASN A O 1
ATOM 2818 N N . TYR A 1 350 ? -11.556 -11.047 7.036 1.00 92.19 350 TYR A N 1
ATOM 2819 C CA . TYR A 1 350 ? -10.186 -10.817 6.589 1.00 92.19 350 TYR A CA 1
ATOM 2820 C C . TYR A 1 350 ? -9.564 -9.579 7.245 1.00 92.19 350 TYR A C 1
ATOM 2822 O O . TYR A 1 350 ? -8.455 -9.662 7.766 1.00 92.19 350 TYR A O 1
ATOM 2830 N N . LEU A 1 351 ? -10.286 -8.455 7.285 1.00 92.81 351 LEU A N 1
ATOM 2831 C CA . LEU A 1 351 ? -9.835 -7.233 7.959 1.00 92.81 351 LEU A CA 1
ATOM 2832 C C . LEU A 1 351 ? -9.610 -7.472 9.457 1.00 92.81 351 LEU A C 1
ATOM 2834 O O . LEU A 1 351 ? -8.616 -7.006 10.010 1.00 92.81 351 LEU A O 1
ATOM 2838 N N . LYS A 1 352 ? -10.485 -8.256 10.100 1.00 91.38 352 LYS A N 1
ATOM 2839 C CA . LYS A 1 352 ? -10.310 -8.670 11.496 1.00 91.38 352 LYS A CA 1
ATOM 2840 C C . LYS A 1 352 ? -9.041 -9.487 11.695 1.00 91.38 352 LYS A C 1
ATOM 2842 O O . LYS A 1 352 ? -8.302 -9.219 12.638 1.00 91.38 352 LYS A O 1
ATOM 2847 N N . ALA A 1 353 ? -8.803 -10.474 10.832 1.00 86.19 353 ALA A N 1
ATOM 2848 C CA . ALA A 1 353 ? -7.607 -11.307 10.890 1.00 86.19 353 ALA A CA 1
ATOM 2849 C C . ALA A 1 353 ? -6.341 -10.455 10.713 1.00 86.19 353 ALA A C 1
ATOM 2851 O O . ALA A 1 353 ? -5.479 -10.487 11.579 1.00 86.19 353 ALA A O 1
ATOM 2852 N N . ARG A 1 354 ? -6.309 -9.592 9.689 1.00 84.19 354 ARG A N 1
ATOM 2853 C CA . ARG A 1 354 ? -5.212 -8.646 9.418 1.00 84.19 354 ARG A CA 1
ATOM 2854 C C . ARG A 1 354 ? -4.893 -7.734 10.602 1.00 84.19 354 ARG A C 1
ATOM 2856 O O . ARG A 1 354 ? -3.730 -7.528 10.911 1.00 84.19 354 ARG A O 1
ATOM 2863 N N . LEU A 1 355 ? -5.913 -7.191 11.266 1.00 82.81 355 LEU A N 1
ATOM 2864 C CA . LEU A 1 355 ? -5.719 -6.384 12.476 1.00 82.81 355 LEU A CA 1
ATOM 2865 C C . LEU A 1 355 ? -5.216 -7.221 13.657 1.00 82.81 355 LEU A C 1
ATOM 2867 O O . LEU A 1 355 ? -4.473 -6.712 14.484 1.00 82.81 355 LEU A O 1
ATOM 2871 N N . SER A 1 356 ? -5.622 -8.490 13.737 1.00 80.56 356 SER A N 1
ATOM 2872 C CA . SER A 1 356 ? -5.225 -9.403 14.816 1.00 80.56 356 SER A CA 1
ATOM 2873 C C . SER A 1 356 ? -3.799 -9.941 14.663 1.00 80.56 356 SER A C 1
ATOM 2875 O O . SER A 1 356 ? -3.249 -10.418 15.650 1.00 80.56 356 SER A O 1
ATOM 2877 N N . ASP A 1 357 ? -3.210 -9.868 13.463 1.00 72.44 357 ASP A N 1
ATOM 2878 C CA . ASP A 1 357 ? -1.812 -10.250 13.212 1.00 72.44 357 ASP A CA 1
ATOM 2879 C C . ASP A 1 357 ? -0.819 -9.308 13.922 1.00 72.44 357 ASP A C 1
ATOM 2881 O O . ASP A 1 357 ? 0.317 -9.696 14.192 1.00 72.44 357 ASP A O 1
ATOM 2885 N N . ASP A 1 358 ? -1.246 -8.085 14.256 1.00 66.62 358 ASP A N 1
ATOM 2886 C CA . ASP A 1 358 ? -0.466 -7.118 15.022 1.00 66.62 358 ASP A CA 1
ATOM 2887 C C . ASP A 1 358 ? -1.043 -6.963 16.439 1.00 66.62 358 ASP A C 1
ATOM 2889 O O . ASP A 1 358 ? -2.062 -6.300 16.662 1.00 66.62 358 ASP A O 1
ATOM 2893 N N . GLU A 1 359 ? -0.352 -7.543 17.427 1.00 61.88 359 GLU A N 1
ATOM 2894 C CA . GLU A 1 359 ? -0.731 -7.479 18.848 1.00 61.88 359 GLU A CA 1
ATOM 2895 C C . GLU A 1 359 ? -0.912 -6.039 19.359 1.00 61.88 359 GLU A C 1
ATOM 2897 O O . GLU A 1 359 ? -1.631 -5.803 20.331 1.00 61.88 359 GLU A O 1
ATOM 2902 N N . THR A 1 360 ? -0.289 -5.051 18.711 1.00 61.25 360 THR A N 1
ATOM 2903 C CA . THR A 1 360 ? -0.354 -3.650 19.131 1.00 61.25 360 THR A CA 1
ATOM 2904 C C . THR A 1 360 ? -1.672 -2.962 18.781 1.00 61.25 360 THR A C 1
ATOM 2906 O O . THR A 1 360 ? -2.044 -2.002 19.472 1.00 61.25 360 THR A O 1
ATOM 2909 N N . ILE A 1 361 ? -2.372 -3.444 17.750 1.00 76.00 361 ILE A N 1
ATOM 2910 C CA . ILE A 1 361 ? -3.624 -2.868 17.237 1.00 76.00 361 ILE A CA 1
ATOM 2911 C C . ILE A 1 361 ? -4.768 -3.885 17.115 1.00 76.00 361 ILE A C 1
ATOM 2913 O O . ILE A 1 361 ? -5.872 -3.493 16.741 1.00 76.00 361 ILE A O 1
ATOM 2917 N N . ALA A 1 362 ? -4.569 -5.151 17.489 1.00 73.12 362 ALA A N 1
ATOM 2918 C CA . ALA A 1 362 ? -5.605 -6.189 17.482 1.00 73.12 362 ALA A CA 1
ATOM 2919 C C . ALA A 1 362 ? -6.892 -5.768 18.218 1.00 73.12 362 ALA A C 1
ATOM 2921 O O . ALA A 1 362 ? -8.012 -6.002 17.750 1.00 73.12 362 ALA A O 1
ATOM 2922 N N . GLU A 1 363 ? -6.741 -5.065 19.343 1.00 75.88 363 GLU A N 1
ATOM 2923 C CA . GLU A 1 363 ? -7.851 -4.545 20.152 1.00 75.88 363 GLU A CA 1
ATOM 2924 C C . GLU A 1 363 ? -8.649 -3.424 19.461 1.00 75.88 363 GLU A C 1
ATOM 2926 O O . GLU A 1 363 ? -9.724 -3.045 19.930 1.00 75.88 363 GLU A O 1
ATOM 2931 N N . PHE A 1 364 ? -8.172 -2.899 18.328 1.00 84.81 364 PHE A N 1
ATOM 2932 C CA . PHE A 1 364 ? -8.871 -1.867 17.566 1.00 84.81 364 PHE A CA 1
ATOM 2933 C C . PHE A 1 364 ? -10.101 -2.407 16.821 1.00 84.81 364 PHE A C 1
ATOM 2935 O O . PHE A 1 364 ? -10.987 -1.624 16.479 1.00 84.81 364 PHE A O 1
ATOM 2942 N N . TRP A 1 365 ? -10.211 -3.726 16.603 1.00 88.06 365 TRP A N 1
ATOM 2943 C CA . TRP A 1 365 ? -11.271 -4.319 15.777 1.00 88.06 365 TRP A CA 1
ATOM 2944 C C . TRP A 1 365 ? -12.705 -3.856 16.104 1.00 88.06 365 TRP A C 1
ATOM 2946 O O . TRP A 1 365 ? -13.415 -3.505 15.163 1.00 88.06 365 TRP A O 1
ATOM 2956 N N . PRO A 1 366 ? -13.175 -3.825 17.371 1.00 84.12 366 PRO A N 1
ATOM 2957 C CA . PRO A 1 366 ? -14.542 -3.392 17.666 1.00 84.12 366 PRO A CA 1
ATOM 2958 C C . PRO A 1 366 ? -14.820 -1.970 17.165 1.00 84.12 366 PRO A C 1
ATOM 2960 O O . PRO A 1 366 ? -15.812 -1.740 16.485 1.00 84.12 366 PRO A O 1
ATOM 2963 N N . GLN A 1 367 ? -13.887 -1.044 17.408 1.00 83.81 367 GLN A N 1
ATOM 2964 C CA . GLN A 1 367 ? -13.995 0.342 16.945 1.00 83.81 367 GLN A CA 1
ATOM 2965 C C . GLN A 1 367 ? -13.865 0.441 15.427 1.00 83.81 367 GLN A C 1
ATOM 2967 O O . GLN A 1 367 ? -14.548 1.236 14.795 1.00 83.81 367 GLN A O 1
ATOM 2972 N N . PHE A 1 368 ? -12.982 -0.360 14.835 1.00 89.19 368 PHE A N 1
ATOM 2973 C CA . PHE A 1 368 ? -12.806 -0.420 13.393 1.00 89.19 368 PHE A CA 1
ATOM 2974 C C . PHE A 1 368 ? -14.096 -0.874 12.694 1.00 89.19 368 PHE A C 1
ATOM 2976 O O . PHE A 1 368 ? -14.516 -0.255 11.721 1.00 89.19 368 PHE A O 1
ATOM 2983 N N . ALA A 1 369 ? -14.760 -1.906 13.221 1.00 89.06 369 ALA A N 1
ATOM 2984 C CA . ALA A 1 369 ? -16.039 -2.391 12.712 1.00 89.06 369 ALA A CA 1
ATOM 2985 C C . ALA A 1 369 ? -17.158 -1.345 12.860 1.00 89.06 369 ALA A C 1
ATOM 2987 O O . ALA A 1 369 ? -17.930 -1.158 11.920 1.00 89.06 369 ALA A O 1
ATOM 2988 N N . ASP A 1 370 ? -17.207 -0.632 13.990 1.00 86.69 370 ASP A N 1
ATOM 2989 C CA . ASP A 1 370 ? -18.153 0.470 14.195 1.00 86.69 370 ASP A CA 1
ATOM 2990 C C . ASP A 1 370 ? -17.898 1.618 13.208 1.00 86.69 370 ASP A C 1
ATOM 2992 O O . ASP A 1 370 ? -18.841 2.145 12.628 1.00 86.69 370 ASP A O 1
ATOM 2996 N N . LEU A 1 371 ? -16.630 1.978 12.962 1.00 88.56 371 LEU A N 1
ATOM 2997 C CA . LEU A 1 371 ? -16.256 3.009 11.988 1.00 88.56 371 LEU A CA 1
ATOM 2998 C C . LEU A 1 371 ? -16.674 2.622 10.566 1.00 88.56 371 LEU A C 1
ATOM 3000 O O . LEU A 1 371 ? -17.227 3.463 9.862 1.00 88.56 371 LEU A O 1
ATOM 3004 N N . LEU A 1 372 ? -16.471 1.361 10.168 1.00 90.00 372 LEU A N 1
ATOM 3005 C CA . LEU A 1 372 ? -16.925 0.847 8.870 1.00 90.00 372 LEU A CA 1
ATOM 3006 C C . LEU A 1 372 ? -18.447 0.928 8.695 1.00 90.00 372 LEU A C 1
ATOM 3008 O O . LEU A 1 372 ? -18.909 1.110 7.571 1.00 90.00 372 LEU A O 1
ATOM 3012 N N . ALA A 1 373 ? -19.204 0.761 9.783 1.00 88.69 373 ALA A N 1
ATOM 3013 C CA . ALA A 1 373 ? -20.666 0.772 9.802 1.00 88.69 373 ALA A CA 1
ATOM 3014 C C . ALA A 1 373 ? -21.280 2.148 10.123 1.00 88.69 373 ALA A C 1
ATOM 3016 O O . ALA A 1 373 ? -22.500 2.254 10.227 1.00 88.69 373 ALA A O 1
ATOM 3017 N N . SER A 1 374 ? -20.458 3.176 10.350 1.00 82.88 374 SER A N 1
ATOM 3018 C CA . SER A 1 374 ? -20.923 4.490 10.798 1.00 82.88 374 SER A CA 1
ATOM 3019 C C . SER A 1 374 ? -21.276 5.425 9.642 1.00 82.88 374 SER A C 1
ATOM 3021 O O . SER A 1 374 ? -20.741 5.300 8.546 1.00 82.88 374 SER A O 1
ATOM 3023 N N . ASP A 1 375 ? -22.048 6.473 9.945 1.00 74.81 375 ASP A N 1
ATOM 3024 C CA . ASP A 1 375 ? -22.340 7.584 9.020 1.00 74.81 375 ASP A CA 1
ATOM 3025 C C . ASP A 1 375 ? -21.095 8.430 8.655 1.00 74.81 375 ASP A C 1
ATOM 3027 O O . ASP A 1 375 ? -21.191 9.411 7.914 1.00 74.81 375 ASP A O 1
ATOM 3031 N N . LYS A 1 376 ? -19.919 8.118 9.223 1.00 73.25 376 LYS A N 1
ATOM 3032 C CA . LYS A 1 376 ? -18.644 8.762 8.889 1.00 73.25 376 LYS A CA 1
ATOM 3033 C C . LYS A 1 376 ? -17.880 7.869 7.905 1.00 73.25 376 LYS A C 1
ATOM 3035 O O . LYS A 1 376 ? -17.268 6.901 8.355 1.00 73.25 376 LYS A O 1
ATOM 3040 N N . PRO A 1 377 ? -17.852 8.203 6.602 1.00 80.94 377 PRO A N 1
ATOM 3041 C CA . PRO A 1 377 ? -17.250 7.341 5.595 1.00 80.94 377 PRO A CA 1
ATOM 3042 C C . PRO A 1 377 ? -15.771 7.026 5.862 1.00 80.94 377 PRO A C 1
ATOM 3044 O O . PRO A 1 377 ? -14.973 7.879 6.259 1.00 80.94 377 PRO A O 1
ATOM 3047 N N . ALA A 1 378 ? -15.386 5.792 5.574 1.00 95.00 378 ALA A N 1
ATOM 3048 C CA . ALA A 1 378 ? -14.016 5.370 5.335 1.00 95.00 378 ALA A CA 1
ATOM 3049 C C . ALA A 1 378 ? -13.708 5.399 3.826 1.00 95.00 378 ALA A C 1
ATOM 3051 O O . ALA A 1 378 ? -14.616 5.390 2.989 1.00 95.00 378 ALA A O 1
ATOM 3052 N N . LEU A 1 379 ? -12.421 5.413 3.470 1.00 97.56 379 LEU A N 1
ATOM 3053 C CA . LEU A 1 379 ? -11.961 5.108 2.115 1.00 97.56 379 LEU A CA 1
ATOM 3054 C C . LEU A 1 379 ? -11.382 3.692 2.102 1.00 97.56 379 LEU A C 1
ATOM 3056 O O . LEU A 1 379 ? -10.299 3.457 2.638 1.00 97.56 379 LEU A O 1
ATOM 3060 N N . ILE A 1 380 ? -12.087 2.766 1.462 1.00 98.12 380 ILE A N 1
ATOM 3061 C CA . ILE A 1 380 ? -11.674 1.376 1.294 1.00 98.12 380 ILE A CA 1
ATOM 3062 C C . ILE A 1 380 ? -10.937 1.234 -0.039 1.00 98.12 380 ILE A C 1
ATOM 3064 O O . ILE A 1 380 ? -11.486 1.494 -1.111 1.00 98.12 380 ILE A O 1
ATOM 3068 N N . ILE A 1 381 ? -9.673 0.837 0.038 1.00 98.56 381 ILE A N 1
ATOM 3069 C CA . ILE A 1 381 ? -8.761 0.698 -1.094 1.00 98.56 381 ILE A CA 1
ATOM 3070 C C . ILE A 1 381 ? -8.527 -0.786 -1.338 1.00 98.56 381 ILE A C 1
ATOM 3072 O O . ILE A 1 381 ? -7.948 -1.469 -0.498 1.00 98.56 381 ILE A O 1
ATOM 3076 N N . PHE A 1 382 ? -8.921 -1.263 -2.510 1.00 98.31 382 PHE A N 1
ATOM 3077 C CA . PHE A 1 382 ? -8.658 -2.607 -2.998 1.00 98.31 382 PHE A CA 1
ATOM 3078 C C . PHE A 1 382 ? -7.588 -2.546 -4.092 1.00 98.31 382 PHE A C 1
ATOM 3080 O O . PHE A 1 382 ? -7.875 -2.198 -5.239 1.00 98.31 382 PHE A O 1
ATOM 3087 N N . ASP A 1 383 ? -6.341 -2.845 -3.742 1.00 93.81 383 ASP A N 1
ATOM 3088 C CA . ASP A 1 383 ? -5.215 -2.753 -4.676 1.00 93.81 383 ASP A CA 1
ATOM 3089 C C . ASP A 1 383 ? -4.921 -4.114 -5.326 1.00 93.81 383 ASP A C 1
ATOM 3091 O O . ASP A 1 383 ? -4.853 -5.139 -4.639 1.00 93.81 383 ASP A O 1
ATOM 3095 N N . GLY A 1 384 ? -4.735 -4.113 -6.649 1.00 85.81 384 GLY A N 1
ATOM 3096 C CA . GLY A 1 384 ? -4.178 -5.236 -7.403 1.00 85.81 384 GLY A CA 1
ATOM 3097 C C . GLY A 1 384 ? -5.162 -6.359 -7.736 1.00 85.81 384 GLY A C 1
ATOM 3098 O O . GLY A 1 384 ? -4.861 -7.527 -7.496 1.00 85.81 384 GLY A O 1
ATOM 3099 N N . LEU A 1 385 ? -6.331 -6.062 -8.319 1.00 88.62 385 LEU A N 1
ATOM 3100 C CA . LEU A 1 385 ? -7.268 -7.114 -8.762 1.00 88.62 385 LEU A CA 1
ATOM 3101 C C . LEU A 1 385 ? -6.651 -8.039 -9.831 1.00 88.62 385 LEU A C 1
ATOM 3103 O O . LEU A 1 385 ? -6.982 -9.224 -9.909 1.00 88.62 385 LEU A O 1
ATOM 3107 N N . ASP A 1 386 ? -5.734 -7.516 -10.645 1.00 81.06 386 ASP A N 1
ATOM 3108 C CA . ASP A 1 386 ? -4.948 -8.293 -11.609 1.00 81.06 386 ASP A CA 1
ATOM 3109 C C . ASP A 1 386 ? -4.022 -9.325 -10.950 1.00 81.06 386 ASP A C 1
ATOM 3111 O O . ASP A 1 386 ? -3.741 -10.366 -11.543 1.00 81.06 386 ASP A O 1
ATOM 3115 N N . GLU A 1 387 ? -3.637 -9.101 -9.693 1.00 76.88 387 GLU A N 1
ATOM 3116 C CA . GLU A 1 387 ? -2.793 -10.007 -8.913 1.00 76.88 387 GLU A CA 1
ATOM 3117 C C . GLU A 1 387 ? -3.580 -11.151 -8.250 1.00 76.88 387 GLU A C 1
ATOM 3119 O O . GLU A 1 387 ? -2.987 -11.976 -7.548 1.00 76.88 387 GLU A O 1
ATOM 3124 N N . VAL A 1 388 ? -4.899 -11.230 -8.472 1.00 79.00 388 VAL A N 1
ATOM 3125 C CA . VAL A 1 388 ? -5.790 -12.322 -8.033 1.00 79.00 388 VAL A CA 1
ATOM 3126 C C . VAL A 1 388 ? -5.880 -13.419 -9.107 1.00 79.00 388 VAL A C 1
ATOM 3128 O O . VAL A 1 388 ? -5.950 -13.074 -10.300 1.00 79.00 388 VAL A O 1
ATOM 3131 N N . PRO A 1 389 ? -5.919 -14.723 -8.729 1.00 74.81 389 PRO A N 1
ATOM 3132 C CA . PRO A 1 389 ? -5.886 -15.799 -9.708 1.00 74.81 389 PRO A CA 1
ATOM 3133 C C . PRO A 1 389 ? -7.116 -15.713 -10.588 1.00 74.81 389 PRO A C 1
ATOM 3135 O O . PRO A 1 389 ? -8.194 -15.365 -10.106 1.00 74.81 389 PRO A O 1
ATOM 3138 N N . GLN A 1 390 ? -6.973 -16.020 -11.874 1.00 77.06 390 GLN A N 1
ATOM 3139 C CA . GLN A 1 390 ? -8.065 -15.841 -12.830 1.00 77.06 390 GLN A CA 1
ATOM 3140 C C . GLN A 1 390 ? -9.338 -16.600 -12.420 1.00 77.06 390 GLN A C 1
ATOM 3142 O O . GLN A 1 390 ? -10.433 -16.050 -12.509 1.00 77.06 390 GLN A O 1
ATOM 3147 N N . ASP A 1 391 ? -9.193 -17.829 -11.930 1.00 77.31 391 ASP A N 1
ATOM 3148 C CA . ASP A 1 391 ? -10.273 -18.698 -11.453 1.00 77.31 391 ASP A CA 1
ATOM 3149 C C . ASP A 1 391 ? -10.924 -18.214 -10.145 1.00 77.31 391 ASP A C 1
ATOM 3151 O O . ASP A 1 391 ? -12.082 -18.526 -9.871 1.00 77.31 391 ASP A O 1
ATOM 3155 N N . HIS A 1 392 ? -10.214 -17.401 -9.363 1.00 82.44 392 HIS A N 1
ATOM 3156 C CA . HIS A 1 392 ? -10.698 -16.830 -8.106 1.00 82.44 392 HIS A CA 1
ATOM 3157 C C . HIS A 1 392 ? -11.160 -15.373 -8.218 1.00 82.44 392 HIS A C 1
ATOM 3159 O O . HIS A 1 392 ? -11.801 -14.864 -7.295 1.00 82.44 392 HIS A O 1
ATOM 3165 N N . ARG A 1 393 ? -10.861 -14.693 -9.328 1.00 86.50 393 ARG A N 1
ATOM 3166 C CA . ARG A 1 393 ? -11.123 -13.260 -9.488 1.00 86.50 393 ARG A CA 1
ATOM 3167 C C . ARG A 1 393 ? -12.609 -12.923 -9.408 1.00 86.50 393 ARG A C 1
ATOM 3169 O O . ARG A 1 393 ? -12.953 -11.964 -8.728 1.00 86.50 393 ARG A O 1
ATOM 3176 N N . GLY A 1 394 ? -13.473 -13.749 -10.004 1.00 91.62 394 GLY A N 1
ATOM 3177 C CA . GLY A 1 394 ? -14.929 -13.583 -9.908 1.00 91.62 394 GLY A CA 1
ATOM 3178 C C . GLY A 1 394 ? -15.425 -13.600 -8.461 1.00 91.62 394 GLY A C 1
ATOM 3179 O O . GLY A 1 394 ? -16.089 -12.668 -8.035 1.00 91.62 394 GLY A O 1
ATOM 3180 N N . ALA A 1 395 ? -14.990 -14.580 -7.661 1.00 91.25 395 ALA A N 1
ATOM 3181 C CA . ALA A 1 395 ? -15.370 -14.662 -6.249 1.00 91.25 395 ALA A CA 1
ATOM 3182 C C . ALA A 1 395 ? -14.865 -13.465 -5.420 1.00 91.25 395 ALA A C 1
ATOM 3184 O O . ALA A 1 395 ? -15.548 -13.015 -4.500 1.00 91.25 395 ALA A O 1
ATOM 3185 N N . VAL A 1 396 ? -13.675 -12.939 -5.734 1.00 92.62 396 VAL A N 1
ATOM 3186 C CA . VAL A 1 396 ? -13.165 -11.714 -5.100 1.00 92.62 396 VAL A CA 1
ATOM 3187 C C . VAL A 1 396 ? -14.012 -10.502 -5.486 1.00 92.62 396 VAL A C 1
ATOM 3189 O O . VAL A 1 396 ? -14.345 -9.717 -4.603 1.00 92.62 396 VAL A O 1
ATOM 3192 N N . VAL A 1 397 ? -14.391 -10.366 -6.761 1.00 95.81 397 VAL A N 1
ATOM 3193 C CA . VAL A 1 397 ? -15.284 -9.293 -7.230 1.00 95.81 397 VAL A CA 1
ATOM 3194 C C . VAL A 1 397 ? -16.649 -9.382 -6.551 1.00 95.81 397 VAL A C 1
ATOM 3196 O O . VAL A 1 397 ? -17.109 -8.369 -6.033 1.00 95.81 397 VAL A O 1
ATOM 3199 N N . ASP A 1 398 ? -17.229 -10.578 -6.428 1.00 94.94 398 ASP A N 1
ATOM 3200 C CA . ASP A 1 398 ? -18.480 -10.790 -5.689 1.00 94.94 398 ASP A CA 1
ATOM 3201 C C . ASP A 1 398 ? -18.349 -10.330 -4.229 1.00 94.94 398 ASP A C 1
ATOM 3203 O O . ASP A 1 398 ? -19.203 -9.612 -3.718 1.00 94.94 398 ASP A O 1
ATOM 3207 N N . CYS A 1 399 ? -17.243 -10.673 -3.556 1.00 95.38 399 CYS A N 1
ATOM 3208 C CA . CYS A 1 399 ? -17.001 -10.225 -2.184 1.00 95.38 399 CYS A CA 1
ATOM 3209 C C . CYS A 1 399 ? -16.856 -8.700 -2.088 1.00 95.38 399 CYS A C 1
ATOM 3211 O O . CYS A 1 399 ? -17.339 -8.110 -1.121 1.00 95.38 399 CYS A O 1
ATOM 3213 N N . VAL A 1 400 ? -16.192 -8.063 -3.058 1.00 96.69 400 VAL A N 1
ATOM 3214 C CA . VAL A 1 400 ? -16.060 -6.599 -3.124 1.00 96.69 400 VAL A CA 1
ATOM 3215 C C . VAL A 1 400 ? -17.427 -5.948 -3.338 1.00 96.69 400 VAL A C 1
ATOM 3217 O O . VAL A 1 400 ? -17.740 -5.004 -2.615 1.00 96.69 400 VAL A O 1
ATOM 3220 N N . ASN A 1 401 ? -18.252 -6.466 -4.252 1.00 97.06 401 ASN A N 1
ATOM 3221 C CA . ASN A 1 401 ? -19.609 -5.969 -4.497 1.00 97.06 401 ASN A CA 1
ATOM 3222 C C . ASN A 1 401 ? -20.497 -6.140 -3.260 1.00 97.06 401 ASN A C 1
ATOM 3224 O O . ASN A 1 401 ? -21.123 -5.177 -2.827 1.00 97.06 401 ASN A O 1
ATOM 3228 N N . ASP A 1 402 ? -20.485 -7.315 -2.626 1.00 95.00 402 ASP A N 1
ATOM 3229 C CA . ASP A 1 402 ? -21.241 -7.572 -1.397 1.00 95.00 402 ASP A CA 1
ATOM 3230 C C . ASP A 1 402 ? -20.808 -6.645 -0.256 1.00 95.00 402 ASP A C 1
ATOM 3232 O O . ASP A 1 402 ? -21.638 -6.131 0.495 1.00 95.00 402 ASP A O 1
ATOM 3236 N N . PHE A 1 403 ? -19.500 -6.428 -0.100 1.00 95.50 403 PHE A N 1
ATOM 3237 C CA . PHE A 1 403 ? -18.959 -5.559 0.941 1.00 95.50 403 PHE A CA 1
ATOM 3238 C C . PHE A 1 403 ? -19.285 -4.087 0.675 1.00 95.50 403 PHE A C 1
ATOM 3240 O O . PHE A 1 403 ? -19.703 -3.382 1.594 1.00 95.50 403 PHE A O 1
ATOM 3247 N N . ALA A 1 404 ? -19.138 -3.631 -0.572 1.00 95.62 404 ALA A N 1
ATOM 3248 C CA . ALA A 1 404 ? -19.489 -2.276 -0.982 1.00 95.62 404 ALA A CA 1
ATOM 3249 C C . ALA A 1 404 ? -20.997 -2.015 -0.914 1.00 95.62 404 ALA A C 1
ATOM 3251 O O . ALA A 1 404 ? -21.398 -0.902 -0.583 1.00 95.62 404 ALA A O 1
ATOM 3252 N N . GLY A 1 405 ? -21.805 -3.040 -1.196 1.00 94.50 405 GLY A N 1
ATOM 3253 C CA . GLY A 1 405 ? -23.262 -3.047 -1.103 1.00 94.50 405 GLY A CA 1
ATOM 3254 C C . GLY A 1 405 ? -23.793 -3.100 0.332 1.00 94.50 405 GLY A C 1
ATOM 3255 O O . GLY A 1 405 ? -24.883 -2.602 0.606 1.00 94.50 405 GLY A O 1
ATOM 3256 N N . PHE A 1 406 ? -23.046 -3.700 1.263 1.00 93.31 406 PHE A N 1
ATOM 3257 C CA . PHE A 1 406 ? -23.413 -3.735 2.681 1.00 93.31 406 PHE A CA 1
ATOM 3258 C C . PHE A 1 406 ? -23.012 -2.443 3.402 1.00 93.31 406 PHE A C 1
ATOM 3260 O O . PHE A 1 406 ? -23.820 -1.870 4.129 1.00 93.31 406 PHE A O 1
ATOM 3267 N N . TYR A 1 407 ? -21.791 -1.955 3.170 1.00 93.62 407 TYR A N 1
ATOM 3268 C CA . TYR A 1 407 ? -21.262 -0.736 3.785 1.00 93.62 407 TYR A CA 1
ATOM 3269 C C . TYR A 1 407 ? -21.356 0.482 2.840 1.00 93.62 407 TYR A C 1
ATOM 3271 O O . TYR A 1 407 ? -20.368 1.171 2.590 1.00 93.62 407 TYR A O 1
ATOM 3279 N N . ASN A 1 408 ? -22.554 0.747 2.306 1.00 92.00 408 ASN A N 1
ATOM 3280 C CA . ASN A 1 408 ? -22.787 1.697 1.203 1.00 92.00 408 ASN A CA 1
ATOM 3281 C C . ASN A 1 408 ? -22.337 3.143 1.447 1.00 92.00 408 ASN A C 1
ATOM 3283 O O . ASN A 1 408 ? -22.076 3.850 0.474 1.00 92.00 408 ASN A O 1
ATOM 3287 N N . ASP A 1 409 ? -22.262 3.587 2.702 1.00 92.00 409 ASP A N 1
ATOM 3288 C CA . ASP A 1 409 ? -21.876 4.963 3.029 1.00 92.00 409 ASP A CA 1
ATOM 3289 C C . ASP A 1 409 ? -20.378 5.220 2.821 1.00 92.00 409 ASP A C 1
ATOM 3291 O O . ASP A 1 409 ? -19.960 6.371 2.724 1.00 92.00 409 ASP A O 1
ATOM 3295 N N . ASN A 1 410 ? -19.564 4.166 2.698 1.00 95.88 410 ASN A N 1
ATOM 3296 C CA . ASN A 1 410 ? -18.130 4.284 2.472 1.00 95.88 410 ASN A CA 1
ATOM 3297 C C . ASN A 1 410 ? -17.773 4.616 1.019 1.00 95.88 410 ASN A C 1
ATOM 3299 O O . ASN A 1 410 ? -18.527 4.420 0.064 1.00 95.88 410 ASN A O 1
ATOM 3303 N N . ARG A 1 411 ? -16.537 5.084 0.857 1.00 96.69 411 ARG A N 1
ATOM 3304 C CA . ARG A 1 411 ? -15.906 5.324 -0.436 1.00 96.69 411 ARG A CA 1
ATOM 3305 C C . ARG A 1 411 ? -15.014 4.147 -0.809 1.00 96.69 411 ARG A C 1
ATOM 3307 O O . ARG A 1 411 ? -14.330 3.596 0.046 1.00 96.69 411 ARG A O 1
ATOM 3314 N N . TYR A 1 412 ? -14.971 3.810 -2.090 1.00 98.19 412 TYR A N 1
ATOM 3315 C CA . TYR A 1 412 ? -14.285 2.638 -2.613 1.00 98.19 412 TYR A CA 1
ATOM 3316 C C . TYR A 1 412 ? -13.411 2.991 -3.803 1.00 98.19 412 TYR A C 1
ATOM 3318 O O . TYR A 1 412 ? -13.844 3.679 -4.730 1.00 98.19 412 TYR A O 1
ATOM 3326 N N . ILE A 1 413 ? -12.200 2.451 -3.808 1.00 98.50 413 ILE A N 1
ATOM 3327 C CA . ILE A 1 413 ? -11.335 2.455 -4.979 1.00 98.50 413 ILE A CA 1
ATOM 3328 C C . ILE A 1 413 ? -10.782 1.055 -5.212 1.00 98.50 413 ILE A C 1
ATOM 3330 O O . ILE A 1 413 ? -10.263 0.428 -4.293 1.00 98.50 413 ILE A O 1
ATOM 3334 N N . VAL A 1 414 ? -10.895 0.568 -6.443 1.00 98.50 414 VAL A N 1
ATOM 3335 C CA . VAL A 1 414 ? -10.288 -0.688 -6.887 1.00 98.50 414 VAL A CA 1
ATOM 3336 C C . VAL A 1 414 ? -9.249 -0.359 -7.947 1.00 98.50 414 VAL A C 1
ATOM 3338 O O . VAL A 1 414 ? -9.518 0.439 -8.846 1.00 98.50 414 VAL A O 1
ATOM 3341 N N . THR A 1 415 ? -8.069 -0.963 -7.874 1.00 96.00 415 THR A N 1
ATOM 3342 C CA . THR A 1 415 ? -7.075 -0.871 -8.948 1.00 96.00 415 THR A CA 1
ATOM 3343 C C . THR A 1 415 ? -6.981 -2.194 -9.700 1.00 96.00 415 THR A C 1
ATOM 3345 O O . THR A 1 415 ? -7.060 -3.277 -9.114 1.00 96.00 415 THR A O 1
ATOM 3348 N N . CYS A 1 416 ? -6.824 -2.123 -11.021 1.00 91.06 416 CYS A N 1
ATOM 3349 C CA . CYS A 1 416 ? -6.568 -3.314 -11.825 1.00 91.06 416 CYS A CA 1
ATOM 3350 C C . CYS A 1 416 ? -5.804 -2.992 -13.111 1.00 91.06 416 CYS A C 1
ATOM 3352 O O . CYS A 1 416 ? -5.652 -1.830 -13.506 1.00 91.06 416 CYS A O 1
ATOM 3354 N N . ARG A 1 417 ? -5.324 -4.029 -13.794 1.00 87.69 417 ARG A N 1
ATOM 3355 C CA . ARG A 1 417 ? -4.895 -3.920 -15.191 1.00 87.69 417 ARG A CA 1
ATOM 3356 C C . ARG A 1 417 ? -6.058 -4.222 -16.141 1.00 87.69 417 ARG A C 1
ATOM 3358 O O . ARG A 1 417 ? -6.882 -5.075 -15.821 1.00 87.69 417 ARG A O 1
ATOM 3365 N N . PRO A 1 418 ? -6.088 -3.589 -17.326 1.00 88.31 418 PRO A N 1
ATOM 3366 C CA . PRO A 1 418 ? -7.172 -3.742 -18.300 1.00 88.31 418 PRO A CA 1
ATOM 3367 C C . PRO A 1 418 ? -7.487 -5.201 -18.652 1.00 88.31 418 PRO A C 1
ATOM 3369 O O . PRO A 1 418 ? -8.642 -5.604 -18.543 1.00 88.31 418 PRO A O 1
ATOM 3372 N N . TYR A 1 419 ? -6.472 -6.017 -18.966 1.00 83.81 419 TYR A N 1
ATOM 3373 C CA . TYR A 1 419 ? -6.646 -7.432 -19.334 1.00 83.81 419 TYR A CA 1
ATOM 3374 C C . TYR A 1 419 ? -7.362 -8.262 -18.251 1.00 83.81 419 TYR A C 1
ATOM 3376 O O . TYR A 1 419 ? -7.999 -9.278 -18.534 1.00 83.81 419 TYR A O 1
ATOM 3384 N N . ALA A 1 420 ? -7.239 -7.859 -16.980 1.00 82.50 420 ALA A N 1
ATOM 3385 C CA . ALA A 1 420 ? -7.767 -8.605 -15.846 1.00 82.50 420 ALA A CA 1
ATOM 3386 C C . ALA A 1 420 ? -9.249 -8.320 -15.571 1.00 82.50 420 ALA A C 1
ATOM 3388 O O . ALA A 1 420 ? -9.836 -9.018 -14.739 1.00 82.50 420 ALA A O 1
ATOM 3389 N N . TYR A 1 421 ? -9.831 -7.327 -16.250 1.00 90.75 421 TYR A N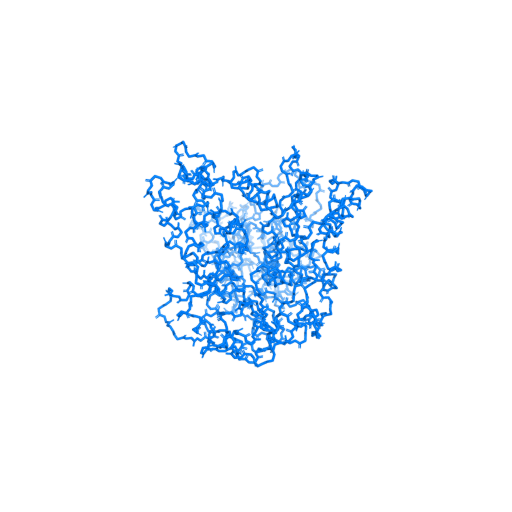 1
ATOM 3390 C CA . TYR A 1 421 ? -11.186 -6.830 -16.008 1.00 90.75 421 TYR A CA 1
ATOM 3391 C C . TYR A 1 421 ? -12.015 -6.677 -17.292 1.00 90.75 421 TYR A C 1
ATOM 3393 O O . TYR A 1 421 ? -13.171 -7.087 -17.332 1.00 90.75 421 TYR A O 1
ATOM 3401 N N . ILE A 1 422 ? -11.433 -6.139 -18.366 1.00 90.44 422 ILE A N 1
ATOM 3402 C CA . ILE A 1 422 ? -12.131 -5.934 -19.641 1.00 90.44 422 ILE A CA 1
ATOM 3403 C C . ILE A 1 422 ? -12.458 -7.288 -20.283 1.00 90.44 422 ILE A C 1
ATOM 3405 O O . ILE A 1 422 ? -11.594 -8.155 -20.402 1.00 90.44 422 ILE A O 1
ATOM 3409 N N . GLY A 1 423 ? -13.712 -7.463 -20.706 1.00 87.12 423 GLY A N 1
ATOM 3410 C CA . GLY A 1 423 ? -14.188 -8.691 -21.354 1.00 87.12 423 GLY A CA 1
ATOM 3411 C C . GLY A 1 423 ? -14.330 -9.899 -20.419 1.00 87.12 423 GLY A C 1
ATOM 3412 O O . GLY A 1 423 ? -14.542 -11.016 -20.892 1.00 87.12 423 GLY A O 1
ATOM 3413 N N . GLN A 1 424 ? -14.205 -9.698 -19.105 1.00 90.25 424 GLN A N 1
ATOM 3414 C CA . GLN A 1 424 ? -14.369 -10.750 -18.104 1.00 90.25 424 GLN A CA 1
ATOM 3415 C C . GLN A 1 424 ? -15.855 -10.973 -17.762 1.00 90.25 424 GLN A C 1
ATOM 3417 O O . GLN A 1 424 ? -16.670 -10.069 -17.937 1.00 90.25 424 GLN A O 1
ATOM 3422 N N . PRO A 1 425 ? -16.241 -12.164 -17.262 1.00 91.31 425 PRO A N 1
ATOM 3423 C CA . PRO A 1 425 ? -17.642 -12.489 -16.968 1.00 91.31 425 PRO A CA 1
ATOM 3424 C C . PRO A 1 425 ? -18.175 -11.874 -15.661 1.00 91.31 425 PRO A C 1
ATOM 3426 O O . PRO A 1 425 ? -19.336 -12.088 -15.325 1.00 91.31 425 PRO A O 1
ATOM 3429 N N . PHE A 1 426 ? -17.335 -11.160 -14.910 1.00 92.25 426 PHE A N 1
ATOM 3430 C CA . PHE A 1 426 ? -17.674 -10.473 -13.664 1.00 92.25 426 PHE A CA 1
ATOM 3431 C C . PHE A 1 426 ? -17.496 -8.961 -13.841 1.00 92.25 426 PHE A C 1
ATOM 3433 O O . PHE A 1 426 ? -16.689 -8.518 -14.659 1.00 92.25 426 PHE A O 1
ATOM 3440 N N . GLN A 1 427 ? -18.204 -8.168 -13.039 1.00 93.94 427 GLN A N 1
ATOM 3441 C CA . GLN A 1 427 ? -18.112 -6.710 -13.052 1.00 93.94 427 GLN A CA 1
ATOM 3442 C C . GLN A 1 427 ? -18.236 -6.166 -11.625 1.00 93.94 427 GLN A C 1
ATOM 3444 O O . GLN A 1 427 ? -18.908 -6.759 -10.786 1.00 93.94 427 GLN A O 1
ATOM 3449 N N . LEU A 1 428 ? -17.578 -5.041 -11.352 1.00 95.81 428 LEU A N 1
ATOM 3450 C CA . LEU A 1 428 ? -17.794 -4.272 -10.132 1.00 95.81 428 LEU A CA 1
ATOM 3451 C C . LEU A 1 428 ? -19.074 -3.428 -10.247 1.00 95.81 428 LEU A C 1
ATOM 3453 O O . LEU A 1 428 ? -19.233 -2.671 -11.210 1.00 95.81 428 LEU A O 1
ATOM 3457 N N . ASP A 1 429 ? -19.945 -3.521 -9.245 1.00 94.88 429 ASP A N 1
ATOM 3458 C CA . ASP A 1 429 ? -21.280 -2.913 -9.260 1.00 94.88 429 ASP A CA 1
ATOM 3459 C C . ASP A 1 429 ? -21.244 -1.420 -8.885 1.00 94.88 429 ASP A C 1
ATOM 3461 O O . ASP A 1 429 ? -20.808 -1.028 -7.797 1.00 94.88 429 ASP A O 1
ATOM 3465 N N . ASP A 1 430 ? -21.735 -0.568 -9.790 1.00 94.56 430 ASP A N 1
ATOM 3466 C CA . ASP A 1 430 ? -21.771 0.900 -9.662 1.00 94.56 430 ASP A CA 1
ATOM 3467 C C . ASP A 1 430 ? -20.393 1.582 -9.527 1.00 94.56 430 ASP A C 1
ATOM 3469 O O . ASP A 1 430 ? -20.287 2.695 -9.007 1.00 94.56 430 ASP A O 1
ATOM 3473 N N . PHE A 1 431 ? -19.317 0.950 -10.009 1.00 96.44 431 PHE A N 1
ATOM 3474 C CA . PHE A 1 431 ? -17.991 1.573 -10.055 1.00 96.44 431 PHE A CA 1
ATOM 3475 C C . PHE A 1 431 ? -17.819 2.412 -11.324 1.00 96.44 431 PHE A C 1
ATOM 3477 O O . PHE A 1 431 ? -17.884 1.905 -12.448 1.00 96.44 431 PHE A O 1
ATOM 3484 N N . HIS A 1 432 ? -17.519 3.702 -11.156 1.00 96.94 432 HIS A N 1
ATOM 3485 C CA . HIS A 1 432 ? -17.069 4.532 -12.269 1.00 96.94 432 HIS A CA 1
ATOM 3486 C C . HIS A 1 432 ? -15.687 4.057 -12.726 1.00 96.94 432 HIS A C 1
ATOM 3488 O O . HIS A 1 432 ? -14.841 3.759 -11.889 1.00 96.94 432 HIS A O 1
ATOM 3494 N N . THR A 1 433 ? -15.438 3.970 -14.033 1.00 96.19 433 THR A N 1
ATOM 3495 C CA . THR A 1 433 ? -14.182 3.414 -14.557 1.00 96.19 433 THR A CA 1
ATOM 3496 C C . THR A 1 433 ? -13.333 4.494 -15.214 1.00 96.19 433 THR A C 1
ATOM 3498 O O . THR A 1 433 ? -13.757 5.145 -16.168 1.00 96.19 433 THR A O 1
ATOM 3501 N N . ALA A 1 434 ? -12.094 4.632 -14.750 1.00 96.06 434 ALA A N 1
ATOM 3502 C CA . ALA A 1 434 ? -11.099 5.527 -15.324 1.00 96.06 434 ALA A CA 1
ATOM 3503 C C . ALA A 1 434 ? -9.786 4.778 -15.572 1.00 96.06 434 ALA A C 1
ATOM 3505 O O . ALA A 1 434 ? -9.454 3.827 -14.868 1.00 96.06 434 ALA A O 1
ATOM 3506 N N . THR A 1 435 ? -9.012 5.205 -16.566 1.00 95.88 435 THR A N 1
ATOM 3507 C CA . THR A 1 435 ? -7.681 4.657 -16.848 1.00 95.88 435 THR A CA 1
ATOM 3508 C C . THR A 1 435 ? -6.613 5.724 -16.693 1.00 95.88 435 THR A C 1
ATOM 3510 O O . THR A 1 435 ? -6.804 6.857 -17.124 1.00 95.88 435 THR A O 1
ATOM 3513 N N . LEU A 1 436 ? -5.472 5.369 -16.106 1.00 95.56 436 LEU A N 1
ATOM 3514 C CA . LEU A 1 436 ? -4.328 6.267 -15.984 1.00 95.56 436 LEU A CA 1
ATOM 3515 C C . LEU A 1 436 ? -3.714 6.572 -17.353 1.00 95.56 436 LEU A C 1
ATOM 3517 O O . LEU A 1 436 ? -3.485 5.665 -18.160 1.00 95.56 436 LEU A O 1
ATOM 3521 N N . ALA A 1 437 ? -3.410 7.847 -17.579 1.00 94.56 437 ALA A N 1
ATOM 3522 C CA . ALA A 1 437 ? -2.678 8.323 -18.740 1.00 94.56 437 ALA A CA 1
ATOM 3523 C C . ALA A 1 437 ? -1.157 8.314 -18.479 1.00 94.56 437 ALA A C 1
ATOM 3525 O O . ALA A 1 437 ? -0.725 8.443 -17.328 1.00 94.56 437 ALA A O 1
ATOM 3526 N N . PRO A 1 438 ? -0.324 8.172 -19.527 1.00 92.62 438 PRO A N 1
ATOM 3527 C CA . PRO A 1 438 ? 1.118 8.379 -19.409 1.00 92.62 438 PRO A CA 1
ATOM 3528 C C . PRO A 1 438 ? 1.441 9.803 -18.933 1.00 92.62 438 PRO A C 1
ATOM 3530 O O . PRO A 1 438 ? 0.669 10.733 -19.173 1.00 92.62 438 PRO A O 1
ATOM 3533 N N . PHE A 1 439 ? 2.598 9.999 -18.298 1.00 94.19 439 PHE A N 1
ATOM 3534 C CA . PHE A 1 439 ? 3.040 11.338 -17.917 1.00 94.19 439 PHE A CA 1
ATOM 3535 C C . PHE A 1 439 ? 3.206 12.252 -19.130 1.00 94.19 439 PHE A C 1
ATOM 3537 O O . PHE A 1 439 ? 3.789 11.875 -20.146 1.00 94.19 439 PHE A O 1
ATOM 3544 N N . SER A 1 440 ? 2.735 13.492 -18.988 1.00 93.00 440 SER A N 1
ATOM 3545 C CA . SER A 1 440 ? 3.031 14.555 -19.938 1.00 93.00 440 SER A CA 1
ATOM 3546 C C . SER A 1 440 ? 4.475 15.041 -19.784 1.00 93.00 440 SER A C 1
ATOM 3548 O O . SER A 1 440 ? 5.148 14.783 -18.783 1.00 93.00 440 SER A O 1
ATOM 3550 N N . GLU A 1 441 ? 4.956 15.793 -20.770 1.00 92.56 441 GLU A N 1
ATOM 3551 C CA . GLU A 1 441 ? 6.289 16.403 -20.727 1.00 92.56 441 GLU A CA 1
ATOM 3552 C C . GLU A 1 441 ? 6.445 17.349 -19.519 1.00 92.56 441 GLU A C 1
ATOM 3554 O O . GLU A 1 441 ? 7.515 17.428 -18.913 1.00 92.56 441 GLU A O 1
ATOM 3559 N N . GLU A 1 442 ? 5.371 18.037 -19.137 1.00 94.19 442 GLU A N 1
ATOM 3560 C CA . GLU A 1 442 ? 5.314 18.920 -17.973 1.00 94.19 442 GLU A CA 1
ATOM 3561 C C . GLU A 1 442 ? 5.462 18.120 -16.676 1.00 94.19 442 GLU A C 1
ATOM 3563 O O . GLU A 1 442 ? 6.295 18.472 -15.840 1.00 94.19 442 GLU A O 1
ATOM 3568 N N . LYS A 1 443 ? 4.736 17.001 -16.543 1.00 95.25 443 LYS A N 1
ATOM 3569 C CA . LYS A 1 443 ? 4.804 16.124 -15.363 1.00 95.25 443 LYS A CA 1
ATOM 3570 C C . LYS A 1 443 ? 6.150 15.426 -15.222 1.00 95.25 443 LYS A C 1
ATOM 3572 O O . LYS A 1 443 ? 6.666 15.316 -14.112 1.00 95.25 443 LYS A O 1
ATOM 3577 N N . ILE A 1 444 ? 6.771 15.033 -16.337 1.00 95.62 444 ILE A N 1
ATOM 3578 C CA . ILE A 1 444 ? 8.143 14.506 -16.341 1.00 95.62 444 ILE A CA 1
ATOM 3579 C C . ILE A 1 444 ? 9.106 15.546 -15.751 1.00 95.62 444 ILE A C 1
ATOM 3581 O O . ILE A 1 444 ? 9.889 15.238 -14.851 1.00 95.62 444 ILE A O 1
ATOM 3585 N N . GLN A 1 445 ? 9.044 16.793 -16.229 1.00 95.88 445 GLN A N 1
ATOM 3586 C CA . GLN A 1 445 ? 9.903 17.866 -15.721 1.00 95.88 445 GLN A CA 1
ATOM 3587 C C . GLN A 1 445 ? 9.615 18.203 -14.260 1.00 95.88 445 GLN A C 1
ATOM 3589 O O . GLN A 1 445 ? 10.553 18.454 -13.504 1.00 95.88 445 GLN A O 1
ATOM 3594 N N . GLU A 1 446 ? 8.342 18.239 -13.872 1.00 95.62 446 GLU A N 1
ATOM 3595 C CA . GLU A 1 446 ? 7.917 18.491 -12.499 1.00 95.62 446 GLU A CA 1
ATOM 3596 C C . GLU A 1 446 ? 8.487 17.435 -11.552 1.00 95.62 446 GLU A C 1
ATOM 3598 O O . GLU A 1 446 ? 9.136 17.793 -10.570 1.00 95.62 446 GLU A O 1
ATOM 3603 N N . TYR A 1 447 ? 8.328 16.153 -11.889 1.00 94.69 447 TYR A N 1
ATOM 3604 C CA . TYR A 1 447 ? 8.859 15.040 -11.108 1.00 94.69 447 TYR A CA 1
ATOM 3605 C C . TYR A 1 447 ? 10.381 15.143 -10.940 1.00 94.69 447 TYR A C 1
ATOM 3607 O O . TYR A 1 447 ? 10.900 15.070 -9.825 1.00 94.69 447 TYR A O 1
ATOM 3615 N N . ILE A 1 448 ? 11.109 15.393 -12.036 1.00 94.81 448 ILE A N 1
ATOM 3616 C CA . ILE A 1 448 ? 12.569 15.563 -12.006 1.00 94.81 448 ILE A CA 1
ATOM 3617 C C . ILE A 1 448 ? 12.964 16.735 -11.098 1.00 94.81 448 ILE A C 1
ATOM 3619 O O . ILE A 1 448 ? 13.859 16.597 -10.262 1.00 94.81 448 ILE A O 1
ATOM 3623 N N . LYS A 1 449 ? 12.310 17.892 -11.245 1.00 94.38 449 LYS A N 1
ATOM 3624 C CA . LYS A 1 449 ? 12.608 19.087 -10.443 1.00 94.38 449 LYS A CA 1
ATOM 3625 C C . LYS A 1 449 ? 12.306 18.858 -8.964 1.00 94.38 449 LYS A C 1
ATOM 3627 O O . LYS A 1 449 ? 13.169 19.155 -8.143 1.00 94.38 449 LYS A O 1
ATOM 3632 N N . LYS A 1 450 ? 11.142 18.283 -8.631 1.00 93.06 450 LYS A N 1
ATOM 3633 C CA . LYS A 1 450 ? 10.761 17.907 -7.258 1.00 93.06 450 LYS A CA 1
ATOM 3634 C C . LYS A 1 450 ? 11.810 16.999 -6.628 1.00 93.06 450 LYS A C 1
ATOM 3636 O O . LYS A 1 450 ? 12.278 17.269 -5.527 1.00 93.06 450 LYS A O 1
ATOM 3641 N N . TRP A 1 451 ? 12.249 15.978 -7.357 1.00 91.31 451 TRP A N 1
ATOM 3642 C CA . TRP A 1 451 ? 13.253 15.040 -6.873 1.00 91.31 451 TRP A CA 1
ATOM 3643 C C . TRP A 1 451 ? 14.604 15.703 -6.559 1.00 91.31 451 TRP A C 1
ATOM 3645 O O . TRP A 1 451 ? 15.191 15.459 -5.504 1.00 91.31 451 TRP A O 1
ATOM 3655 N N . TYR A 1 452 ? 15.125 16.545 -7.459 1.00 91.25 452 TYR A N 1
ATOM 3656 C CA . TYR A 1 452 ? 16.395 17.243 -7.215 1.00 91.25 452 TYR A CA 1
ATOM 3657 C C . TYR A 1 452 ? 16.278 18.321 -6.139 1.00 91.25 452 TYR A C 1
ATOM 3659 O O . TYR A 1 452 ? 17.209 18.481 -5.352 1.00 91.25 452 TYR A O 1
ATOM 3667 N N . HIS A 1 453 ? 15.138 19.005 -6.055 1.00 91.31 453 HIS A N 1
ATOM 3668 C CA . HIS A 1 453 ? 14.860 19.944 -4.974 1.00 91.31 453 HIS A CA 1
ATOM 3669 C C . HIS A 1 453 ? 14.790 19.240 -3.612 1.00 91.31 453 HIS A C 1
ATOM 3671 O O . HIS A 1 453 ? 15.307 19.737 -2.616 1.00 91.31 453 HIS A O 1
ATOM 3677 N N . LEU A 1 454 ? 14.243 18.025 -3.556 1.00 88.88 454 LEU A N 1
ATOM 3678 C CA . LEU A 1 454 ? 14.269 17.238 -2.330 1.00 88.88 454 LEU A CA 1
ATOM 3679 C C . LEU A 1 454 ? 15.700 16.862 -1.922 1.00 88.88 454 LEU A C 1
ATOM 3681 O O . LEU A 1 454 ? 16.041 16.899 -0.740 1.00 88.88 454 LEU A O 1
ATOM 3685 N N . GLN A 1 455 ? 16.558 16.538 -2.891 1.00 85.38 455 GLN A N 1
ATOM 3686 C CA . GLN A 1 455 ? 17.972 16.277 -2.619 1.00 85.38 455 GLN A CA 1
ATOM 3687 C C . GLN A 1 455 ? 18.728 17.525 -2.147 1.00 85.38 455 GLN A C 1
ATOM 3689 O O . GLN A 1 455 ? 19.618 17.412 -1.307 1.00 85.38 455 GLN A O 1
ATOM 3694 N N . GLU A 1 456 ? 18.357 18.708 -2.637 1.00 88.19 456 GLU A N 1
ATOM 3695 C CA . GLU A 1 456 ? 18.825 19.992 -2.108 1.00 88.19 456 GLU A CA 1
ATOM 3696 C C . GLU A 1 456 ? 18.395 20.179 -0.644 1.00 88.19 456 GLU A C 1
ATOM 3698 O O . GLU A 1 456 ? 19.250 20.393 0.214 1.00 88.19 456 GLU A O 1
ATOM 3703 N N . ILE A 1 457 ? 17.102 20.023 -0.331 1.00 86.56 457 ILE A N 1
ATOM 3704 C CA . ILE A 1 457 ? 16.567 20.168 1.038 1.00 86.56 457 ILE A CA 1
ATOM 3705 C C . ILE A 1 457 ? 17.237 19.187 2.008 1.00 86.56 457 ILE A C 1
ATOM 3707 O O . ILE A 1 457 ? 17.545 19.541 3.147 1.00 86.56 457 ILE A O 1
ATOM 3711 N N . LYS A 1 458 ? 17.483 17.948 1.567 1.00 82.56 458 LYS A N 1
ATOM 3712 C CA . LYS A 1 458 ? 18.163 16.919 2.369 1.00 82.56 458 LYS A CA 1
ATOM 3713 C C . LYS A 1 458 ? 19.690 17.116 2.431 1.00 82.56 458 LYS A C 1
ATOM 3715 O O . LYS A 1 458 ? 20.361 16.363 3.131 1.00 82.56 458 LYS A O 1
ATOM 3720 N N . GLY A 1 459 ? 20.238 18.136 1.765 1.00 82.06 459 GLY A N 1
ATOM 3721 C CA . GLY A 1 459 ? 21.648 18.524 1.844 1.00 82.06 459 GLY A CA 1
ATOM 3722 C C . GLY A 1 459 ? 22.599 17.711 0.962 1.00 82.06 459 GLY A C 1
ATOM 3723 O O . GLY A 1 459 ? 23.814 17.840 1.109 1.00 82.06 459 GLY A O 1
ATOM 3724 N N . TYR A 1 460 ? 22.081 16.895 0.039 1.00 79.06 460 TYR A N 1
ATOM 3725 C CA . TYR A 1 460 ? 22.899 16.115 -0.897 1.00 79.06 460 TYR A CA 1
ATOM 3726 C C . TYR A 1 460 ? 23.512 16.984 -2.001 1.00 79.06 460 TYR A C 1
ATOM 3728 O O . TYR A 1 460 ? 24.608 16.697 -2.484 1.00 79.06 460 TYR A O 1
ATOM 3736 N N . PHE A 1 461 ? 22.831 18.066 -2.390 1.00 82.81 461 PHE A N 1
ATOM 3737 C CA . PHE A 1 461 ? 23.305 19.007 -3.405 1.00 82.81 461 PHE A CA 1
ATOM 3738 C C . PHE A 1 461 ? 23.136 20.458 -2.960 1.00 82.81 461 PHE A C 1
ATOM 3740 O O . PHE A 1 461 ? 22.236 20.791 -2.194 1.00 82.81 461 PHE A O 1
ATOM 3747 N N . LYS A 1 462 ? 23.985 21.345 -3.489 1.00 88.94 462 LYS A N 1
ATOM 3748 C CA . LYS A 1 462 ? 23.758 22.792 -3.397 1.00 88.94 462 LYS A CA 1
ATOM 3749 C C . LYS A 1 462 ? 22.589 23.195 -4.312 1.00 88.94 462 LYS A C 1
ATOM 3751 O O . LYS A 1 462 ? 22.395 22.531 -5.333 1.00 88.94 462 LYS A O 1
ATOM 3756 N N . PRO A 1 463 ? 21.888 24.312 -4.037 1.00 90.56 463 PRO A N 1
ATOM 3757 C CA . PRO A 1 463 ? 20.757 24.764 -4.855 1.00 90.56 463 PRO A CA 1
ATOM 3758 C C . PRO A 1 463 ? 21.078 24.863 -6.356 1.00 90.56 463 PRO A C 1
ATOM 3760 O O . PRO A 1 463 ? 20.349 24.337 -7.195 1.00 90.56 463 PRO A O 1
ATOM 3763 N N . SER A 1 464 ? 22.224 25.458 -6.710 1.00 90.75 464 SER A N 1
ATOM 3764 C CA . SER A 1 464 ? 22.671 25.564 -8.107 1.00 90.75 464 SER A CA 1
ATOM 3765 C C . SER A 1 464 ? 22.928 24.200 -8.753 1.00 90.75 464 SER A C 1
ATOM 3767 O O . SER A 1 464 ? 22.557 23.983 -9.902 1.00 90.75 464 SER A O 1
ATOM 3769 N N . ASP A 1 465 ? 23.519 23.261 -8.007 1.00 88.81 465 ASP A N 1
ATOM 3770 C CA . ASP A 1 465 ? 23.849 21.925 -8.511 1.00 88.81 465 ASP A CA 1
ATOM 3771 C C . ASP A 1 465 ? 22.587 21.085 -8.743 1.00 88.81 465 ASP A C 1
ATOM 3773 O O . ASP A 1 465 ? 22.515 20.333 -9.717 1.00 88.81 465 ASP A O 1
ATOM 3777 N N . ALA A 1 466 ? 21.586 21.211 -7.866 1.00 90.19 466 ALA A N 1
ATOM 3778 C CA . ALA A 1 466 ? 20.300 20.535 -8.000 1.00 90.19 466 ALA A CA 1
ATOM 3779 C C . ALA A 1 466 ? 19.543 21.009 -9.252 1.00 90.19 466 ALA A C 1
ATOM 3781 O O . ALA A 1 466 ? 19.105 20.181 -10.057 1.00 90.19 466 ALA A O 1
ATOM 3782 N N . ILE A 1 467 ? 19.465 22.328 -9.463 1.00 93.19 467 ILE A N 1
ATOM 3783 C CA . ILE A 1 467 ? 18.840 22.933 -10.650 1.00 93.19 467 ILE A CA 1
ATOM 3784 C C . ILE A 1 467 ? 19.572 22.502 -11.928 1.00 93.19 467 ILE A C 1
ATOM 3786 O O . ILE A 1 467 ? 18.938 22.046 -12.884 1.00 93.19 467 ILE A O 1
ATOM 3790 N N . ASP A 1 468 ? 20.903 22.586 -11.940 1.00 91.69 468 ASP A N 1
ATOM 3791 C CA . ASP A 1 468 ? 21.718 22.181 -13.086 1.00 91.69 468 ASP A CA 1
ATOM 3792 C C . ASP A 1 468 ? 21.521 20.705 -13.435 1.00 91.69 468 ASP A C 1
ATOM 3794 O O . ASP A 1 468 ? 21.375 20.352 -14.608 1.00 91.69 468 ASP A O 1
ATOM 3798 N N . ARG A 1 469 ? 21.493 19.823 -12.432 1.00 90.62 469 ARG A N 1
ATOM 3799 C CA . ARG A 1 469 ? 21.269 18.386 -12.632 1.00 90.62 469 ARG A CA 1
ATOM 3800 C C . ARG A 1 469 ? 19.876 18.091 -13.164 1.00 90.62 469 ARG A C 1
ATOM 3802 O O . ARG A 1 469 ? 19.766 17.292 -14.094 1.00 90.62 469 ARG A O 1
ATOM 3809 N N . ALA A 1 470 ? 18.846 18.739 -12.624 1.00 93.62 470 ALA A N 1
ATOM 3810 C CA . ALA A 1 470 ? 17.483 18.609 -13.128 1.00 93.62 470 ALA A CA 1
ATOM 3811 C C . ALA A 1 470 ? 17.411 19.009 -14.610 1.00 93.62 470 ALA A C 1
ATOM 3813 O O . ALA A 1 470 ? 16.942 18.231 -15.442 1.00 93.62 470 ALA A O 1
ATOM 3814 N N . ASN A 1 471 ? 17.966 20.173 -14.963 1.00 93.62 471 ASN A N 1
ATOM 3815 C CA . ASN A 1 471 ? 17.978 20.673 -16.338 1.00 93.62 471 ASN A CA 1
ATOM 3816 C C . ASN A 1 471 ? 18.771 19.763 -17.289 1.00 93.62 471 ASN A C 1
ATOM 3818 O O . ASN A 1 471 ? 18.321 19.504 -18.406 1.00 93.62 471 ASN A O 1
ATOM 3822 N N . ARG A 1 472 ? 19.921 19.231 -16.851 1.00 90.75 472 ARG A N 1
ATOM 3823 C CA . ARG A 1 472 ? 20.718 18.276 -17.642 1.00 90.75 472 ARG A CA 1
ATOM 3824 C C . ARG A 1 472 ? 19.968 16.972 -17.893 1.00 90.75 472 ARG A C 1
ATOM 3826 O O . ARG A 1 472 ? 20.002 16.484 -19.020 1.00 90.75 472 ARG A O 1
ATOM 3833 N N . LEU A 1 473 ? 19.275 16.432 -16.889 1.00 91.81 473 LEU A N 1
ATOM 3834 C CA . LEU A 1 473 ? 18.462 15.223 -17.048 1.00 91.81 473 LEU A CA 1
ATOM 3835 C C . LEU A 1 473 ? 17.299 15.456 -18.019 1.00 91.81 473 LEU A C 1
ATOM 3837 O O . LEU A 1 473 ? 17.121 14.669 -18.947 1.00 91.81 473 LEU A O 1
ATOM 3841 N N . ILE A 1 474 ? 16.574 16.569 -17.872 1.00 93.25 474 ILE A N 1
ATOM 3842 C CA . ILE A 1 474 ? 15.489 16.954 -18.789 1.00 93.25 474 ILE A CA 1
ATOM 3843 C C . ILE A 1 474 ? 16.011 17.066 -20.231 1.00 93.25 474 ILE A C 1
ATOM 3845 O O . ILE A 1 474 ? 15.430 16.495 -21.156 1.00 93.25 474 ILE A O 1
ATOM 3849 N N . ALA A 1 475 ? 17.138 17.756 -20.435 1.00 90.75 475 ALA A N 1
ATOM 3850 C CA . ALA A 1 475 ? 17.745 17.905 -21.756 1.00 90.75 475 ALA A CA 1
ATOM 3851 C C . ALA A 1 475 ? 18.200 16.559 -22.344 1.00 90.75 475 ALA A C 1
ATOM 3853 O O . ALA A 1 475 ? 17.989 16.297 -23.529 1.00 90.75 475 ALA A O 1
ATOM 3854 N N . ALA A 1 476 ? 18.785 15.685 -21.523 1.00 87.69 476 ALA A N 1
ATOM 3855 C CA . ALA A 1 476 ? 19.262 14.376 -21.950 1.00 87.69 476 ALA A CA 1
ATOM 3856 C C . ALA A 1 476 ? 18.122 13.421 -22.338 1.00 87.69 476 ALA A C 1
ATOM 3858 O O . ALA A 1 476 ? 18.255 12.726 -23.345 1.00 87.69 476 ALA A O 1
ATOM 3859 N N . ILE A 1 477 ? 16.995 13.419 -21.611 1.00 89.00 477 ILE A N 1
ATOM 3860 C CA . ILE A 1 477 ? 15.812 12.610 -21.965 1.00 89.00 477 ILE A CA 1
ATOM 3861 C C . ILE A 1 477 ? 15.324 12.961 -23.376 1.00 89.00 477 ILE A C 1
ATOM 3863 O O . ILE A 1 477 ? 15.053 12.064 -24.180 1.00 89.00 477 ILE A O 1
ATOM 3867 N N . ARG A 1 478 ? 15.275 14.262 -23.698 1.00 87.12 478 ARG A N 1
ATOM 3868 C CA . ARG A 1 478 ? 14.886 14.757 -25.026 1.00 87.12 478 ARG A CA 1
ATOM 3869 C C . ARG A 1 478 ? 15.911 14.402 -26.098 1.00 87.12 478 ARG A C 1
ATOM 3871 O O . ARG A 1 478 ? 15.544 13.849 -27.128 1.00 87.12 478 ARG A O 1
ATOM 3878 N N . ALA A 1 479 ? 17.187 14.697 -25.852 1.00 85.31 479 ALA A N 1
ATOM 3879 C CA . ALA A 1 479 ? 18.250 14.514 -26.839 1.00 85.31 479 ALA A CA 1
ATOM 3880 C C . ALA A 1 479 ? 18.484 13.040 -27.217 1.00 85.31 479 ALA A C 1
ATOM 3882 O O . ALA A 1 479 ? 18.918 12.762 -28.330 1.00 85.31 479 ALA A O 1
ATOM 3883 N N . ARG A 1 480 ? 18.203 12.101 -26.303 1.00 82.50 480 ARG A N 1
ATOM 3884 C CA . ARG A 1 480 ? 18.503 10.666 -26.464 1.00 82.50 480 ARG A CA 1
ATOM 3885 C C . ARG A 1 480 ? 17.281 9.801 -26.790 1.00 82.50 480 ARG A C 1
ATOM 3887 O O . ARG A 1 480 ? 17.373 8.578 -26.743 1.00 82.50 480 ARG A O 1
ATOM 3894 N N . GLY A 1 481 ? 16.126 10.404 -27.087 1.00 81.62 481 GLY A N 1
ATOM 3895 C CA . GLY A 1 481 ? 14.914 9.653 -27.442 1.00 81.62 481 GLY A CA 1
ATOM 3896 C C . GLY A 1 481 ? 14.402 8.737 -26.319 1.00 81.62 481 GLY A C 1
ATOM 3897 O O . GLY A 1 481 ? 13.863 7.658 -26.583 1.00 81.62 481 GLY A O 1
ATOM 3898 N N . LEU A 1 482 ? 14.592 9.148 -25.060 1.00 84.75 482 LEU A N 1
ATOM 3899 C CA . LEU A 1 482 ? 14.168 8.397 -23.870 1.00 84.75 482 LEU A CA 1
ATOM 3900 C C . LEU A 1 482 ? 12.759 8.785 -23.394 1.00 84.75 482 LEU A C 1
ATOM 3902 O O . LEU A 1 482 ? 12.297 8.272 -22.377 1.00 84.75 482 LEU A O 1
ATOM 3906 N N . ARG A 1 483 ? 12.073 9.675 -24.121 1.00 86.81 483 ARG A N 1
ATOM 3907 C CA . ARG A 1 483 ? 10.757 10.204 -23.749 1.00 86.81 483 ARG A CA 1
ATOM 3908 C C . ARG A 1 483 ? 9.727 9.101 -23.503 1.00 86.81 483 ARG A C 1
ATOM 3910 O O . ARG A 1 483 ? 9.174 9.064 -22.416 1.00 86.81 483 ARG A O 1
ATOM 3917 N N . ASP A 1 484 ? 9.542 8.166 -24.436 1.00 83.56 484 ASP A N 1
ATOM 3918 C CA . ASP A 1 484 ? 8.536 7.090 -24.310 1.00 83.56 484 ASP A CA 1
ATOM 3919 C C . ASP A 1 484 ? 8.713 6.248 -23.034 1.00 83.56 484 ASP A C 1
ATOM 3921 O O . ASP A 1 484 ? 7.760 5.701 -22.483 1.00 83.56 484 ASP A O 1
ATOM 3925 N N . LEU A 1 485 ? 9.954 6.136 -22.551 1.00 82.81 485 LEU A N 1
ATOM 3926 C CA . LEU A 1 485 ? 10.265 5.462 -21.296 1.00 82.81 485 LEU A CA 1
ATOM 3927 C C . LEU A 1 485 ? 9.946 6.372 -20.103 1.00 82.81 485 LEU A C 1
ATOM 3929 O O . LEU A 1 485 ? 9.311 5.924 -19.156 1.00 82.81 485 LEU A O 1
ATOM 3933 N N . ALA A 1 486 ? 10.333 7.648 -20.165 1.00 89.19 486 ALA A N 1
ATOM 3934 C CA . ALA A 1 486 ? 10.078 8.644 -19.121 1.00 89.19 486 ALA A CA 1
ATOM 3935 C C . ALA A 1 486 ? 8.580 8.931 -18.887 1.00 89.19 486 ALA A C 1
ATOM 3937 O O . ALA A 1 486 ? 8.207 9.357 -17.798 1.00 89.19 486 ALA A O 1
ATOM 3938 N N . GLU A 1 487 ? 7.713 8.656 -19.865 1.00 90.50 487 GLU A N 1
ATOM 3939 C CA . GLU A 1 487 ? 6.254 8.764 -19.709 1.00 90.50 487 GLU A CA 1
ATOM 3940 C C . GLU A 1 487 ? 5.675 7.752 -18.702 1.00 90.50 487 GLU A C 1
ATOM 3942 O O . GLU A 1 487 ? 4.545 7.915 -18.239 1.00 90.50 487 GLU A O 1
ATOM 3947 N N . ARG A 1 488 ? 6.437 6.715 -18.322 1.00 85.81 488 ARG A N 1
ATOM 3948 C CA . ARG A 1 488 ? 6.054 5.770 -17.265 1.00 85.81 488 ARG A CA 1
ATOM 3949 C C . ARG A 1 488 ? 6.721 6.162 -15.942 1.00 85.81 488 ARG A C 1
ATOM 3951 O O . ARG A 1 488 ? 7.952 6.096 -15.869 1.00 85.81 488 ARG A O 1
ATOM 3958 N N . PRO A 1 489 ? 5.955 6.477 -14.878 1.00 87.06 489 PRO A N 1
ATOM 3959 C CA . PRO A 1 489 ? 6.510 6.952 -13.609 1.00 87.06 489 PRO A CA 1
ATOM 3960 C C . PRO A 1 489 ? 7.633 6.070 -13.052 1.00 87.06 489 PRO A C 1
ATOM 3962 O O . PRO A 1 489 ? 8.682 6.584 -12.679 1.00 87.06 489 PRO A O 1
ATOM 3965 N N . LEU A 1 490 ? 7.470 4.741 -13.085 1.00 80.31 490 LEU A N 1
ATOM 3966 C CA . LEU A 1 490 ? 8.489 3.800 -12.606 1.00 80.31 490 LEU A CA 1
ATOM 3967 C C . LEU A 1 490 ? 9.834 3.950 -13.340 1.00 80.31 490 LEU A C 1
ATOM 3969 O O . LEU A 1 490 ? 10.893 3.974 -12.717 1.00 80.31 490 LEU A O 1
ATOM 3973 N N . LEU A 1 491 ? 9.797 4.061 -14.668 1.00 81.69 491 LEU A N 1
ATOM 3974 C CA . LEU A 1 491 ? 11.000 4.199 -15.490 1.00 81.69 491 LEU A CA 1
ATOM 3975 C C . LEU A 1 491 ? 11.656 5.565 -15.292 1.00 81.69 491 LEU A C 1
ATOM 3977 O O . LEU A 1 491 ? 12.882 5.651 -15.226 1.00 81.69 491 LEU A O 1
ATOM 3981 N N . LEU A 1 492 ? 10.852 6.617 -15.137 1.00 88.62 492 LEU A N 1
ATOM 3982 C CA . LEU A 1 492 ? 11.355 7.943 -14.802 1.00 88.62 492 LEU A CA 1
ATOM 3983 C C . LEU A 1 492 ? 12.066 7.948 -13.442 1.00 88.62 492 LEU A C 1
ATOM 3985 O O . LEU A 1 492 ? 13.168 8.486 -13.336 1.00 88.62 492 LEU A O 1
ATOM 3989 N N . THR A 1 493 ? 11.495 7.295 -12.427 1.00 85.25 493 THR A N 1
ATOM 3990 C CA . THR A 1 493 ? 12.137 7.118 -11.117 1.00 85.25 493 THR A CA 1
ATOM 3991 C C . THR A 1 493 ? 13.508 6.449 -11.251 1.00 85.25 493 THR A C 1
ATOM 3993 O O . THR A 1 493 ? 14.486 6.942 -10.689 1.00 85.25 493 THR A O 1
ATOM 3996 N N . ILE A 1 494 ? 13.613 5.381 -12.050 1.00 80.69 494 ILE A N 1
ATOM 3997 C CA . ILE A 1 494 ? 14.884 4.684 -12.312 1.00 80.69 494 ILE A CA 1
ATOM 3998 C C . ILE A 1 494 ? 15.899 5.613 -12.999 1.00 80.69 494 ILE A C 1
ATOM 4000 O O . ILE A 1 494 ? 17.047 5.701 -12.563 1.00 80.69 494 ILE A O 1
ATOM 4004 N N . MET A 1 495 ? 15.490 6.349 -14.039 1.00 85.31 495 MET A N 1
ATOM 4005 C CA . MET A 1 495 ? 16.370 7.300 -14.737 1.00 85.31 495 MET A CA 1
ATOM 4006 C C . MET A 1 495 ? 16.920 8.373 -13.797 1.00 85.31 495 MET A C 1
ATOM 4008 O O . MET A 1 495 ? 18.111 8.694 -13.837 1.00 85.31 495 MET A O 1
ATOM 4012 N N . VAL A 1 496 ? 16.051 8.932 -12.952 1.00 88.00 496 VAL A N 1
ATOM 4013 C CA . VAL A 1 496 ? 16.423 9.974 -11.996 1.00 88.00 496 VAL A CA 1
ATOM 4014 C C . VAL A 1 496 ? 17.434 9.437 -10.979 1.00 88.00 496 VAL A C 1
ATOM 4016 O O . VAL A 1 496 ? 18.420 10.123 -10.705 1.00 88.00 496 VAL A O 1
ATOM 4019 N N . GLN A 1 497 ? 17.239 8.208 -10.490 1.00 80.81 497 GLN A N 1
ATOM 4020 C CA . GLN A 1 497 ? 18.153 7.542 -9.556 1.00 80.81 497 GLN A CA 1
ATOM 4021 C C . GLN A 1 497 ? 19.527 7.262 -10.162 1.00 80.81 497 GLN A C 1
ATOM 4023 O O . GLN A 1 497 ? 20.549 7.609 -9.567 1.00 80.81 497 GLN A O 1
ATOM 4028 N N . ILE A 1 498 ? 19.568 6.692 -11.369 1.00 79.81 498 ILE A N 1
ATOM 4029 C CA . ILE A 1 498 ? 20.828 6.440 -12.083 1.00 79.81 498 ILE A CA 1
ATOM 4030 C C . ILE A 1 498 ? 21.589 7.756 -12.275 1.00 79.81 498 ILE A C 1
ATOM 4032 O O . ILE A 1 498 ? 22.789 7.830 -12.000 1.00 79.81 498 ILE A O 1
ATOM 4036 N N . HIS A 1 499 ? 20.889 8.818 -12.685 1.00 84.94 499 HIS A N 1
ATOM 4037 C CA . HIS A 1 499 ? 21.500 10.129 -12.887 1.00 84.94 499 HIS A CA 1
ATOM 4038 C C . HIS A 1 499 ? 22.023 10.750 -11.582 1.00 84.94 499 HIS A C 1
ATOM 4040 O O . HIS A 1 499 ? 23.099 11.363 -11.590 1.00 84.94 499 HIS A O 1
ATOM 4046 N N . SER A 1 500 ? 21.308 10.590 -10.460 1.00 77.00 500 SER A N 1
ATOM 4047 C CA . SER A 1 500 ? 21.770 11.111 -9.170 1.00 77.00 500 SER A CA 1
ATOM 4048 C C . SER A 1 500 ? 23.052 10.425 -8.703 1.00 77.00 500 SER A C 1
ATOM 4050 O O . SER A 1 500 ? 23.977 11.128 -8.292 1.00 77.00 500 SER A O 1
ATOM 4052 N N . THR A 1 501 ? 23.153 9.102 -8.866 1.00 70.00 501 THR A N 1
ATOM 4053 C CA . THR A 1 501 ? 24.301 8.306 -8.401 1.00 70.00 501 THR A CA 1
ATOM 4054 C C . THR A 1 501 ? 25.500 8.421 -9.346 1.00 70.00 501 THR A C 1
ATOM 4056 O O . THR A 1 501 ? 26.591 8.809 -8.935 1.00 70.00 501 THR A O 1
ATOM 4059 N N . LYS A 1 502 ? 25.315 8.162 -10.649 1.00 67.12 502 LYS A N 1
ATOM 4060 C CA . LYS A 1 502 ? 26.429 8.074 -11.617 1.00 67.12 502 LYS A CA 1
ATOM 4061 C C . LYS A 1 502 ? 26.861 9.424 -12.201 1.00 67.12 502 LYS A C 1
ATOM 4063 O O . LYS A 1 502 ? 27.828 9.482 -12.959 1.00 67.12 502 LYS A O 1
ATOM 4068 N N . LYS A 1 503 ? 26.150 10.519 -11.888 1.00 65.31 503 LYS A N 1
ATOM 4069 C CA . LYS A 1 503 ? 26.355 11.887 -12.428 1.00 65.31 503 LYS A CA 1
ATOM 4070 C C . LYS A 1 503 ? 26.337 11.988 -13.964 1.00 65.31 503 LYS A C 1
ATOM 4072 O O . LYS A 1 503 ? 26.722 13.018 -14.516 1.00 65.31 503 LYS A O 1
ATOM 4077 N N . ARG A 1 504 ? 25.887 10.943 -14.655 1.00 69.69 504 ARG A N 1
ATOM 4078 C CA . ARG A 1 504 ? 25.695 10.891 -16.103 1.00 69.69 504 ARG A CA 1
ATOM 4079 C C . ARG A 1 504 ? 24.476 10.036 -16.390 1.00 69.69 504 ARG A C 1
ATOM 4081 O O . ARG A 1 504 ? 24.230 9.066 -15.679 1.00 69.69 504 ARG A O 1
ATOM 4088 N N . LEU A 1 505 ? 23.727 10.398 -17.426 1.00 68.31 505 LEU A N 1
ATOM 4089 C CA . LEU A 1 505 ? 22.742 9.478 -17.973 1.00 68.31 505 LEU A CA 1
ATOM 4090 C C . LEU A 1 505 ? 23.409 8.508 -18.947 1.00 68.31 505 LEU A C 1
ATOM 4092 O O . LEU A 1 505 ? 24.382 8.891 -19.612 1.00 68.31 505 LEU A O 1
ATOM 4096 N N . PRO A 1 506 ? 22.826 7.319 -19.089 1.00 68.62 506 PRO A N 1
ATOM 4097 C CA . PRO A 1 506 ? 23.066 6.417 -20.200 1.00 68.62 506 PRO A CA 1
ATOM 4098 C C . PRO A 1 506 ? 22.893 7.093 -21.564 1.00 68.62 506 PRO A C 1
ATOM 4100 O O . PRO A 1 506 ? 21.943 7.862 -21.753 1.00 68.62 506 PRO A O 1
ATOM 4103 N N . GLN A 1 507 ? 23.825 6.870 -22.491 1.00 69.94 507 GLN A N 1
ATOM 4104 C CA . GLN A 1 507 ? 23.865 7.486 -23.824 1.00 69.94 507 GLN A CA 1
ATOM 4105 C C . GLN A 1 507 ? 22.726 7.018 -24.730 1.00 69.94 507 GLN A C 1
ATOM 4107 O O . GLN A 1 507 ? 22.250 7.795 -25.557 1.00 69.94 507 GLN A O 1
ATOM 4112 N N . ASP A 1 508 ? 22.255 5.797 -24.515 1.00 73.19 508 ASP A N 1
ATOM 4113 C CA . ASP A 1 508 ? 21.168 5.178 -25.253 1.00 73.19 508 ASP A CA 1
ATOM 4114 C C . ASP A 1 508 ? 20.294 4.311 -24.328 1.00 73.19 508 ASP A C 1
ATOM 4116 O O . ASP A 1 508 ? 20.501 4.222 -23.112 1.00 73.19 508 ASP A O 1
ATOM 4120 N N . ARG A 1 509 ? 19.263 3.691 -24.914 1.00 77.12 509 ARG A N 1
ATOM 4121 C CA . ARG A 1 509 ? 18.337 2.804 -24.198 1.00 77.12 509 ARG A CA 1
ATOM 4122 C C . ARG A 1 509 ? 19.058 1.573 -23.627 1.00 77.12 509 ARG A C 1
ATOM 4124 O O . ARG A 1 509 ? 18.718 1.146 -22.530 1.00 77.12 509 ARG A O 1
ATOM 4131 N N . THR A 1 510 ? 20.051 1.034 -24.332 1.00 79.81 510 THR A N 1
ATOM 4132 C CA . THR A 1 510 ? 20.804 -0.168 -23.939 1.00 79.81 510 THR A CA 1
ATOM 4133 C C . THR A 1 510 ? 21.605 0.080 -22.668 1.00 79.81 510 THR A C 1
ATOM 4135 O O . THR A 1 510 ? 21.495 -0.681 -21.707 1.00 79.81 510 THR A O 1
ATOM 4138 N N . GLU A 1 511 ? 22.356 1.180 -22.620 1.00 81.00 511 GLU A N 1
ATOM 4139 C CA . GLU A 1 511 ? 23.098 1.571 -21.426 1.00 81.00 511 GLU A CA 1
ATOM 4140 C C . GLU A 1 511 ? 22.138 1.880 -20.261 1.00 81.00 511 GLU A C 1
ATOM 4142 O O . GLU A 1 511 ? 22.462 1.594 -19.111 1.00 81.00 511 GLU A O 1
ATOM 4147 N N . LEU A 1 512 ? 20.929 2.398 -20.536 1.00 79.62 512 LEU A N 1
ATOM 4148 C CA . LEU A 1 512 ? 19.932 2.658 -19.492 1.00 79.62 512 LEU A CA 1
ATOM 4149 C C . LEU A 1 512 ? 19.436 1.380 -18.842 1.00 79.62 512 LEU A C 1
ATOM 4151 O O . LEU A 1 512 ? 19.349 1.325 -17.615 1.00 79.62 512 LEU A O 1
ATOM 4155 N N . TYR A 1 513 ? 19.147 0.356 -19.636 1.00 79.62 513 TYR A N 1
ATOM 4156 C CA . TYR A 1 513 ? 18.779 -0.941 -19.086 1.00 79.62 513 TYR A CA 1
ATOM 4157 C C . TYR A 1 513 ? 19.950 -1.578 -18.344 1.00 79.62 513 TYR A C 1
ATOM 4159 O O . TYR A 1 513 ? 19.745 -2.073 -17.240 1.00 79.62 513 TYR A O 1
ATOM 4167 N N . ALA A 1 514 ? 21.173 -1.495 -18.875 1.00 81.38 514 ALA A N 1
ATOM 4168 C CA . ALA A 1 514 ? 22.361 -2.003 -18.193 1.00 81.38 514 ALA A CA 1
ATOM 4169 C C . ALA A 1 514 ? 22.548 -1.354 -16.812 1.00 81.38 514 ALA A C 1
ATOM 4171 O O . ALA A 1 514 ? 22.741 -2.050 -15.814 1.00 81.38 514 ALA A O 1
ATOM 4172 N N . ASP A 1 515 ? 22.443 -0.026 -16.742 1.00 80.75 515 ASP A N 1
ATOM 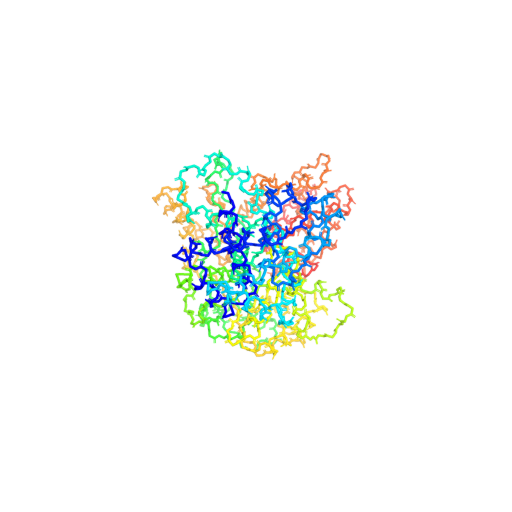4173 C CA . ASP A 1 515 ? 22.586 0.731 -15.502 1.00 80.75 515 ASP A CA 1
ATOM 4174 C C . ASP A 1 515 ? 21.448 0.466 -14.516 1.00 80.75 515 ASP A C 1
ATOM 4176 O O . ASP A 1 515 ? 21.707 0.340 -13.321 1.00 80.75 515 ASP A O 1
ATOM 4180 N N . ALA A 1 516 ? 20.214 0.332 -15.000 1.00 77.94 516 ALA A N 1
ATOM 4181 C CA . ALA A 1 516 ? 19.062 -0.012 -14.175 1.00 77.94 516 ALA A CA 1
ATOM 4182 C C . ALA A 1 516 ? 19.156 -1.438 -13.611 1.00 77.94 516 ALA A C 1
ATOM 4184 O O . ALA A 1 516 ? 18.897 -1.652 -12.431 1.00 77.94 516 ALA A O 1
ATOM 4185 N N . VAL A 1 517 ? 19.580 -2.407 -14.426 1.00 79.06 517 VAL A N 1
ATOM 4186 C CA . VAL A 1 517 ? 19.829 -3.790 -13.992 1.00 79.06 517 VAL A CA 1
ATOM 4187 C C . VAL A 1 517 ? 20.916 -3.827 -12.927 1.00 79.06 517 VAL A C 1
ATOM 4189 O O . VAL A 1 517 ? 20.720 -4.452 -11.890 1.00 79.06 517 VAL A O 1
ATOM 4192 N N . ASN A 1 518 ? 22.027 -3.117 -13.140 1.00 79.00 518 ASN A N 1
ATOM 4193 C CA . ASN A 1 518 ? 23.089 -3.008 -12.141 1.00 79.00 518 ASN A CA 1
ATOM 4194 C C . ASN A 1 518 ? 22.565 -2.395 -10.833 1.00 79.00 518 ASN A C 1
ATOM 4196 O O . ASN A 1 518 ? 22.795 -2.968 -9.777 1.00 79.00 518 ASN A O 1
ATOM 4200 N N . LEU A 1 519 ? 21.787 -1.308 -10.910 1.00 75.69 519 LEU A N 1
ATOM 4201 C CA . LEU A 1 519 ? 21.191 -0.661 -9.737 1.00 75.69 519 LEU A CA 1
ATOM 4202 C C . LEU A 1 519 ? 20.293 -1.615 -8.930 1.00 75.69 519 LEU A C 1
ATOM 4204 O O . LEU A 1 519 ? 20.297 -1.574 -7.703 1.00 75.69 519 LEU A O 1
ATOM 4208 N N . PHE A 1 520 ? 19.511 -2.469 -9.594 1.00 74.31 520 PHE A N 1
ATOM 4209 C CA . PHE A 1 520 ? 18.676 -3.454 -8.903 1.00 74.31 520 PHE A CA 1
ATOM 4210 C C . PHE A 1 520 ? 19.488 -4.603 -8.298 1.00 74.31 520 PHE A C 1
ATOM 4212 O O . PHE A 1 520 ? 19.175 -5.040 -7.193 1.00 74.31 520 PHE A O 1
ATOM 4219 N N . LEU A 1 521 ? 20.537 -5.067 -8.980 1.00 73.88 521 LEU A N 1
ATOM 4220 C CA . LEU A 1 521 ? 21.426 -6.112 -8.462 1.00 73.88 521 LEU A CA 1
ATOM 4221 C C . LEU A 1 521 ? 22.253 -5.624 -7.261 1.00 73.88 521 LEU A C 1
ATOM 4223 O O . LEU A 1 521 ? 22.379 -6.354 -6.283 1.00 73.88 521 LEU A O 1
ATOM 4227 N N . GLU A 1 522 ? 22.739 -4.379 -7.282 1.00 70.81 522 GLU A N 1
ATOM 4228 C CA . GLU A 1 522 ? 23.445 -3.746 -6.151 1.00 70.81 522 GLU A CA 1
ATOM 4229 C C . GLU A 1 522 ? 22.592 -3.747 -4.866 1.00 70.81 522 GLU A C 1
ATOM 4231 O O . GLU A 1 522 ? 23.120 -3.860 -3.759 1.00 70.81 522 GLU A O 1
ATOM 4236 N N . ARG A 1 523 ? 21.256 -3.692 -4.991 1.00 66.38 523 ARG A N 1
ATOM 4237 C CA . ARG A 1 523 ? 20.336 -3.800 -3.843 1.00 66.38 523 ARG A CA 1
ATOM 4238 C C . ARG A 1 523 ? 20.239 -5.207 -3.283 1.00 66.38 523 ARG A C 1
ATOM 4240 O O . ARG A 1 523 ? 20.117 -5.363 -2.071 1.00 66.38 523 ARG A O 1
ATOM 4247 N N . TRP A 1 524 ? 20.291 -6.225 -4.138 1.00 70.56 524 TRP A N 1
ATOM 4248 C CA . TRP A 1 524 ? 20.283 -7.619 -3.693 1.00 70.56 524 TRP A CA 1
ATOM 4249 C C . TRP A 1 524 ? 21.538 -7.962 -2.886 1.00 70.56 524 TRP A C 1
ATOM 4251 O O . TRP A 1 524 ? 21.477 -8.779 -1.971 1.00 70.56 524 TRP A O 1
ATOM 4261 N N . GLU A 1 525 ? 22.660 -7.296 -3.168 1.00 64.00 525 GLU A N 1
ATOM 4262 C CA . GLU A 1 525 ? 23.912 -7.445 -2.418 1.00 64.00 525 GLU A CA 1
ATOM 4263 C C . GLU A 1 525 ? 23.862 -6.849 -0.996 1.00 64.00 525 GLU A C 1
ATOM 4265 O O . GLU A 1 525 ? 24.825 -6.995 -0.250 1.00 64.00 525 GLU A O 1
ATOM 4270 N N . GLY A 1 526 ? 22.756 -6.214 -0.582 1.00 57.06 526 GLY A N 1
ATOM 4271 C CA . GLY A 1 526 ? 22.589 -5.680 0.778 1.00 57.06 526 GLY A CA 1
ATOM 4272 C C . GLY A 1 526 ? 23.467 -4.469 1.094 1.00 57.06 526 GLY A C 1
ATOM 4273 O O . GLY A 1 526 ? 23.508 -4.019 2.231 1.00 57.06 526 GLY A O 1
ATOM 4274 N N . HIS A 1 527 ? 24.115 -3.871 0.091 1.00 47.72 527 HIS A N 1
ATOM 4275 C CA . HIS A 1 527 ? 24.808 -2.589 0.251 1.00 47.72 527 HIS A CA 1
ATOM 4276 C C . HIS A 1 527 ? 23.841 -1.426 0.539 1.00 47.72 527 HIS A C 1
ATOM 4278 O O . HIS A 1 527 ? 24.287 -0.316 0.803 1.00 47.72 527 HIS A O 1
ATOM 4284 N N . VAL A 1 528 ? 22.528 -1.666 0.457 1.00 49.34 528 VAL A N 1
ATOM 4285 C CA . VAL A 1 528 ? 21.487 -0.633 0.421 1.00 49.34 528 VAL A CA 1
ATOM 4286 C C . VAL A 1 528 ? 20.453 -0.788 1.555 1.00 49.34 528 VAL A C 1
ATOM 4288 O O . VAL A 1 528 ? 19.923 0.222 2.005 1.00 49.34 528 VAL A O 1
ATOM 4291 N N . ASP A 1 529 ? 20.229 -2.005 2.068 1.00 45.72 529 ASP A N 1
ATOM 4292 C CA . ASP A 1 529 ? 19.392 -2.305 3.244 1.00 45.72 529 ASP A CA 1
ATOM 4293 C C . ASP A 1 529 ? 20.222 -3.151 4.219 1.00 45.72 529 ASP A C 1
ATOM 4295 O O . ASP A 1 529 ? 20.714 -4.213 3.842 1.00 45.72 529 ASP A O 1
ATOM 4299 N N . GLN A 1 530 ? 20.373 -2.698 5.468 1.00 46.72 530 GLN A N 1
ATOM 4300 C CA . GLN A 1 530 ? 21.158 -3.374 6.519 1.00 46.72 530 GLN A CA 1
ATOM 4301 C C . GLN A 1 530 ? 20.544 -4.717 6.991 1.00 46.72 530 GLN A C 1
ATOM 4303 O O . GLN A 1 530 ? 21.056 -5.336 7.921 1.00 46.72 530 GLN A O 1
ATOM 4308 N N . GLU A 1 531 ? 19.473 -5.195 6.348 1.00 50.88 531 GLU A N 1
ATOM 4309 C CA . GLU A 1 531 ? 18.840 -6.489 6.609 1.00 50.88 531 GLU A CA 1
ATOM 4310 C C . GLU A 1 531 ? 19.156 -7.496 5.488 1.00 50.88 531 GLU A C 1
ATOM 4312 O O . GLU A 1 531 ? 18.784 -7.284 4.329 1.00 50.88 531 GLU A O 1
ATOM 4317 N N . ASN A 1 532 ? 19.822 -8.598 5.868 1.00 58.59 532 ASN A N 1
ATOM 4318 C CA . ASN A 1 532 ? 20.120 -9.834 5.121 1.00 58.59 532 ASN A CA 1
ATOM 4319 C C . ASN A 1 532 ? 20.159 -9.702 3.583 1.00 58.59 532 ASN A C 1
ATOM 4321 O O . ASN A 1 532 ? 19.124 -9.677 2.908 1.00 58.59 532 ASN A O 1
ATOM 4325 N N . ASN A 1 533 ? 21.363 -9.692 3.002 1.00 72.62 533 ASN A N 1
ATOM 4326 C CA . ASN A 1 533 ? 21.519 -9.760 1.547 1.00 72.62 533 ASN A CA 1
ATOM 4327 C C . ASN A 1 533 ? 21.022 -11.119 0.997 1.00 72.62 533 ASN A C 1
ATOM 4329 O O . ASN A 1 533 ? 20.930 -12.106 1.731 1.00 72.62 533 ASN A O 1
ATOM 4333 N N . ILE A 1 534 ? 20.704 -11.195 -0.302 1.00 75.81 534 ILE A N 1
ATOM 4334 C CA . ILE A 1 534 ? 20.171 -12.436 -0.900 1.00 75.81 534 ILE A CA 1
ATOM 4335 C C . ILE A 1 534 ? 21.142 -13.618 -0.765 1.00 75.81 534 ILE A C 1
ATOM 4337 O O . ILE A 1 534 ? 20.712 -14.763 -0.653 1.00 75.81 534 ILE A O 1
ATOM 4341 N N . LEU A 1 535 ? 22.454 -13.365 -0.784 1.00 80.50 535 LEU A N 1
ATOM 4342 C CA . LEU A 1 535 ? 23.463 -14.422 -0.710 1.00 80.50 535 LEU A CA 1
ATOM 4343 C C . LEU A 1 535 ? 23.461 -15.084 0.676 1.00 80.50 535 LEU A C 1
ATOM 4345 O O . LEU A 1 535 ? 23.580 -16.308 0.757 1.00 80.50 535 LEU A O 1
ATOM 4349 N N . ASP A 1 536 ? 23.237 -14.300 1.731 1.00 79.88 536 ASP A N 1
ATOM 4350 C CA . ASP A 1 536 ? 23.085 -14.765 3.110 1.00 79.88 536 ASP A CA 1
ATOM 4351 C C . ASP A 1 536 ? 21.780 -15.549 3.283 1.00 79.88 536 ASP A C 1
ATOM 4353 O O . ASP A 1 536 ? 21.785 -16.626 3.880 1.00 79.88 536 ASP A O 1
ATOM 4357 N N . VAL A 1 537 ? 20.674 -15.063 2.704 1.00 79.19 537 VAL A N 1
ATOM 4358 C CA . VAL A 1 537 ? 19.369 -15.756 2.728 1.00 79.19 537 VAL A CA 1
ATOM 4359 C C . VAL A 1 537 ? 19.453 -17.118 2.036 1.00 79.19 537 VAL A C 1
ATOM 4361 O O . VAL A 1 537 ? 18.934 -18.114 2.542 1.00 79.19 537 VAL A O 1
ATOM 4364 N N . LEU A 1 538 ? 20.133 -17.183 0.890 1.00 82.06 538 LEU A N 1
ATOM 4365 C CA . LEU A 1 538 ? 20.329 -18.429 0.148 1.00 82.06 538 LEU A CA 1
ATOM 4366 C C . LEU A 1 538 ? 21.371 -19.354 0.796 1.00 82.06 538 LEU A C 1
ATOM 4368 O O . LEU A 1 538 ? 21.371 -20.554 0.499 1.00 82.06 538 LEU A O 1
ATOM 4372 N N . ASN A 1 539 ? 22.239 -18.807 1.659 1.00 82.38 539 ASN A N 1
ATOM 4373 C CA . ASN A 1 539 ? 23.264 -19.494 2.449 1.00 82.38 539 ASN A CA 1
ATOM 4374 C C . ASN A 1 539 ? 24.014 -20.577 1.652 1.00 82.38 539 ASN A C 1
ATOM 4376 O O . ASN A 1 539 ? 24.057 -21.756 2.021 1.00 82.38 539 ASN A O 1
ATOM 4380 N N . MET A 1 540 ? 24.550 -20.187 0.494 1.00 79.94 540 MET A N 1
ATOM 4381 C CA . MET A 1 540 ? 25.148 -21.110 -0.467 1.00 79.94 540 MET A CA 1
ATOM 4382 C C . MET A 1 540 ? 26.651 -20.839 -0.639 1.00 79.94 540 MET A C 1
ATOM 4384 O O . MET A 1 540 ? 27.027 -19.786 -1.162 1.00 79.94 540 MET A O 1
ATOM 4388 N N . PRO A 1 541 ? 27.531 -21.786 -0.255 1.00 80.00 541 PRO A N 1
ATOM 4389 C CA . PRO A 1 541 ? 28.972 -21.625 -0.410 1.00 80.00 541 PRO A CA 1
ATOM 4390 C C . PRO A 1 541 ? 29.363 -21.402 -1.875 1.00 80.00 541 PRO A C 1
ATOM 4392 O O . PRO A 1 541 ? 29.035 -22.206 -2.742 1.00 80.00 541 PRO A O 1
ATOM 4395 N N . GLY A 1 542 ? 30.084 -20.315 -2.159 1.00 80.25 542 GLY A N 1
ATOM 4396 C CA . GLY A 1 542 ? 30.584 -20.011 -3.506 1.00 80.25 542 GLY A CA 1
ATOM 4397 C C . GLY A 1 542 ? 29.568 -19.375 -4.463 1.00 80.25 542 GLY A C 1
ATOM 4398 O O . GLY A 1 542 ? 29.950 -19.023 -5.584 1.00 80.25 542 GLY A O 1
ATOM 4399 N N . LEU A 1 543 ? 28.313 -19.168 -4.043 1.00 82.69 543 LEU A N 1
ATOM 4400 C CA . LEU A 1 543 ? 27.350 -18.376 -4.807 1.00 82.69 543 LEU A CA 1
ATOM 4401 C C . LEU A 1 543 ? 27.816 -16.912 -4.865 1.00 82.69 543 LEU A C 1
ATOM 4403 O O . LEU A 1 543 ? 28.187 -16.317 -3.857 1.00 82.69 543 LEU A O 1
ATOM 4407 N N . LYS A 1 544 ? 27.808 -16.333 -6.066 1.00 84.06 544 LYS A N 1
ATOM 4408 C CA . LYS A 1 544 ? 28.186 -14.943 -6.332 1.00 84.06 544 LYS A CA 1
ATOM 4409 C C . LYS A 1 544 ? 27.041 -14.240 -7.040 1.00 84.06 544 LYS A C 1
ATOM 4411 O O . LYS A 1 544 ? 26.250 -14.886 -7.728 1.00 84.06 544 LYS A O 1
ATOM 4416 N N . MET A 1 545 ? 27.020 -12.910 -6.979 1.00 81.12 545 MET A N 1
ATOM 4417 C CA . MET A 1 545 ? 26.005 -12.122 -7.682 1.00 81.12 545 MET A CA 1
ATOM 4418 C C . MET A 1 545 ? 26.038 -12.320 -9.204 1.00 81.12 545 MET A C 1
ATOM 4420 O O . MET A 1 545 ? 25.006 -12.263 -9.865 1.00 81.12 545 MET A O 1
ATOM 4424 N N . SER A 1 546 ? 27.204 -12.652 -9.769 1.00 81.94 546 SER A N 1
ATOM 4425 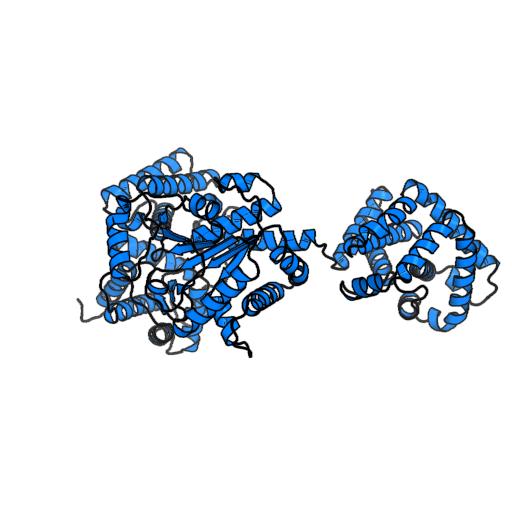C CA . SER A 1 546 ? 27.336 -13.024 -11.182 1.00 81.94 546 SER A CA 1
ATOM 4426 C C . SER A 1 546 ? 26.502 -14.252 -11.567 1.00 81.94 546 SER A C 1
ATOM 4428 O O . SER A 1 546 ? 26.001 -14.299 -12.687 1.00 81.94 546 SER A O 1
ATOM 4430 N N . HIS A 1 547 ? 26.315 -15.217 -10.657 1.00 84.31 547 HIS A N 1
ATOM 4431 C CA . HIS A 1 547 ? 25.477 -16.395 -10.908 1.00 84.31 547 HIS A CA 1
ATOM 4432 C C . HIS A 1 547 ? 23.992 -16.019 -10.923 1.00 84.31 547 HIS A C 1
ATOM 4434 O O . HIS A 1 547 ? 23.283 -16.364 -11.862 1.00 84.31 547 HIS A O 1
ATOM 4440 N N . LEU A 1 548 ? 23.533 -15.227 -9.946 1.00 84.38 548 LEU A N 1
ATOM 4441 C CA . LEU A 1 548 ? 22.148 -14.735 -9.915 1.00 84.38 548 LEU A CA 1
ATOM 4442 C C . LEU A 1 548 ? 21.833 -13.844 -11.122 1.00 84.38 548 LEU A C 1
ATOM 4444 O O . LEU A 1 548 ? 20.752 -13.927 -11.700 1.00 84.38 548 LEU A O 1
ATOM 4448 N N . ARG A 1 549 ? 22.800 -13.030 -11.553 1.00 86.62 549 ARG A N 1
ATOM 4449 C CA . ARG A 1 549 ? 22.695 -12.228 -12.774 1.00 86.62 549 ARG A CA 1
ATOM 4450 C C . ARG A 1 549 ? 22.507 -13.102 -14.015 1.00 86.62 549 ARG A C 1
ATOM 4452 O O . ARG A 1 549 ? 21.607 -12.825 -14.803 1.00 86.62 549 ARG A O 1
ATOM 4459 N N . ALA A 1 550 ? 23.317 -14.149 -14.175 1.00 86.44 550 ALA A N 1
ATOM 4460 C CA . ALA A 1 550 ? 23.180 -15.095 -15.281 1.00 86.44 550 ALA A CA 1
ATOM 4461 C C . ALA A 1 550 ? 21.821 -15.818 -15.251 1.00 86.44 550 ALA A C 1
ATOM 4463 O O . ALA A 1 550 ? 21.175 -15.947 -16.291 1.00 86.44 550 ALA A O 1
ATOM 4464 N N . ALA A 1 551 ? 21.347 -16.191 -14.058 1.00 88.62 551 ALA A N 1
ATOM 4465 C CA . ALA A 1 551 ? 20.031 -16.794 -13.868 1.00 88.62 551 ALA A CA 1
ATOM 4466 C C . ALA A 1 551 ? 18.900 -15.872 -14.350 1.00 88.62 551 ALA A C 1
ATOM 4468 O O . ALA A 1 551 ? 18.039 -16.286 -15.122 1.00 88.62 551 ALA A O 1
ATOM 4469 N N . ILE A 1 552 ? 18.937 -14.589 -13.975 1.00 88.88 552 ILE A N 1
ATOM 4470 C CA . ILE A 1 552 ? 17.943 -13.601 -14.419 1.00 88.88 552 ILE A CA 1
ATOM 4471 C C . ILE A 1 552 ? 17.992 -13.366 -15.932 1.00 88.88 552 ILE A C 1
ATOM 4473 O O . ILE A 1 552 ? 16.947 -13.167 -16.553 1.00 88.88 552 ILE A O 1
ATOM 4477 N N . TYR A 1 553 ? 19.178 -13.406 -16.541 1.00 91.50 553 TYR A N 1
ATOM 4478 C CA . TYR A 1 553 ? 19.314 -13.296 -17.995 1.00 91.50 553 TYR A CA 1
ATOM 4479 C C . TYR A 1 553 ? 18.620 -14.467 -18.694 1.00 91.50 553 TYR A C 1
ATOM 4481 O O . TYR A 1 553 ? 17.848 -14.266 -19.632 1.00 91.50 553 TYR A O 1
ATOM 4489 N N . GLU A 1 554 ? 18.839 -15.685 -18.200 1.00 91.19 554 GLU A N 1
ATOM 4490 C CA . GLU A 1 554 ? 18.178 -16.878 -18.725 1.00 91.19 554 GLU A CA 1
ATOM 4491 C C . GLU A 1 554 ? 16.659 -16.834 -18.529 1.00 91.19 554 GLU A C 1
ATOM 4493 O O . GLU A 1 554 ? 15.914 -17.124 -19.465 1.00 91.19 554 GLU A O 1
ATOM 4498 N N . VAL A 1 555 ? 16.188 -16.414 -17.351 1.00 90.94 555 VAL A N 1
ATOM 4499 C CA . VAL A 1 555 ? 14.758 -16.207 -17.084 1.00 90.94 555 VAL A CA 1
ATOM 4500 C C . VAL A 1 555 ? 14.157 -15.243 -18.108 1.00 90.94 555 VAL A C 1
ATOM 4502 O O . VAL A 1 555 ? 13.113 -15.541 -18.686 1.00 90.94 555 VAL A O 1
ATOM 4505 N N . ALA A 1 556 ? 14.825 -14.122 -18.390 1.00 90.50 556 ALA A N 1
ATOM 4506 C CA . ALA A 1 556 ? 14.371 -13.161 -19.391 1.00 90.50 556 ALA A CA 1
ATOM 4507 C C . ALA A 1 556 ? 14.329 -13.743 -20.805 1.00 90.50 556 ALA A C 1
ATOM 4509 O O . ALA A 1 556 ? 13.360 -13.513 -21.532 1.00 90.50 556 ALA A O 1
ATOM 4510 N N . PHE A 1 557 ? 15.349 -14.513 -21.183 1.00 91.44 557 PHE A N 1
ATOM 4511 C CA . PHE A 1 557 ? 15.413 -15.185 -22.475 1.00 91.44 557 PHE A CA 1
ATOM 4512 C C . PHE A 1 557 ? 14.279 -16.196 -22.653 1.00 91.44 557 PHE A C 1
ATOM 4514 O O . PHE A 1 557 ? 13.546 -16.127 -23.641 1.00 91.44 557 PHE A O 1
ATOM 4521 N N . ARG A 1 558 ? 14.078 -17.082 -21.672 1.00 89.94 558 ARG A N 1
ATOM 4522 C CA . ARG A 1 558 ? 13.007 -18.087 -21.695 1.00 89.94 558 ARG A CA 1
ATOM 4523 C C . ARG A 1 558 ? 11.630 -17.433 -21.730 1.00 89.94 558 ARG A C 1
ATOM 4525 O O . ARG A 1 558 ? 10.814 -17.805 -22.566 1.00 89.94 558 ARG A O 1
ATOM 4532 N N . ALA A 1 559 ? 11.421 -16.397 -20.916 1.00 85.94 559 ALA A N 1
ATOM 4533 C CA . ALA A 1 559 ? 10.205 -15.589 -20.944 1.00 85.94 559 ALA A CA 1
ATOM 4534 C C . ALA A 1 559 ? 9.967 -14.965 -22.328 1.00 85.94 559 ALA A C 1
ATOM 4536 O O . ALA A 1 559 ? 8.847 -14.920 -22.827 1.00 85.94 559 ALA A O 1
ATOM 4537 N N . HIS A 1 560 ? 11.025 -14.457 -22.967 1.00 84.00 560 HIS A N 1
ATOM 4538 C CA . HIS A 1 560 ? 10.927 -13.835 -24.287 1.00 84.00 560 HIS A CA 1
ATOM 4539 C C . HIS A 1 560 ? 10.583 -14.854 -25.373 1.00 84.00 560 HIS A C 1
ATOM 4541 O O . HIS A 1 560 ? 9.761 -14.560 -26.238 1.00 84.00 560 HIS A O 1
ATOM 4547 N N . GLN A 1 561 ? 11.146 -16.058 -25.291 1.00 83.56 561 GLN A N 1
ATOM 4548 C CA . GLN A 1 561 ? 10.851 -17.158 -26.204 1.00 83.56 561 GLN A CA 1
ATOM 4549 C C . GLN A 1 561 ? 9.422 -17.697 -26.039 1.00 83.56 561 GLN A C 1
ATOM 4551 O O . GLN A 1 561 ? 8.800 -18.082 -27.027 1.00 83.56 561 GLN A O 1
ATOM 4556 N N . SER A 1 562 ? 8.888 -17.706 -24.815 1.00 71.12 562 SER A N 1
ATOM 4557 C CA . SER A 1 562 ? 7.520 -18.147 -24.520 1.00 71.12 562 SER A CA 1
ATOM 4558 C C . SER A 1 562 ? 6.454 -17.064 -24.736 1.00 71.12 562 SER A C 1
ATOM 4560 O O . SER A 1 562 ? 5.274 -17.313 -24.492 1.00 71.12 562 SER A O 1
ATOM 4562 N N . ALA A 1 563 ? 6.837 -15.857 -25.164 1.00 65.44 563 ALA A N 1
ATOM 4563 C CA . ALA A 1 563 ? 5.915 -14.740 -25.326 1.00 65.44 563 ALA A CA 1
ATOM 4564 C C . ALA A 1 563 ? 4.952 -14.960 -26.507 1.00 65.44 563 ALA A C 1
ATOM 4566 O O . ALA A 1 563 ? 5.381 -15.110 -27.648 1.00 65.44 563 ALA A O 1
ATOM 4567 N N . ALA A 1 564 ? 3.643 -14.894 -26.249 1.00 53.38 564 ALA A N 1
ATOM 4568 C CA . ALA A 1 564 ? 2.616 -14.973 -27.293 1.00 53.38 564 ALA A CA 1
ATOM 4569 C C . ALA A 1 564 ? 2.411 -13.649 -28.063 1.00 53.38 564 ALA A C 1
ATOM 4571 O O . ALA A 1 564 ? 1.842 -13.655 -29.152 1.00 53.38 564 ALA A O 1
ATOM 4572 N N . SER A 1 565 ? 2.866 -12.517 -27.507 1.00 53.38 565 SER A N 1
ATOM 4573 C CA . SER A 1 565 ? 2.705 -11.167 -28.065 1.00 53.38 565 SER A CA 1
ATOM 4574 C C . SER A 1 565 ? 4.033 -10.405 -28.097 1.00 53.38 565 SER A C 1
ATOM 4576 O O . SER A 1 565 ? 4.902 -10.596 -27.241 1.00 53.38 565 SER A O 1
ATOM 4578 N N . ALA A 1 566 ? 4.173 -9.525 -29.092 1.00 54.34 566 ALA A N 1
ATOM 4579 C CA . ALA A 1 566 ? 5.347 -8.681 -29.301 1.00 54.34 566 ALA A CA 1
ATOM 4580 C C . ALA A 1 566 ? 5.313 -7.358 -28.510 1.00 54.34 566 ALA A C 1
ATOM 4582 O O . ALA A 1 566 ? 6.337 -6.687 -28.425 1.00 54.34 566 ALA A O 1
ATOM 4583 N N . GLU A 1 567 ? 4.164 -6.963 -27.949 1.00 49.06 567 GLU A N 1
ATOM 4584 C CA . GLU A 1 567 ? 3.978 -5.609 -27.395 1.00 49.06 567 GLU A CA 1
ATOM 4585 C C . GLU A 1 567 ? 4.153 -5.523 -25.862 1.00 49.06 567 GLU A C 1
ATOM 4587 O O . GLU A 1 567 ? 4.383 -4.433 -25.335 1.00 49.06 567 GLU A O 1
ATOM 4592 N N . GLU A 1 568 ? 4.132 -6.649 -25.135 1.00 57.06 568 GLU A N 1
ATOM 4593 C CA . GLU A 1 568 ? 4.190 -6.682 -23.661 1.00 57.06 568 GLU A CA 1
ATOM 4594 C C . GLU A 1 568 ? 5.272 -7.619 -23.104 1.00 57.06 568 GLU A C 1
ATOM 4596 O O . GLU A 1 568 ? 5.741 -8.544 -23.776 1.00 57.06 568 GLU A O 1
ATOM 4601 N N . ALA A 1 569 ? 5.698 -7.367 -21.857 1.00 60.66 569 ALA A N 1
ATOM 4602 C CA . ALA A 1 569 ? 6.548 -8.305 -21.125 1.00 60.66 569 ALA A CA 1
ATOM 4603 C C . ALA A 1 569 ? 5.802 -9.639 -20.988 1.00 60.66 569 ALA A C 1
ATOM 4605 O O . ALA A 1 569 ? 4.588 -9.660 -20.832 1.00 60.66 569 ALA A O 1
ATOM 4606 N N . ALA A 1 570 ? 6.518 -10.748 -21.120 1.00 72.50 570 ALA A N 1
ATOM 4607 C CA . ALA A 1 570 ? 5.917 -12.067 -21.066 1.00 72.50 570 ALA A CA 1
ATOM 4608 C C . ALA A 1 570 ? 5.721 -12.504 -19.623 1.00 72.50 570 ALA A C 1
ATOM 4610 O O . ALA A 1 570 ? 6.632 -12.350 -18.808 1.00 72.50 570 ALA A O 1
ATOM 4611 N N . ASP A 1 571 ? 4.566 -13.102 -19.352 1.00 76.69 571 ASP A N 1
ATOM 4612 C CA . ASP A 1 571 ? 4.304 -13.769 -18.086 1.00 76.69 571 ASP A CA 1
ATOM 4613 C C . ASP A 1 571 ? 5.275 -14.917 -17.843 1.00 76.69 571 ASP A C 1
ATOM 4615 O O . ASP A 1 571 ? 5.508 -15.768 -18.703 1.00 76.69 571 ASP A O 1
ATOM 4619 N N . ILE A 1 572 ? 5.818 -14.931 -16.633 1.00 84.06 572 ILE A N 1
ATOM 4620 C CA . ILE A 1 572 ? 6.703 -15.963 -16.119 1.00 84.06 572 ILE A CA 1
ATOM 4621 C C . ILE A 1 572 ? 5.979 -16.610 -14.956 1.00 84.06 572 ILE A C 1
ATOM 4623 O O . ILE A 1 572 ? 6.036 -16.090 -13.843 1.00 84.06 572 ILE A O 1
ATOM 4627 N N . GLU A 1 573 ? 5.295 -17.724 -15.207 1.00 84.25 573 GLU A N 1
ATOM 4628 C CA . GLU A 1 573 ? 4.657 -18.481 -14.128 1.00 84.25 573 GLU A CA 1
ATOM 4629 C C . GLU A 1 573 ? 5.677 -18.782 -13.019 1.00 84.25 573 GLU A C 1
ATOM 4631 O O . GLU A 1 573 ? 6.843 -19.066 -13.284 1.00 84.25 573 GLU A O 1
ATOM 4636 N N . GLU A 1 574 ? 5.262 -18.709 -11.765 1.00 86.00 574 GLU A N 1
ATOM 4637 C CA . GLU A 1 574 ? 6.118 -18.803 -10.592 1.00 86.00 574 GLU A CA 1
ATOM 4638 C C . GLU A 1 574 ? 6.781 -20.179 -10.519 1.00 86.00 574 GLU A C 1
ATOM 4640 O O . GLU A 1 574 ? 7.960 -20.284 -10.188 1.00 86.00 574 GLU A O 1
ATOM 4645 N N . GLU A 1 575 ? 6.064 -21.229 -10.925 1.00 85.19 575 GLU A N 1
ATOM 4646 C CA . GLU A 1 575 ? 6.628 -22.566 -11.102 1.00 85.19 575 GLU A CA 1
ATOM 4647 C C . GLU A 1 575 ? 7.750 -22.572 -12.151 1.00 85.19 575 GLU A C 1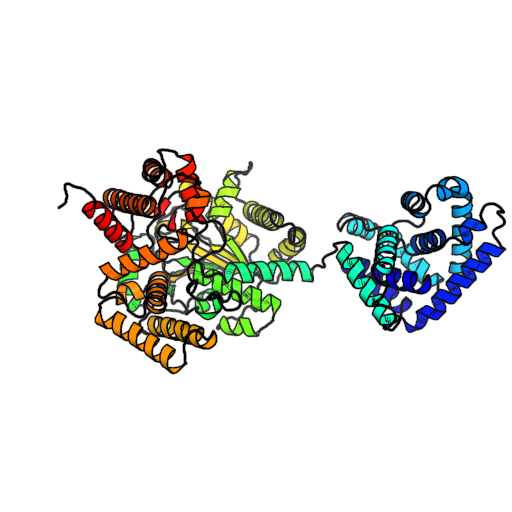
ATOM 4649 O O . GLU A 1 575 ? 8.820 -23.131 -11.906 1.00 85.19 575 GLU A O 1
ATOM 4654 N N . HIS A 1 576 ? 7.557 -21.890 -13.285 1.00 88.56 576 HIS A N 1
ATOM 4655 C CA . HIS A 1 576 ? 8.600 -21.734 -14.297 1.00 88.56 576 HIS A CA 1
ATOM 4656 C C . HIS A 1 576 ? 9.771 -20.904 -13.777 1.00 88.56 576 HIS A C 1
ATOM 4658 O O . HIS A 1 576 ? 10.917 -21.290 -13.986 1.00 88.56 576 HIS A O 1
ATOM 4664 N N . LEU A 1 577 ? 9.515 -19.815 -13.051 1.00 89.12 577 LEU A N 1
ATOM 4665 C CA . LEU A 1 577 ? 10.558 -19.005 -12.431 1.00 89.12 577 LEU A CA 1
ATOM 4666 C C . LEU A 1 577 ? 11.400 -19.851 -11.470 1.00 89.12 577 LEU A C 1
ATOM 4668 O O . LEU A 1 577 ? 12.625 -19.861 -11.582 1.00 89.12 577 LEU A O 1
ATOM 4672 N N . ARG A 1 578 ? 10.760 -20.619 -10.580 1.00 89.38 578 ARG A N 1
ATOM 4673 C CA . ARG A 1 578 ? 11.439 -21.547 -9.662 1.00 89.38 578 ARG A CA 1
ATOM 4674 C C . ARG A 1 578 ? 12.250 -22.588 -10.435 1.00 89.38 578 ARG A C 1
ATOM 4676 O O . ARG A 1 578 ? 13.418 -22.809 -10.119 1.00 89.38 578 ARG A O 1
ATOM 4683 N N . ALA A 1 579 ? 11.663 -23.188 -11.469 1.00 89.06 579 ALA A N 1
ATOM 4684 C CA . ALA A 1 579 ? 12.311 -24.205 -12.292 1.00 89.06 579 ALA A CA 1
ATOM 4685 C C . ALA A 1 579 ? 13.505 -23.661 -13.093 1.00 89.06 579 ALA A C 1
ATOM 4687 O O . ALA A 1 579 ? 14.498 -24.365 -13.259 1.00 89.06 579 ALA A O 1
ATOM 4688 N N . TRP A 1 580 ? 13.434 -22.422 -13.582 1.00 90.94 580 TRP A N 1
ATOM 4689 C CA . TRP A 1 580 ? 14.511 -21.780 -14.343 1.00 90.94 580 TRP A CA 1
ATOM 4690 C C . TRP A 1 580 ? 15.611 -21.227 -13.433 1.00 90.94 580 TRP A C 1
ATOM 4692 O O . TRP A 1 580 ? 16.771 -21.199 -13.832 1.00 90.94 580 TRP A O 1
ATOM 4702 N N . MET A 1 581 ? 15.276 -20.849 -12.196 1.00 88.56 581 MET A N 1
ATOM 4703 C CA . MET A 1 581 ? 16.250 -20.416 -11.191 1.00 88.56 581 MET A CA 1
ATOM 4704 C C . MET A 1 581 ? 16.983 -21.588 -10.529 1.00 88.56 581 MET A C 1
ATOM 4706 O O . MET A 1 581 ? 18.165 -21.460 -10.215 1.00 88.56 581 MET A O 1
ATOM 4710 N N . ALA A 1 582 ? 16.321 -22.732 -10.320 1.00 88.62 582 ALA A N 1
ATOM 4711 C CA . ALA A 1 582 ? 16.888 -23.864 -9.584 1.00 88.62 582 ALA A CA 1
ATOM 4712 C C . ALA A 1 582 ? 18.261 -24.341 -10.107 1.00 88.62 582 ALA A C 1
ATOM 4714 O O . ALA A 1 582 ? 19.142 -24.538 -9.270 1.00 88.62 582 ALA A O 1
ATOM 4715 N N . PRO A 1 583 ? 18.525 -24.472 -11.426 1.00 88.75 583 PRO A N 1
ATOM 4716 C CA . PRO A 1 583 ? 19.843 -24.858 -11.942 1.00 88.75 583 PRO A CA 1
ATOM 4717 C C . PRO A 1 583 ? 20.986 -23.933 -11.506 1.00 88.75 583 PRO A C 1
ATOM 4719 O O . PRO A 1 583 ? 22.108 -24.392 -11.314 1.00 88.75 583 PRO A O 1
ATOM 4722 N N . HIS A 1 584 ? 20.695 -22.648 -11.286 1.00 85.62 584 HIS A N 1
ATOM 4723 C CA . HIS A 1 584 ? 21.661 -21.648 -10.815 1.00 85.62 584 HIS A CA 1
ATOM 4724 C C . HIS A 1 584 ? 21.842 -21.653 -9.289 1.00 85.62 584 HIS A C 1
ATOM 4726 O O . HIS A 1 584 ? 22.681 -20.926 -8.758 1.00 85.62 584 HIS A O 1
ATOM 4732 N N . LEU A 1 585 ? 21.063 -22.478 -8.585 1.00 85.88 585 LEU A N 1
ATOM 4733 C CA . LEU A 1 585 ? 20.993 -22.596 -7.128 1.00 85.88 585 LEU A CA 1
ATOM 4734 C C . LEU A 1 585 ? 21.196 -24.060 -6.683 1.00 85.88 585 LEU A C 1
ATOM 4736 O O . LEU A 1 585 ? 20.441 -24.585 -5.863 1.00 85.88 585 LEU A O 1
ATOM 4740 N N . ASP A 1 586 ? 22.200 -24.738 -7.252 1.00 83.50 586 ASP A N 1
ATOM 4741 C CA . ASP A 1 586 ? 22.529 -26.166 -7.037 1.00 83.50 586 ASP A CA 1
ATOM 4742 C C . ASP A 1 586 ? 21.415 -27.164 -7.418 1.00 83.50 586 ASP A C 1
ATOM 4744 O O . ASP A 1 586 ? 21.397 -28.301 -6.946 1.00 83.50 586 ASP A O 1
ATOM 4748 N N . GLY A 1 587 ? 20.440 -26.759 -8.231 1.00 80.62 587 GLY A N 1
ATOM 4749 C CA . GLY A 1 587 ? 19.257 -27.572 -8.537 1.00 80.62 587 GLY A CA 1
ATOM 4750 C C . GLY A 1 587 ? 18.254 -27.671 -7.381 1.00 80.62 587 GLY A C 1
ATOM 4751 O O . GLY A 1 587 ? 17.330 -28.483 -7.436 1.00 80.62 587 GLY A O 1
ATOM 4752 N N . VAL A 1 588 ? 18.408 -26.871 -6.320 1.00 82.69 588 VAL A N 1
ATOM 4753 C CA . VAL A 1 588 ? 17.571 -26.960 -5.118 1.00 82.69 588 VAL A CA 1
ATOM 4754 C C . VAL A 1 588 ? 16.339 -26.067 -5.263 1.00 82.69 588 VAL A C 1
ATOM 4756 O O . VAL A 1 588 ? 16.416 -24.853 -5.076 1.00 82.69 588 VAL A O 1
ATOM 4759 N N . ILE A 1 589 ? 15.172 -26.672 -5.513 1.00 83.81 589 ILE A N 1
ATOM 4760 C CA . ILE A 1 589 ? 13.889 -25.952 -5.654 1.00 83.81 589 ILE A CA 1
ATOM 4761 C C . ILE A 1 589 ? 13.609 -25.060 -4.441 1.00 83.81 589 ILE A C 1
ATOM 4763 O O . ILE A 1 589 ? 13.265 -23.899 -4.612 1.00 83.81 589 ILE A O 1
ATOM 4767 N N . LYS A 1 590 ? 13.862 -25.543 -3.219 1.00 82.50 590 LYS A N 1
ATOM 4768 C CA . LYS A 1 590 ? 13.651 -24.756 -1.994 1.00 82.50 590 LYS A CA 1
ATOM 4769 C C . LYS A 1 590 ? 14.485 -23.465 -1.939 1.00 82.50 590 LYS A C 1
ATOM 4771 O O . LYS A 1 590 ? 14.057 -22.483 -1.349 1.00 82.50 590 LYS A O 1
ATOM 4776 N N . LYS A 1 591 ? 15.672 -23.436 -2.559 1.00 84.44 591 LYS A N 1
ATOM 4777 C CA . LYS A 1 591 ? 16.468 -22.202 -2.682 1.00 84.44 591 LYS A CA 1
ATOM 4778 C C . LYS A 1 591 ? 15.865 -21.259 -3.721 1.00 84.44 591 LYS A C 1
ATOM 4780 O O . LYS A 1 591 ? 15.881 -20.052 -3.520 1.00 84.44 591 LYS A O 1
ATOM 4785 N N . ALA A 1 592 ? 15.321 -21.802 -4.809 1.00 85.38 592 ALA A N 1
ATOM 4786 C CA . ALA A 1 592 ? 14.578 -21.008 -5.778 1.00 85.38 592 ALA A CA 1
ATOM 4787 C C . ALA A 1 592 ? 13.302 -20.413 -5.159 1.00 85.38 592 ALA A C 1
ATOM 4789 O O . ALA A 1 592 ? 12.990 -19.266 -5.443 1.00 85.38 592 ALA A O 1
ATOM 4790 N N . GLU A 1 593 ? 12.623 -21.135 -4.263 1.00 83.56 593 GLU A N 1
ATOM 4791 C CA . GLU A 1 593 ? 11.509 -20.607 -3.460 1.00 83.56 593 GLU A CA 1
ATOM 4792 C C . GLU A 1 593 ? 11.961 -19.442 -2.579 1.00 83.56 593 GLU A C 1
ATOM 4794 O O . GLU A 1 593 ? 11.415 -18.355 -2.704 1.00 83.56 593 GLU A O 1
ATOM 4799 N N . LEU A 1 594 ? 13.039 -19.613 -1.802 1.00 82.12 594 LEU A N 1
ATOM 4800 C CA . LEU A 1 594 ? 13.612 -18.525 -0.998 1.00 82.12 594 LEU A CA 1
ATOM 4801 C C . LEU A 1 594 ? 14.010 -17.307 -1.843 1.00 82.12 594 LEU A C 1
ATOM 4803 O O . LEU A 1 594 ? 13.836 -16.173 -1.408 1.00 82.12 594 LEU A O 1
ATOM 4807 N N . PHE A 1 595 ? 14.543 -17.519 -3.050 1.00 83.56 595 PHE A N 1
ATOM 4808 C CA . PHE A 1 595 ? 14.855 -16.431 -3.976 1.00 83.56 595 PHE A CA 1
ATOM 4809 C C . PHE A 1 595 ? 13.592 -15.704 -4.448 1.00 83.56 595 PHE A C 1
ATOM 4811 O O . PHE A 1 595 ? 13.558 -14.475 -4.460 1.00 83.56 595 PHE A O 1
ATOM 4818 N N . VAL A 1 596 ? 12.564 -16.458 -4.838 1.00 79.94 596 VAL A N 1
ATOM 4819 C CA . VAL A 1 596 ? 11.269 -15.932 -5.286 1.00 79.94 596 VAL A CA 1
ATOM 4820 C C . VAL A 1 596 ? 10.584 -15.151 -4.162 1.00 79.94 596 VAL A C 1
ATOM 4822 O O . VAL A 1 596 ? 10.078 -14.061 -4.422 1.00 79.94 596 VAL A O 1
ATOM 4825 N N . ASP A 1 597 ? 10.639 -15.650 -2.927 1.00 74.75 597 ASP A N 1
ATOM 4826 C CA . ASP A 1 597 ? 10.135 -14.970 -1.729 1.00 74.75 597 ASP A CA 1
ATOM 4827 C C . ASP A 1 597 ? 10.935 -13.686 -1.449 1.00 74.75 597 ASP A C 1
ATOM 4829 O O . ASP A 1 597 ? 10.366 -12.617 -1.229 1.00 74.75 597 ASP A O 1
ATOM 4833 N N . TYR A 1 598 ? 12.263 -13.740 -1.573 1.00 73.81 598 TYR A N 1
ATOM 4834 C CA . TYR A 1 598 ? 13.125 -12.575 -1.374 1.00 73.81 598 TYR A CA 1
ATOM 4835 C C . TYR A 1 598 ? 12.846 -11.442 -2.374 1.00 73.81 598 TYR A C 1
ATOM 4837 O O . TYR A 1 598 ? 12.719 -10.279 -1.986 1.00 73.81 598 TYR A O 1
ATOM 4845 N N . ILE A 1 599 ? 12.741 -11.752 -3.673 1.00 71.44 599 ILE A N 1
ATOM 4846 C CA . ILE A 1 599 ? 12.403 -10.742 -4.695 1.00 71.44 599 ILE A CA 1
ATOM 4847 C C . ILE A 1 599 ? 10.921 -10.355 -4.653 1.00 71.44 599 ILE A C 1
ATOM 4849 O O . ILE A 1 599 ? 10.529 -9.350 -5.240 1.00 71.44 599 ILE A O 1
ATOM 4853 N N . HIS A 1 600 ? 10.078 -11.158 -4.001 1.00 63.88 600 HIS A N 1
ATOM 4854 C CA . HIS A 1 600 ? 8.679 -10.823 -3.804 1.00 63.88 600 HIS A CA 1
ATOM 4855 C C . HIS A 1 600 ? 8.530 -9.663 -2.812 1.00 63.88 600 HIS A C 1
ATOM 4857 O O . HIS A 1 600 ? 7.774 -8.728 -3.085 1.00 63.88 600 HIS A O 1
ATOM 4863 N N . GLU A 1 601 ? 9.268 -9.703 -1.703 1.00 53.81 601 GLU A N 1
ATOM 4864 C CA . GLU A 1 601 ? 9.240 -8.672 -0.657 1.00 53.81 601 GLU A CA 1
ATOM 4865 C C . GLU A 1 601 ? 9.999 -7.399 -1.054 1.00 53.81 601 GLU A C 1
ATOM 4867 O O . GLU A 1 601 ? 9.709 -6.304 -0.567 1.00 53.81 601 GLU A O 1
ATOM 4872 N N . ARG A 1 602 ? 10.961 -7.527 -1.973 1.00 57.88 602 ARG A N 1
ATOM 4873 C CA . ARG A 1 602 ? 11.828 -6.435 -2.415 1.00 57.88 602 ARG A CA 1
ATOM 4874 C C . ARG A 1 602 ? 11.573 -6.137 -3.876 1.00 57.88 602 ARG A C 1
ATOM 4876 O O . ARG A 1 602 ? 11.953 -6.900 -4.757 1.00 57.88 602 ARG A O 1
ATOM 4883 N N . ALA A 1 603 ? 10.969 -4.984 -4.137 1.00 51.28 603 ALA A N 1
ATOM 4884 C CA . ALA A 1 603 ? 10.738 -4.527 -5.495 1.00 51.28 603 ALA A CA 1
ATOM 4885 C C . ALA A 1 603 ? 12.069 -4.557 -6.289 1.00 51.28 603 ALA A C 1
ATOM 4887 O O . ALA A 1 603 ? 13.042 -3.891 -5.921 1.00 51.28 603 ALA A O 1
ATOM 4888 N N . GLY A 1 604 ? 12.128 -5.382 -7.345 1.00 64.38 604 GLY A N 1
ATOM 4889 C CA . GLY A 1 604 ? 13.354 -5.696 -8.087 1.00 64.38 604 GLY A CA 1
ATOM 4890 C C . GLY A 1 604 ? 13.144 -5.860 -9.597 1.00 64.38 604 GLY A C 1
ATOM 4891 O O . GLY A 1 604 ? 12.184 -5.356 -10.174 1.00 64.38 604 GLY A O 1
ATOM 4892 N N . LEU A 1 605 ? 14.057 -6.575 -10.262 1.00 72.81 605 LEU A N 1
ATOM 4893 C CA . LEU A 1 605 ? 14.007 -6.825 -11.714 1.00 72.81 605 LEU A CA 1
ATOM 4894 C C . LEU A 1 605 ? 12.822 -7.679 -12.175 1.00 72.81 605 LEU A C 1
ATOM 4896 O O . LEU A 1 605 ? 12.524 -7.703 -13.365 1.00 72.81 605 LEU A O 1
ATOM 4900 N N . LEU A 1 606 ? 12.155 -8.361 -11.251 1.00 76.50 606 LEU A N 1
ATOM 4901 C CA . LEU A 1 606 ? 10.938 -9.116 -11.491 1.00 76.50 606 LEU A CA 1
ATOM 4902 C C . LEU A 1 606 ? 9.848 -8.529 -10.602 1.00 76.50 606 LEU A C 1
ATOM 4904 O O . LEU A 1 606 ? 10.015 -8.403 -9.391 1.00 76.50 606 LEU A O 1
ATOM 4908 N N . ILE A 1 607 ? 8.744 -8.145 -11.226 1.00 71.12 607 ILE A N 1
ATOM 4909 C CA . ILE A 1 607 ? 7.553 -7.622 -10.572 1.00 71.12 607 ILE A CA 1
ATOM 4910 C C . ILE A 1 607 ? 6.460 -8.658 -10.766 1.00 71.12 607 ILE A C 1
ATOM 4912 O O . ILE A 1 607 ? 6.295 -9.199 -11.859 1.00 71.12 607 ILE A O 1
ATOM 4916 N N . ARG A 1 608 ? 5.691 -8.931 -9.718 1.00 68.56 608 ARG A N 1
ATOM 4917 C CA . ARG A 1 608 ? 4.536 -9.813 -9.839 1.00 68.56 608 ARG A CA 1
ATOM 4918 C C . ARG A 1 608 ? 3.534 -9.218 -10.844 1.00 68.56 608 ARG A C 1
ATOM 4920 O O . ARG A 1 608 ? 3.220 -8.029 -10.796 1.00 68.56 608 ARG A O 1
ATOM 4927 N N . HIS A 1 609 ? 3.108 -10.025 -11.811 1.00 57.47 609 HIS A N 1
ATOM 4928 C CA . HIS A 1 609 ? 2.171 -9.629 -12.866 1.00 57.47 609 HIS A CA 1
ATOM 4929 C C . HIS A 1 609 ? 0.782 -10.231 -12.674 1.00 57.47 609 HIS A C 1
ATOM 4931 O O . HIS A 1 609 ? -0.209 -9.555 -12.934 1.00 57.47 609 HIS A O 1
ATOM 4937 N N . LYS A 1 610 ? 0.735 -11.486 -12.216 1.00 63.41 610 LYS A N 1
ATOM 4938 C CA . LYS A 1 610 ? -0.464 -12.259 -11.867 1.00 63.41 610 LYS A CA 1
ATOM 4939 C C . LYS A 1 610 ? -0.193 -13.010 -10.571 1.00 63.41 610 LYS A C 1
ATOM 4941 O O . LYS A 1 610 ? 0.930 -12.998 -10.069 1.00 63.41 610 LYS A O 1
ATOM 4946 N N . THR A 1 611 ? -1.194 -13.701 -10.032 1.00 57.59 611 THR A N 1
ATOM 4947 C CA . THR A 1 611 ? -1.024 -14.373 -8.738 1.00 57.59 611 THR A CA 1
ATOM 4948 C C . THR A 1 611 ? 0.117 -15.330 -8.710 1.00 57.59 611 THR A C 1
ATOM 4950 O O . THR A 1 611 ? 0.816 -15.268 -7.729 1.00 57.59 611 THR A O 1
ATOM 4953 N N . ASP A 1 612 ? 0.353 -16.118 -9.745 1.00 69.56 612 ASP A N 1
ATOM 4954 C CA . ASP A 1 612 ? 1.494 -17.021 -9.792 1.00 69.56 612 ASP A CA 1
ATOM 4955 C C . ASP A 1 612 ? 2.332 -16.706 -11.022 1.00 69.56 612 ASP A C 1
ATOM 4957 O O . ASP A 1 612 ? 2.844 -17.614 -11.645 1.00 69.56 612 ASP A O 1
ATOM 4961 N N . ALA A 1 613 ? 2.466 -15.429 -11.403 1.00 74.75 613 ALA A N 1
ATOM 4962 C CA . ALA A 1 613 ? 3.345 -15.051 -12.502 1.00 74.75 613 ALA A CA 1
ATOM 4963 C C . ALA A 1 613 ? 4.068 -13.729 -12.254 1.00 74.75 613 ALA A C 1
ATOM 4965 O O . ALA A 1 613 ? 3.534 -12.786 -11.665 1.00 74.75 613 ALA A O 1
ATOM 4966 N N . TYR A 1 614 ? 5.284 -13.652 -12.769 1.00 80.38 614 TYR A N 1
ATOM 4967 C CA . TYR A 1 614 ? 6.173 -12.506 -12.716 1.00 80.38 614 TYR A CA 1
ATOM 4968 C C . TYR A 1 614 ? 6.383 -11.941 -14.117 1.00 80.38 614 TYR A C 1
ATOM 4970 O O . TYR A 1 614 ? 6.269 -12.642 -15.117 1.00 80.38 614 TYR A O 1
ATOM 4978 N N . GLN A 1 615 ? 6.724 -10.664 -14.188 1.00 77.50 615 GLN A N 1
ATOM 4979 C CA . GLN A 1 615 ? 7.165 -9.997 -15.401 1.00 77.50 615 GLN A CA 1
ATOM 4980 C C . GLN A 1 615 ? 8.305 -9.044 -15.089 1.00 77.50 615 GLN A C 1
ATOM 4982 O O . GLN A 1 615 ? 8.458 -8.546 -13.974 1.00 77.50 615 GLN A O 1
ATOM 4987 N N . PHE A 1 616 ? 9.078 -8.717 -16.114 1.00 78.19 616 PHE A N 1
ATOM 4988 C CA . PHE A 1 616 ? 9.979 -7.580 -16.025 1.00 78.19 616 PHE A CA 1
ATOM 4989 C C . PHE A 1 616 ? 9.181 -6.267 -15.961 1.00 78.19 616 PHE A C 1
ATOM 4991 O O . PHE A 1 616 ? 8.110 -6.174 -16.564 1.00 78.19 616 PHE A O 1
ATOM 4998 N N . PRO A 1 617 ? 9.710 -5.216 -15.301 1.00 69.75 617 PRO A N 1
ATOM 4999 C CA . PRO A 1 617 ? 9.047 -3.916 -15.178 1.00 69.75 617 PRO A CA 1
ATOM 5000 C C . PRO A 1 617 ? 8.569 -3.316 -16.503 1.00 69.75 617 PRO A C 1
ATOM 5002 O O . PRO A 1 617 ? 7.618 -2.536 -16.537 1.00 69.75 617 PRO A O 1
ATOM 5005 N N . HIS A 1 618 ? 9.256 -3.656 -17.595 1.00 71.44 618 HIS A N 1
ATOM 5006 C CA . HIS A 1 618 ? 8.869 -3.310 -18.949 1.00 71.44 618 HIS A CA 1
ATOM 5007 C C . HIS A 1 618 ? 9.442 -4.331 -19.946 1.00 71.44 618 HIS A C 1
ATOM 5009 O O . HIS A 1 618 ? 10.516 -4.889 -19.712 1.00 71.44 618 HIS A O 1
ATOM 5015 N N . ARG A 1 619 ? 8.768 -4.531 -21.088 1.00 73.88 619 ARG A N 1
ATOM 5016 C CA . ARG A 1 619 ? 9.187 -5.464 -22.153 1.00 73.88 619 ARG A CA 1
ATOM 5017 C C . ARG A 1 619 ? 10.633 -5.253 -22.595 1.00 73.88 619 ARG A C 1
ATOM 5019 O O . ARG A 1 619 ? 11.382 -6.206 -22.753 1.00 73.88 619 ARG A O 1
ATOM 5026 N N . SER A 1 620 ? 11.063 -4.004 -22.705 1.00 74.06 620 SER A N 1
ATOM 5027 C CA . SER A 1 620 ? 12.436 -3.698 -23.108 1.00 74.06 620 SER A CA 1
ATOM 5028 C C . SER A 1 620 ? 13.504 -4.162 -22.107 1.00 74.06 620 SER A C 1
ATOM 5030 O O . SER A 1 620 ? 14.629 -4.424 -22.517 1.00 74.06 620 SER A O 1
ATOM 5032 N N . PHE A 1 621 ? 13.180 -4.284 -20.810 1.00 79.94 621 PHE A N 1
ATOM 5033 C CA . PHE A 1 621 ? 14.094 -4.886 -19.833 1.00 79.94 621 PHE A CA 1
ATOM 5034 C C . PHE A 1 621 ? 14.236 -6.380 -20.085 1.00 79.94 621 PHE A C 1
ATOM 5036 O O . PHE A 1 621 ? 15.348 -6.893 -20.083 1.00 79.94 621 PHE A O 1
ATOM 5043 N N . GLN A 1 622 ? 13.121 -7.062 -20.345 1.00 85.12 622 GLN A N 1
ATOM 5044 C CA . GLN A 1 622 ? 13.135 -8.472 -20.714 1.00 85.12 622 GLN A CA 1
ATOM 5045 C C . GLN A 1 622 ? 13.947 -8.702 -21.992 1.00 85.12 622 GLN A C 1
ATOM 5047 O O . GLN A 1 622 ? 14.792 -9.586 -22.023 1.00 85.12 622 GLN A O 1
ATOM 5052 N N . GLU A 1 623 ? 13.734 -7.888 -23.026 1.00 85.81 623 GLU A N 1
ATOM 5053 C CA . GLU A 1 623 ? 14.491 -7.944 -24.284 1.00 85.81 623 GLU A CA 1
ATOM 5054 C C . GLU A 1 623 ? 15.982 -7.708 -24.076 1.00 85.81 623 GLU A C 1
ATOM 5056 O O . GLU A 1 623 ? 16.807 -8.466 -24.581 1.00 85.81 623 GLU A O 1
ATOM 5061 N N . PHE A 1 624 ? 16.333 -6.687 -23.296 1.00 87.19 624 PHE A N 1
ATOM 5062 C CA . PHE A 1 624 ? 17.720 -6.388 -22.972 1.00 87.19 624 PHE A CA 1
ATOM 5063 C C . PHE A 1 624 ? 18.398 -7.558 -22.243 1.00 87.19 624 PHE A C 1
ATOM 5065 O O . PHE A 1 624 ? 19.484 -7.984 -22.628 1.00 87.19 624 PHE A O 1
ATOM 5072 N N . LEU A 1 625 ? 17.748 -8.113 -21.219 1.00 89.94 625 LEU A N 1
ATOM 5073 C CA . LEU A 1 625 ? 18.279 -9.228 -20.434 1.00 89.94 625 LEU A CA 1
ATOM 5074 C C . LEU A 1 625 ? 18.350 -10.529 -21.248 1.00 89.94 625 LEU A C 1
ATOM 5076 O O . LEU A 1 625 ? 19.327 -11.267 -21.132 1.00 89.94 625 LEU A O 1
ATOM 5080 N N . ALA A 1 626 ? 17.366 -10.773 -22.117 1.00 90.25 626 ALA A N 1
ATOM 5081 C CA . ALA A 1 626 ? 17.378 -11.881 -23.067 1.00 90.25 626 ALA A CA 1
ATOM 5082 C C . ALA A 1 626 ? 18.545 -11.758 -24.060 1.00 90.25 626 ALA A C 1
ATOM 5084 O O . ALA A 1 626 ? 19.239 -12.738 -24.325 1.00 90.25 626 ALA A O 1
ATOM 5085 N N . ALA A 1 627 ? 18.815 -10.550 -24.563 1.00 89.62 627 ALA A N 1
ATOM 5086 C CA . ALA A 1 627 ? 19.975 -10.287 -25.409 1.00 89.62 627 ALA A CA 1
ATOM 5087 C C . ALA A 1 627 ? 21.295 -10.509 -24.651 1.00 89.62 627 ALA A C 1
ATOM 5089 O O . ALA A 1 627 ? 22.232 -11.083 -25.203 1.00 89.62 627 ALA A O 1
ATOM 5090 N N . CYS A 1 628 ? 21.371 -10.123 -23.372 1.00 90.12 628 CYS A N 1
ATOM 5091 C CA . CYS A 1 628 ? 22.535 -10.429 -22.543 1.00 90.12 628 CYS A CA 1
ATOM 5092 C C . CYS A 1 628 ? 22.749 -11.938 -22.348 1.00 90.12 628 CYS A C 1
ATOM 5094 O O . CYS A 1 628 ? 23.899 -12.367 -22.322 1.00 90.12 628 CYS A O 1
ATOM 5096 N N . HIS A 1 629 ? 21.681 -12.735 -22.229 1.00 91.50 629 HIS A N 1
ATOM 5097 C CA . HIS A 1 629 ? 21.790 -14.196 -22.176 1.00 91.50 629 HIS A CA 1
ATOM 5098 C C . HIS A 1 629 ? 22.382 -14.765 -23.467 1.00 91.50 629 HIS A C 1
ATOM 5100 O O . HIS A 1 629 ? 23.302 -15.575 -23.411 1.00 91.50 629 HIS A O 1
ATOM 5106 N N . LEU A 1 630 ? 21.886 -14.313 -24.624 1.00 89.56 630 LEU A N 1
ATOM 5107 C CA . LEU A 1 630 ? 22.376 -14.758 -25.930 1.00 89.56 630 LEU A CA 1
ATOM 5108 C C . LEU A 1 630 ? 23.872 -14.480 -26.109 1.00 89.56 630 LEU A C 1
ATOM 5110 O O . LEU A 1 630 ? 24.604 -15.359 -26.541 1.00 89.56 630 LEU A O 1
ATOM 5114 N N . LEU A 1 631 ? 24.343 -13.300 -25.694 1.00 87.81 631 LEU A N 1
ATOM 5115 C CA . LEU A 1 631 ? 25.763 -12.930 -25.758 1.00 87.81 631 LEU A CA 1
ATOM 5116 C C . LEU A 1 631 ? 26.680 -13.781 -24.861 1.00 87.81 631 LEU A C 1
ATOM 5118 O O . LEU A 1 631 ? 27.895 -13.731 -25.031 1.00 87.81 631 LEU A O 1
ATOM 5122 N N . MET A 1 632 ? 26.129 -14.516 -23.892 1.00 83.06 632 MET A N 1
ATOM 5123 C CA . MET A 1 632 ? 26.891 -15.416 -23.019 1.00 83.06 632 MET A CA 1
ATOM 5124 C C . MET A 1 632 ? 27.000 -16.846 -23.567 1.00 83.06 632 MET A C 1
ATOM 5126 O O . MET A 1 632 ? 27.750 -17.638 -23.002 1.00 83.06 632 MET A O 1
ATOM 5130 N N . GLN A 1 633 ? 26.263 -17.189 -24.628 1.00 79.88 633 GLN A N 1
ATOM 5131 C CA . GLN A 1 633 ? 26.322 -18.512 -25.249 1.00 79.88 633 GLN A CA 1
ATOM 5132 C C . GLN A 1 633 ? 27.522 -18.592 -26.201 1.00 79.88 633 GLN A C 1
ATOM 5134 O O . GLN A 1 633 ? 27.717 -17.700 -27.026 1.00 79.88 633 GLN A O 1
ATOM 5139 N N . GLU A 1 634 ? 28.306 -19.670 -26.105 1.00 64.12 634 GLU A N 1
ATOM 5140 C CA . GLU A 1 634 ? 29.519 -19.869 -26.920 1.00 64.12 634 GLU A CA 1
ATOM 5141 C C . GLU A 1 634 ? 29.227 -19.883 -28.433 1.00 64.12 634 GLU A C 1
ATOM 5143 O O . GLU A 1 634 ? 30.086 -19.491 -29.214 1.00 64.12 634 GLU A O 1
ATOM 5148 N N . ASP A 1 635 ? 28.006 -20.256 -28.836 1.00 61.16 635 ASP A N 1
ATOM 5149 C CA . ASP A 1 635 ? 27.587 -20.400 -30.239 1.00 61.16 635 ASP A CA 1
ATOM 5150 C C . ASP A 1 635 ? 27.035 -19.109 -30.889 1.00 61.16 635 ASP A C 1
ATOM 5152 O O . ASP A 1 635 ? 26.623 -19.131 -32.051 1.00 61.16 635 ASP A O 1
ATOM 5156 N N . PHE A 1 636 ? 26.945 -17.993 -30.153 1.00 54.19 636 PHE A N 1
ATOM 5157 C CA . PHE A 1 636 ? 26.327 -16.751 -30.652 1.00 54.19 636 PHE A CA 1
ATOM 5158 C C . PHE A 1 636 ? 27.333 -15.705 -31.172 1.00 54.19 636 PHE A C 1
ATOM 5160 O O . PHE A 1 636 ? 26.936 -14.794 -31.903 1.00 54.19 636 PHE A O 1
ATOM 5167 N N . ILE A 1 637 ? 28.614 -15.821 -30.805 1.00 44.56 637 ILE A N 1
ATOM 5168 C CA . ILE A 1 637 ? 29.727 -14.980 -31.294 1.00 44.56 637 ILE A CA 1
ATOM 5169 C C . ILE A 1 637 ? 30.434 -15.718 -32.428 1.00 44.56 637 ILE A C 1
ATOM 5171 O O . ILE A 1 637 ? 30.728 -15.061 -33.455 1.00 44.56 637 ILE A O 1
#

Radius of gyration: 32.88 Å; chains: 1; bounding box: 54×53×102 Å

Sequence (637 aa):
MFEIIFSAVVSSIISLLIKAGLEDKVNPLKKLFSPSQEKQRMKALQRAFQKAKDEFHDPGMGALLENPSFQEFVIACLLDPEQRLNFDDAAHLLGKQFEQHRRSIKRFLNIMEYHLMEDETWSEILERFRTLRSQQEIKSLLEKNGQVSTPTVIRAVVEQLATLSDAVKSLEKDDLSQEISRAVVEKLGIRDQKTLRELYLKQVAWEANKLPWTIISSDYSDEQKARIIQLDEVYTDLDTCEVQQIDREDAYTLMMKNIRERELVPALQMIDRHSRLLVMGNPGSGKSTFVKYVACLLAQAGLNGEPHLQKLAPWSHGALLPVFVELRGFSAWLRNQTSRKSTHQCLTNYLKARLSDDETIAEFWPQFADLLASDKPALIIFDGLDEVPQDHRGAVVDCVNDFAGFYNDNRYIVTCRPYAYIGQPFQLDDFHTATLAPFSEEKIQEYIKKWYHLQEIKGYFKPSDAIDRANRLIAAIRARGLRDLAERPLLLTIMVQIHSTKKRLPQDRTELYADAVNLFLERWEGHVDQENNILDVLNMPGLKMSHLRAAIYEVAFRAHQSAASAEEAADIEEEHLRAWMAPHLDGVIKKAELFVDYIHERAGLLIRHKTDAYQFPHRSFQEFLAACHLLMQEDFI

Foldseek 3Di:
DLLLLLLLLLLLLLVVCVLLVCCVLSVVVCVLSDPVCSVVVVVLLVVLLVVLVVVQDDPLCVVVSPDPLNSLQLSQLQSWLAHNDDLVLVCVSVPPNCVVCVVSSVSSSVSSVVSQCPDPSRVVVSVSSVVSNPDPVNVVSCVVQDPCRSSNLSVQLVVVVVVCPPVPPPDDSVVSSVVSSVSSCVVVVRDHLLRLLLVVLVVLLVVLFDDLAFFADLPDPDPVQRDTHTLLLQDFWFKWAFDDDFQDPVVVVVCQVCVVVGDIDTPLVVLQPALFAEEAEDQLQCQSSVLSLVSNLLSVCSNPNDPSVVSSPVHDQGSAHEAEAALLQLLVVQVPDPDLPQALVSVLVVSLVVQCVDPSNNVNSVVVVCSLQDLRAHEYEYEELQQHALVCSQSSLSNVQNNCVNSVSYGYYYYYYCVSARNDPHDRPRHGYIYTHFDDLVSLLSSLLSVLVVCCVSPVDPPVRSVVLSVVLSVQCVVAVVVVQSSRVNSSSLQSSLCSPVVDGDNYPLVSLVSSQVSQLVVLCCSRPVPDRLCRLLVDPPQDSVLVLLLVLQQLQVQVVPAPDDAWFGWQFQVNQLCSCCVSSVVDSVSSVSVSVVCQVRPGQWDRRYNRTITGSTNVSSVSSPVVNLVPDPPND